Protein AF-A0A354I923-F1 (afdb_monomer_lite)

Radius of gyration: 29.13 Å; chains: 1; bounding box: 62×89×78 Å

Foldseek 3Di:
DDDDDPPVVVCCPVVVVVVVVVVVLVVLVVVLVVLVVLLVVPDPVNVVVVVVLQVVLVVVLVVLVPDPDDPVVSVVLNVLCNVRSRSSVVVVVVLVPLPVVVVVVVVVVVVCVVCVVVPDDPDACLVVCCVPPVVCNVVQCCCVVPVVHGHHPPDDDDDDPPPVSVQVVVLVVLLVDDAEDEEEEAEDADDDRNVSVVVSLLVCLVVVHAAEYEYDCVNHVPRDDLCVCVVCVVSNHHYADPQLLDFDADDDSSDGDRGHRDSGNVPLQVVLLVVLVVQLPDPVHNLSVVQLVVCCVPPNNVNSSSVSSVQVVQQVCCCVVVVDDGDSCSSVCVVPPDDPPPPPDDLVVVLVVCVVVPNDPVVSVVSVVVVVPDDD

Structure (mmCIF, N/CA/C/O backbone):
data_AF-A0A354I923-F1
#
_entry.id   AF-A0A354I923-F1
#
loop_
_atom_site.group_PDB
_atom_site.id
_atom_site.type_symbol
_atom_site.label_atom_id
_atom_site.label_alt_id
_atom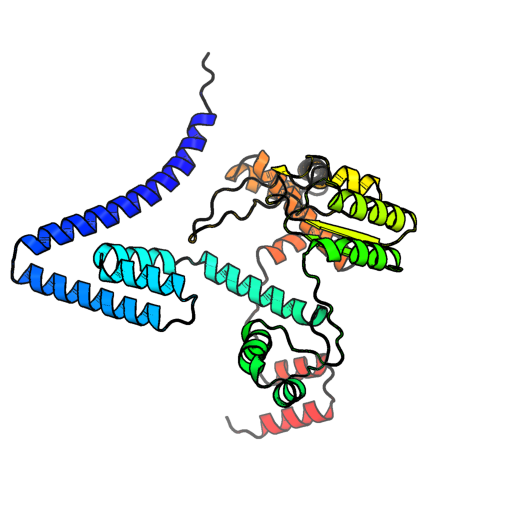_site.label_comp_id
_atom_site.label_asym_id
_atom_site.label_entity_id
_atom_site.label_seq_id
_atom_site.pdbx_PDB_ins_code
_atom_site.Cartn_x
_atom_site.Cartn_y
_atom_site.Cartn_z
_atom_site.occupancy
_atom_site.B_iso_or_equiv
_atom_site.auth_seq_id
_atom_site.auth_comp_id
_atom_site.auth_asym_id
_atom_site.auth_atom_id
_atom_site.pdbx_PDB_model_num
ATOM 1 N N . MET A 1 1 ? 20.182 44.124 5.466 1.00 33.97 1 MET A N 1
ATOM 2 C CA . MET A 1 1 ? 21.235 43.148 5.096 1.00 33.97 1 MET A CA 1
ATOM 3 C C . MET A 1 1 ? 20.604 41.798 4.714 1.00 33.97 1 MET A C 1
ATOM 5 O O . MET A 1 1 ? 19.986 41.139 5.534 1.00 33.97 1 MET A O 1
ATOM 9 N N . SER A 1 2 ? 20.662 41.491 3.415 1.00 29.50 2 SER A N 1
ATOM 10 C CA . SER A 1 2 ? 20.185 40.331 2.628 1.00 29.50 2 SER A CA 1
ATOM 11 C C . SER A 1 2 ? 19.595 39.070 3.322 1.00 29.50 2 SER A C 1
ATOM 13 O O . SER A 1 2 ? 20.317 38.212 3.829 1.00 29.50 2 SER A O 1
ATOM 15 N N . ARG A 1 3 ? 18.274 38.852 3.167 1.00 37.50 3 ARG A N 1
ATOM 16 C CA . ARG A 1 3 ? 17.615 37.529 3.268 1.00 37.50 3 ARG A CA 1
ATOM 17 C C . ARG A 1 3 ? 17.956 36.690 2.021 1.00 37.50 3 ARG A C 1
ATOM 19 O O . ARG A 1 3 ? 17.278 36.792 1.002 1.00 37.50 3 ARG A O 1
ATOM 26 N N . LYS A 1 4 ? 18.970 35.816 2.077 1.00 35.00 4 LYS A N 1
ATOM 27 C CA . LYS A 1 4 ? 19.256 34.848 0.991 1.00 35.00 4 LYS A CA 1
ATOM 28 C C . LYS A 1 4 ? 18.509 33.513 1.172 1.00 35.00 4 LYS A C 1
ATOM 30 O O . LYS A 1 4 ? 18.993 32.578 1.797 1.00 35.00 4 LYS A O 1
ATOM 35 N N . ASN A 1 5 ? 17.332 33.424 0.551 1.00 37.84 5 ASN A N 1
ATOM 36 C CA . ASN A 1 5 ? 16.850 32.322 -0.303 1.00 37.84 5 ASN A CA 1
ATOM 37 C C . ASN A 1 5 ? 17.292 30.868 0.008 1.00 37.84 5 ASN A C 1
ATOM 39 O O . ASN A 1 5 ? 18.029 30.244 -0.758 1.00 37.84 5 ASN A O 1
ATOM 43 N N . GLY A 1 6 ? 16.728 30.254 1.056 1.00 35.72 6 GLY A N 1
ATOM 44 C CA . GLY A 1 6 ? 16.821 28.800 1.303 1.00 35.72 6 GLY A CA 1
ATOM 45 C C . GLY A 1 6 ? 15.878 27.935 0.443 1.00 35.72 6 GLY A C 1
ATOM 46 O O . GLY A 1 6 ? 16.147 26.756 0.210 1.00 35.72 6 GLY A O 1
ATOM 47 N N . TRP A 1 7 ? 14.798 28.515 -0.095 1.00 30.02 7 TRP A N 1
ATOM 48 C CA . TRP A 1 7 ? 13.817 27.814 -0.944 1.00 30.02 7 TRP A CA 1
ATOM 49 C C . TRP A 1 7 ? 14.358 27.442 -2.339 1.00 30.02 7 TRP A C 1
ATOM 51 O O . TRP A 1 7 ? 13.957 26.427 -2.912 1.00 30.02 7 TRP A O 1
ATOM 61 N N . GLY A 1 8 ? 15.335 28.194 -2.861 1.00 32.44 8 GLY A N 1
ATOM 62 C CA . GLY A 1 8 ? 15.945 27.936 -4.171 1.00 32.44 8 GLY A CA 1
ATOM 63 C C . GLY A 1 8 ? 16.847 26.695 -4.210 1.00 32.44 8 GLY A C 1
ATOM 64 O O . GLY A 1 8 ? 16.881 25.987 -5.214 1.00 32.44 8 GLY A O 1
ATOM 65 N N . LYS A 1 9 ? 17.539 26.359 -3.111 1.00 36.59 9 LYS A N 1
ATOM 66 C CA . LYS A 1 9 ? 18.480 25.218 -3.071 1.00 36.59 9 LYS A CA 1
ATOM 67 C C . LYS A 1 9 ? 17.784 23.847 -3.091 1.00 36.59 9 LYS A C 1
ATOM 69 O O . LYS A 1 9 ? 18.351 22.891 -3.621 1.00 36.59 9 LYS A O 1
ATOM 74 N N . MET A 1 10 ? 16.555 23.746 -2.573 1.00 35.12 10 MET A N 1
ATOM 75 C CA . MET A 1 10 ? 15.828 22.474 -2.447 1.00 35.12 10 MET A CA 1
ATOM 76 C C . MET A 1 10 ? 15.050 22.100 -3.722 1.00 35.12 10 MET A C 1
ATOM 78 O O . MET A 1 10 ? 15.136 20.949 -4.155 1.00 35.12 10 MET A O 1
ATOM 82 N N . LYS A 1 11 ? 14.409 23.074 -4.401 1.00 37.09 11 LYS A N 1
ATOM 83 C CA . LYS A 1 11 ? 13.888 22.883 -5.774 1.00 37.09 11 LYS A CA 1
ATOM 84 C C . LYS A 1 11 ? 15.010 22.427 -6.713 1.00 37.09 11 LYS A C 1
ATOM 86 O O . LYS A 1 11 ? 14.834 21.457 -7.441 1.00 37.09 11 LYS A O 1
ATOM 91 N N . ARG A 1 12 ? 16.205 23.023 -6.599 1.00 40.47 12 ARG A N 1
ATOM 92 C CA . ARG A 1 12 ? 17.387 22.663 -7.402 1.00 40.47 12 ARG A CA 1
ATOM 93 C C . ARG A 1 12 ? 17.881 21.227 -7.198 1.00 40.47 12 ARG A C 1
ATOM 95 O O . ARG A 1 12 ? 18.560 20.738 -8.081 1.00 40.47 12 ARG A O 1
ATOM 102 N N . SER A 1 13 ? 17.622 20.533 -6.086 1.00 45.28 13 SER A N 1
ATOM 103 C CA . SER A 1 13 ? 18.147 19.167 -5.856 1.00 45.28 13 SER A CA 1
ATOM 104 C C . SER A 1 13 ? 17.280 18.078 -6.498 1.00 45.28 13 SER A C 1
ATOM 106 O O . SER A 1 13 ? 17.804 17.255 -7.243 1.00 45.28 13 SER A O 1
ATOM 108 N N . TRP A 1 14 ? 15.958 18.102 -6.292 1.00 41.22 14 TRP A N 1
ATOM 109 C CA . TRP A 1 14 ? 15.048 17.185 -6.992 1.00 41.22 14 TRP A CA 1
ATOM 110 C C . TRP A 1 14 ? 14.946 17.525 -8.477 1.00 41.22 14 TRP A C 1
ATOM 112 O O . TRP A 1 14 ? 14.961 16.611 -9.295 1.00 41.22 14 TRP A O 1
ATOM 122 N N . PHE A 1 15 ? 14.960 18.819 -8.828 1.00 39.75 15 PHE A N 1
ATOM 123 C CA . PHE A 1 15 ? 15.128 19.239 -10.214 1.00 39.75 15 PHE A CA 1
ATOM 124 C C . PHE A 1 15 ? 16.447 18.705 -10.771 1.00 39.75 15 PHE A C 1
ATOM 126 O O . PHE A 1 15 ? 16.399 18.102 -11.817 1.00 39.75 15 PHE A O 1
ATOM 133 N N . ARG A 1 16 ? 17.585 1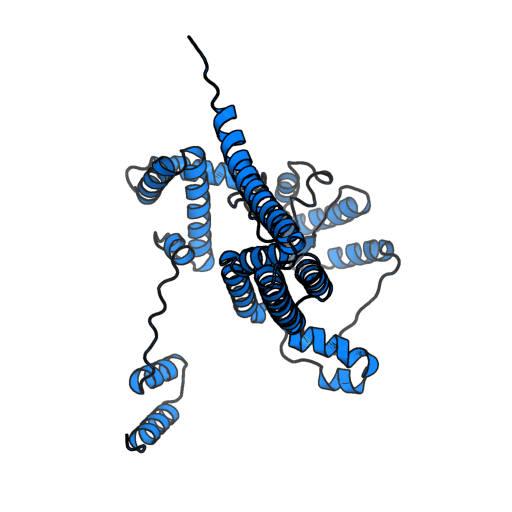8.756 -10.057 1.00 50.97 16 ARG A N 1
ATOM 134 C CA . ARG A 1 16 ? 18.846 18.120 -10.502 1.00 50.97 16 ARG A CA 1
ATOM 135 C C . ARG A 1 16 ? 18.787 16.595 -10.614 1.00 50.97 16 ARG A C 1
ATOM 137 O O . ARG A 1 16 ? 19.480 16.054 -11.458 1.00 50.97 16 ARG A O 1
ATOM 144 N N . VAL A 1 17 ? 17.999 15.882 -9.807 1.00 53.94 17 VAL A N 1
ATOM 145 C CA . VAL A 1 17 ? 17.852 14.413 -9.917 1.00 53.94 17 VAL A CA 1
ATOM 146 C C . VAL A 1 17 ? 16.911 14.028 -11.059 1.00 53.94 17 VAL A C 1
ATOM 148 O O . VAL A 1 17 ? 17.206 13.100 -11.809 1.00 53.94 17 VAL A O 1
ATOM 151 N N . LEU A 1 18 ? 15.795 14.743 -11.221 1.00 49.91 18 LEU A N 1
ATOM 152 C CA . LEU A 1 18 ? 14.932 14.614 -12.394 1.00 49.91 18 LEU A CA 1
ATOM 153 C C . LEU A 1 18 ? 15.673 15.012 -13.661 1.00 49.91 18 LEU A C 1
ATOM 155 O O . LEU A 1 18 ? 15.582 14.292 -14.643 1.00 49.91 18 LEU A O 1
ATOM 159 N N . LEU A 1 19 ? 16.428 16.105 -13.612 1.00 57.34 19 LEU A N 1
ATOM 160 C CA . LEU A 1 19 ? 17.290 16.574 -14.681 1.00 57.34 19 LEU A CA 1
ATOM 161 C C . LEU A 1 19 ? 18.377 15.536 -14.933 1.00 57.34 19 LEU A C 1
ATOM 163 O O . LEU A 1 19 ? 18.487 15.135 -16.060 1.00 57.34 19 LEU A O 1
ATOM 167 N N . ARG A 1 20 ? 19.070 14.956 -13.944 1.00 68.19 20 ARG A N 1
ATOM 168 C CA . ARG A 1 20 ? 20.032 13.855 -14.185 1.00 68.19 20 ARG A CA 1
ATOM 169 C C . ARG A 1 20 ? 19.383 12.635 -14.828 1.00 68.19 20 ARG A C 1
ATOM 171 O O . ARG A 1 20 ? 19.966 12.061 -15.728 1.00 68.19 20 ARG A O 1
ATOM 178 N N . ARG A 1 21 ? 18.182 12.236 -14.399 1.00 67.81 21 ARG A N 1
ATOM 179 C CA . ARG A 1 21 ? 17.461 11.102 -15.005 1.00 67.81 21 ARG A CA 1
ATOM 180 C C . ARG A 1 21 ? 16.976 11.420 -16.419 1.00 67.81 21 ARG A C 1
ATOM 182 O O . ARG A 1 21 ? 17.018 10.544 -17.266 1.00 67.81 21 ARG A O 1
ATOM 189 N N . ARG A 1 22 ? 16.511 12.646 -16.664 1.00 76.56 22 ARG A N 1
ATOM 190 C CA . ARG A 1 22 ? 16.093 13.119 -17.990 1.00 76.56 22 ARG A CA 1
ATOM 191 C C . ARG A 1 22 ? 17.295 13.314 -18.901 1.00 76.56 22 ARG A C 1
ATOM 193 O O . ARG A 1 22 ? 17.254 12.819 -20.002 1.00 76.56 22 ARG A O 1
ATOM 200 N N . LEU A 1 23 ? 18.372 13.923 -18.419 1.00 82.00 23 LEU A N 1
ATOM 201 C CA . LEU A 1 23 ? 19.661 14.064 -19.092 1.00 82.00 23 LEU A CA 1
ATOM 202 C C . LEU A 1 23 ? 20.269 12.704 -19.407 1.00 82.00 23 LEU A C 1
ATOM 204 O O . LEU A 1 23 ? 20.838 12.560 -20.469 1.00 82.00 23 LEU A O 1
ATOM 208 N N . PHE A 1 24 ? 20.122 11.705 -18.534 1.00 82.12 24 PHE A N 1
ATOM 209 C CA . PHE A 1 24 ? 20.583 10.349 -18.825 1.00 82.12 24 PHE A CA 1
ATOM 210 C C . PHE A 1 24 ? 19.728 9.680 -19.906 1.00 82.12 24 PHE A C 1
ATOM 212 O O . PHE A 1 24 ? 20.270 9.085 -20.822 1.00 82.12 24 PHE A O 1
ATOM 219 N N . VAL A 1 25 ? 18.398 9.818 -19.853 1.00 85.81 25 VAL A N 1
ATOM 220 C CA . VAL A 1 25 ? 17.514 9.338 -20.933 1.00 85.81 25 VAL A CA 1
ATOM 221 C C . VAL A 1 25 ? 17.805 10.069 -22.248 1.00 85.81 25 VAL A C 1
ATOM 223 O O . VAL A 1 25 ? 17.932 9.421 -23.275 1.00 85.81 25 VAL A O 1
ATOM 226 N N . ILE A 1 26 ? 17.975 11.392 -22.211 1.00 88.88 26 ILE A N 1
ATOM 227 C CA . ILE A 1 26 ? 18.376 12.221 -23.355 1.00 88.88 26 ILE A CA 1
ATOM 228 C C . ILE A 1 26 ? 19.737 11.761 -23.871 1.00 88.88 26 ILE A C 1
ATOM 230 O O . ILE A 1 26 ? 19.895 11.599 -25.067 1.00 88.88 26 ILE A O 1
ATOM 234 N N . PHE A 1 27 ? 20.695 11.483 -22.991 1.00 91.94 27 PHE A N 1
ATOM 235 C CA . PHE A 1 27 ? 21.999 10.946 -23.362 1.00 91.94 27 PHE A CA 1
ATOM 236 C C . PHE A 1 27 ? 21.877 9.590 -24.066 1.00 91.94 27 PHE A C 1
ATOM 238 O O . PHE A 1 27 ? 22.483 9.411 -25.113 1.00 91.94 27 PHE A O 1
ATOM 245 N N . LEU A 1 28 ? 21.056 8.664 -23.558 1.00 92.12 28 LEU A N 1
ATOM 246 C CA . LEU A 1 28 ? 20.804 7.384 -24.231 1.00 92.12 28 LEU A CA 1
ATOM 247 C C . LEU A 1 28 ? 20.117 7.572 -25.595 1.00 92.12 28 LEU A C 1
ATOM 249 O O . LEU A 1 28 ? 20.416 6.838 -26.531 1.00 92.12 28 LEU A O 1
ATOM 253 N N . LEU A 1 29 ? 19.215 8.550 -25.724 1.00 92.56 29 LEU A N 1
ATOM 254 C CA . LEU A 1 29 ? 18.581 8.889 -27.003 1.00 92.56 29 LEU A CA 1
ATOM 255 C C . LEU A 1 29 ? 19.582 9.512 -27.982 1.00 92.56 29 LEU A C 1
ATOM 257 O O . LEU A 1 29 ? 19.596 9.143 -29.149 1.00 92.56 29 LEU A O 1
ATOM 261 N N . LEU A 1 30 ? 20.457 10.405 -27.519 1.00 95.12 30 LEU A N 1
ATOM 262 C CA . LEU A 1 30 ? 21.537 10.967 -28.330 1.00 95.12 30 LEU A CA 1
ATOM 263 C C . LEU A 1 30 ? 22.527 9.882 -28.760 1.00 95.12 30 LEU A C 1
ATOM 265 O O . LEU A 1 30 ? 22.972 9.894 -29.901 1.00 95.12 30 LEU A O 1
ATOM 269 N N . LEU A 1 31 ? 22.820 8.917 -27.886 1.00 94.75 31 LEU A N 1
ATOM 270 C CA . LEU A 1 31 ? 23.636 7.752 -28.216 1.00 94.75 31 LEU A CA 1
ATOM 271 C C . LEU A 1 31 ? 22.968 6.895 -29.302 1.00 94.75 31 LEU A C 1
ATOM 273 O O . LEU A 1 31 ? 23.638 6.469 -30.236 1.00 94.75 31 LEU A O 1
ATOM 277 N N . GLN A 1 32 ? 21.649 6.693 -29.224 1.00 95.06 32 GLN A N 1
ATOM 278 C CA . GLN A 1 32 ? 20.874 6.017 -30.268 1.00 95.06 32 GLN A CA 1
ATOM 279 C C . GLN A 1 32 ? 20.904 6.791 -31.596 1.00 95.06 32 GLN A C 1
ATOM 281 O O . GLN A 1 32 ? 21.083 6.178 -32.643 1.00 95.06 32 GLN A O 1
ATOM 286 N N . VAL A 1 33 ? 20.763 8.119 -31.578 1.00 95.19 33 VAL A N 1
ATOM 287 C CA . VAL A 1 33 ? 20.843 8.953 -32.792 1.00 95.19 33 VAL A CA 1
ATOM 288 C C . VAL A 1 33 ? 22.249 8.917 -33.392 1.00 95.19 33 VAL A C 1
ATOM 290 O O . VAL A 1 33 ? 22.392 8.721 -34.594 1.00 95.19 33 VAL A O 1
ATOM 293 N N . ALA A 1 34 ? 23.292 9.037 -32.569 1.00 94.38 34 ALA A N 1
ATOM 294 C CA . ALA A 1 34 ? 24.679 8.931 -33.012 1.00 94.38 34 ALA A CA 1
ATOM 295 C C . ALA A 1 34 ? 24.974 7.556 -33.626 1.00 94.38 34 ALA A C 1
ATOM 297 O O . ALA A 1 34 ? 25.645 7.474 -34.652 1.00 94.38 34 ALA A O 1
ATOM 298 N N . PHE A 1 35 ? 24.429 6.488 -33.036 1.00 93.75 35 PHE A N 1
ATOM 299 C CA . PHE A 1 35 ? 24.507 5.142 -33.591 1.00 93.75 35 PHE A CA 1
ATOM 300 C C . PHE A 1 35 ? 23.821 5.045 -34.958 1.00 93.75 35 PHE A C 1
ATOM 302 O O . PHE A 1 35 ? 24.415 4.523 -35.892 1.00 93.75 35 PHE A O 1
ATOM 309 N N . ILE A 1 36 ? 22.615 5.603 -35.105 1.00 91.94 36 ILE A N 1
ATOM 310 C CA . ILE A 1 36 ? 21.905 5.642 -36.391 1.00 91.94 36 ILE A CA 1
ATOM 311 C C . ILE A 1 36 ? 22.736 6.394 -37.444 1.00 91.94 36 ILE A C 1
ATOM 313 O O . ILE A 1 36 ? 22.970 5.861 -38.523 1.00 91.94 36 ILE A O 1
ATOM 317 N N . ILE A 1 37 ? 23.257 7.585 -37.121 1.00 92.88 37 ILE A N 1
ATOM 318 C CA . ILE A 1 37 ? 24.121 8.367 -38.028 1.00 92.88 37 ILE A CA 1
ATOM 319 C C . ILE A 1 37 ? 25.384 7.580 -38.408 1.00 92.88 37 ILE A C 1
ATOM 321 O O . ILE A 1 37 ? 25.822 7.632 -39.553 1.00 92.88 37 ILE A O 1
ATOM 325 N N . PHE A 1 38 ? 25.979 6.849 -37.462 1.00 91.19 38 PHE A N 1
ATOM 326 C CA . PHE A 1 38 ? 27.136 5.996 -37.725 1.00 91.19 38 PHE A CA 1
ATOM 327 C C . PHE A 1 38 ? 26.801 4.837 -38.673 1.00 91.19 38 PHE A C 1
ATOM 329 O O . PHE A 1 38 ? 27.596 4.535 -39.559 1.00 91.19 38 PHE A O 1
ATOM 336 N N . VAL A 1 39 ? 25.623 4.226 -38.528 1.00 91.00 39 VAL A N 1
ATOM 337 C CA . VAL A 1 39 ? 25.131 3.172 -39.428 1.00 91.00 39 VAL A CA 1
ATOM 338 C C . VAL A 1 39 ? 24.953 3.692 -40.856 1.00 91.00 39 VAL A C 1
ATOM 340 O O . VAL A 1 39 ? 25.427 3.041 -41.785 1.00 91.00 39 VAL A O 1
ATOM 343 N N . PHE A 1 40 ? 24.404 4.900 -41.027 1.00 90.38 40 PHE A N 1
ATOM 344 C CA . PHE A 1 40 ? 24.233 5.556 -42.334 1.00 90.38 40 PHE A CA 1
ATOM 345 C C . PHE A 1 40 ? 25.540 5.860 -43.083 1.00 90.38 40 PHE A C 1
ATOM 347 O O . PHE A 1 40 ? 25.491 6.231 -44.250 1.00 90.38 40 PHE A O 1
ATOM 354 N N . LYS A 1 41 ? 26.713 5.708 -42.453 1.00 87.06 41 LYS A N 1
ATOM 355 C CA . LYS A 1 41 ? 28.006 5.842 -43.146 1.00 87.06 41 LYS A CA 1
ATOM 356 C C . LYS A 1 41 ? 28.353 4.644 -44.042 1.00 87.06 41 LYS A C 1
ATOM 358 O O . LYS A 1 41 ? 29.400 4.690 -44.676 1.00 87.06 41 LYS A O 1
ATOM 363 N N . GLU A 1 42 ? 27.530 3.590 -44.045 1.00 83.44 42 GLU A N 1
ATOM 364 C CA . GLU A 1 42 ? 27.645 2.400 -44.912 1.00 83.44 42 GLU A CA 1
ATOM 365 C C . GLU A 1 42 ? 29.062 1.807 -44.998 1.00 83.44 42 GLU A C 1
ATOM 367 O O . GLU A 1 42 ? 29.553 1.394 -46.045 1.00 83.44 42 GLU A O 1
ATOM 372 N N . SER A 1 43 ? 29.744 1.740 -43.855 1.00 89.75 43 SER A N 1
ATOM 373 C CA . SER A 1 43 ? 31.019 1.043 -43.740 1.00 89.75 43 SER A CA 1
ATOM 374 C C . SER A 1 43 ? 30.782 -0.432 -43.415 1.00 89.75 43 SER A C 1
ATOM 376 O O . SER A 1 43 ? 29.849 -0.781 -42.692 1.00 89.75 43 SER A O 1
ATOM 378 N N . TYR A 1 44 ? 31.695 -1.309 -43.835 1.00 88.50 44 TYR A N 1
ATOM 379 C CA . TYR A 1 44 ? 31.700 -2.713 -43.409 1.00 88.50 44 TYR A CA 1
ATOM 380 C C . TYR A 1 44 ? 31.613 -2.861 -41.876 1.00 88.50 44 TYR A C 1
ATOM 382 O O . TYR A 1 44 ? 30.864 -3.686 -41.350 1.00 88.50 44 TYR A O 1
ATOM 390 N N . ILE A 1 45 ? 32.313 -1.987 -41.143 1.00 89.06 45 ILE A N 1
ATOM 391 C CA . ILE A 1 45 ? 32.307 -1.966 -39.674 1.00 89.06 45 ILE A CA 1
ATOM 392 C C . ILE A 1 45 ? 30.923 -1.583 -39.130 1.00 89.06 45 ILE A C 1
ATOM 394 O O . ILE A 1 45 ? 30.475 -2.155 -38.133 1.00 89.06 45 ILE A O 1
ATOM 398 N N . SER A 1 46 ? 30.232 -0.627 -39.761 1.00 90.88 46 SER A N 1
ATOM 399 C CA . SER A 1 46 ? 28.922 -0.174 -39.287 1.00 90.88 46 SER A CA 1
ATOM 400 C C . SER A 1 46 ? 27.837 -1.228 -39.516 1.00 90.88 46 SER A C 1
ATOM 402 O O . SER A 1 46 ? 27.003 -1.423 -38.629 1.00 90.88 46 SER A O 1
ATOM 404 N N . GLY A 1 47 ? 27.913 -1.982 -40.618 1.00 90.75 47 GLY A N 1
ATOM 405 C CA . GLY A 1 47 ? 27.041 -3.131 -40.880 1.00 90.75 47 GLY A CA 1
ATOM 406 C C . GLY A 1 47 ? 27.202 -4.254 -39.850 1.00 90.75 47 GLY A C 1
ATOM 407 O O . GLY A 1 47 ? 26.212 -4.710 -39.272 1.00 90.75 47 GLY A O 1
ATOM 408 N N . ILE A 1 48 ? 28.445 -4.650 -39.536 1.00 92.31 48 ILE A N 1
ATOM 409 C CA . ILE A 1 48 ? 28.712 -5.658 -38.492 1.00 92.31 48 ILE A CA 1
ATOM 410 C C . ILE A 1 48 ? 28.179 -5.187 -37.138 1.00 92.31 48 ILE A C 1
ATOM 412 O O . ILE A 1 48 ? 27.486 -5.934 -36.445 1.00 92.31 48 ILE A O 1
ATOM 416 N N . LEU A 1 49 ? 28.475 -3.943 -36.752 1.00 92.25 49 LEU A N 1
ATOM 417 C CA . LEU A 1 49 ? 28.046 -3.411 -35.462 1.00 92.25 49 LEU A CA 1
ATOM 418 C C . LEU A 1 49 ? 26.512 -3.357 -35.350 1.00 92.25 49 LEU A C 1
ATOM 420 O O . LEU A 1 49 ? 25.964 -3.701 -34.301 1.00 92.25 49 LEU A O 1
ATOM 424 N N . GLN A 1 50 ? 25.809 -2.981 -36.424 1.00 92.69 50 GLN A N 1
ATOM 425 C CA . GLN A 1 50 ? 24.347 -3.013 -36.481 1.00 92.69 50 GLN A CA 1
ATOM 426 C C . GLN A 1 50 ? 23.791 -4.426 -36.308 1.00 92.69 50 GLN A C 1
ATOM 428 O O . GLN A 1 50 ? 22.856 -4.614 -35.522 1.00 92.69 50 GLN A O 1
ATOM 433 N N . ALA A 1 51 ? 24.367 -5.410 -37.002 1.00 93.56 51 ALA A N 1
ATOM 434 C CA . ALA A 1 51 ? 23.956 -6.804 -36.888 1.00 93.56 51 ALA A CA 1
ATOM 435 C C . ALA A 1 51 ? 24.131 -7.317 -35.450 1.00 93.56 51 ALA A C 1
ATOM 437 O O . ALA A 1 51 ? 23.195 -7.875 -34.878 1.00 93.56 51 ALA A O 1
ATOM 438 N N . VAL A 1 52 ? 25.280 -7.040 -34.822 1.00 95.25 52 VAL A N 1
ATOM 439 C CA . VAL A 1 52 ? 25.569 -7.434 -33.432 1.00 95.25 52 VAL A CA 1
ATOM 440 C C . VAL A 1 52 ? 24.590 -6.790 -32.448 1.00 95.25 52 VAL A C 1
ATOM 442 O O . VAL A 1 52 ? 24.001 -7.483 -31.620 1.00 95.25 52 VAL A O 1
ATOM 445 N N . VAL A 1 53 ? 24.373 -5.474 -32.534 1.00 94.44 53 VAL A N 1
ATOM 446 C CA . VAL A 1 53 ? 23.455 -4.758 -31.630 1.00 94.44 53 VAL A CA 1
ATOM 447 C C . VAL A 1 53 ? 22.012 -5.247 -31.799 1.00 94.44 53 VAL A C 1
ATOM 449 O O . VAL A 1 53 ? 21.298 -5.418 -30.807 1.00 94.44 53 VAL A O 1
ATOM 452 N N . SER A 1 54 ? 21.585 -5.513 -33.034 1.00 93.44 54 SER A N 1
ATOM 453 C CA . SER A 1 54 ? 20.247 -6.041 -33.323 1.00 93.44 54 SER A CA 1
ATOM 454 C C . SER A 1 54 ? 20.082 -7.466 -32.796 1.00 93.44 54 SER A C 1
ATOM 456 O O . SER A 1 54 ? 19.061 -7.770 -32.181 1.00 93.44 54 SER A O 1
ATOM 458 N N . ALA A 1 55 ? 21.106 -8.314 -32.943 1.00 96.19 55 ALA A N 1
ATOM 459 C CA . ALA A 1 55 ? 21.118 -9.664 -32.388 1.00 96.19 55 ALA A CA 1
ATOM 460 C C . ALA A 1 55 ? 21.033 -9.647 -30.853 1.00 96.19 55 ALA A C 1
ATOM 462 O O . ALA A 1 55 ? 20.206 -10.350 -30.275 1.00 96.19 55 ALA A O 1
ATOM 463 N N . ILE A 1 56 ? 21.815 -8.793 -30.181 1.00 95.31 56 ILE A N 1
ATOM 464 C CA . ILE A 1 56 ? 21.741 -8.616 -28.720 1.00 95.31 56 ILE A CA 1
ATOM 465 C C . ILE A 1 56 ? 20.338 -8.164 -28.302 1.00 95.31 56 ILE A C 1
ATOM 467 O O . ILE A 1 56 ? 19.763 -8.721 -27.366 1.00 95.31 56 ILE A O 1
ATOM 471 N N . SER A 1 57 ? 19.769 -7.179 -29.001 1.00 95.81 57 SER A N 1
ATOM 472 C CA . SER A 1 57 ? 18.421 -6.692 -28.709 1.00 95.81 57 SER A CA 1
ATOM 473 C C . SER A 1 57 ? 17.364 -7.784 -28.869 1.00 95.81 57 SER A C 1
ATOM 475 O O . SER A 1 57 ? 16.519 -7.956 -27.989 1.00 95.81 57 SER A O 1
ATOM 477 N N . PHE A 1 58 ? 17.456 -8.581 -29.935 1.00 96.19 58 PHE A N 1
ATOM 478 C CA . PHE A 1 58 ? 16.566 -9.712 -30.173 1.00 96.19 58 PHE A CA 1
ATOM 479 C C . PHE A 1 58 ? 16.670 -10.769 -29.065 1.00 96.19 58 PHE A C 1
ATOM 481 O O . PHE A 1 58 ? 15.649 -11.207 -28.535 1.00 96.19 58 PHE A O 1
ATOM 488 N N . LEU A 1 59 ? 17.888 -11.124 -28.638 1.00 95.50 59 LEU A N 1
ATOM 489 C CA . LEU A 1 59 ? 18.108 -12.065 -27.535 1.00 95.50 59 LEU A CA 1
ATOM 490 C C . LEU A 1 59 ? 17.531 -11.545 -26.210 1.00 95.50 59 LEU A C 1
ATOM 492 O O . LEU A 1 59 ? 16.889 -12.297 -25.473 1.00 95.50 59 LEU A O 1
ATOM 496 N N . ILE A 1 60 ? 17.704 -10.253 -25.907 1.00 93.12 60 ILE A N 1
ATOM 497 C CA . ILE A 1 60 ? 17.118 -9.635 -24.709 1.00 93.12 60 ILE A CA 1
ATOM 498 C C . ILE A 1 60 ? 15.589 -9.595 -24.818 1.00 93.12 60 ILE A C 1
ATOM 500 O O . ILE A 1 60 ? 14.907 -9.892 -23.839 1.00 93.12 60 ILE A O 1
ATOM 504 N N . ALA A 1 61 ? 15.031 -9.273 -25.986 1.00 93.75 61 ALA A N 1
ATOM 505 C CA . ALA A 1 61 ? 13.588 -9.273 -26.216 1.00 93.75 61 ALA A CA 1
ATOM 506 C C . ALA A 1 61 ? 12.989 -10.677 -26.030 1.00 93.75 61 ALA A C 1
ATOM 508 O O . ALA A 1 61 ? 11.977 -10.830 -25.342 1.00 93.75 61 ALA A O 1
ATOM 509 N N . PHE A 1 62 ? 13.660 -11.708 -26.546 1.00 93.50 62 PHE A N 1
ATOM 510 C CA . PHE A 1 62 ? 13.288 -13.104 -26.329 1.00 93.50 62 PHE A CA 1
ATOM 511 C C . PHE A 1 62 ? 13.348 -13.483 -24.841 1.00 93.50 62 PHE A C 1
ATOM 513 O O . PHE A 1 62 ? 12.406 -14.058 -24.295 1.00 93.50 62 PHE A O 1
ATOM 520 N N . TYR A 1 63 ? 14.402 -13.072 -24.133 1.00 91.44 63 TYR A N 1
ATOM 521 C CA . TYR A 1 63 ? 14.501 -13.252 -22.683 1.00 91.44 63 TYR A CA 1
ATOM 522 C C . TYR A 1 63 ? 13.391 -12.518 -21.903 1.00 91.44 63 TYR A C 1
ATOM 524 O O . TYR A 1 63 ? 12.898 -13.009 -20.887 1.00 91.44 63 TYR A O 1
ATOM 532 N N . VAL A 1 64 ? 12.963 -11.336 -22.354 1.00 89.38 64 VAL A N 1
ATOM 533 C CA . VAL A 1 64 ? 11.840 -10.606 -21.744 1.00 89.38 64 VAL A CA 1
ATOM 534 C C . VAL A 1 64 ? 10.527 -11.353 -21.948 1.00 89.38 64 VAL A C 1
ATOM 536 O O . VAL A 1 64 ? 9.721 -11.434 -21.016 1.00 89.38 64 VAL A O 1
ATOM 539 N N . ILE A 1 65 ? 10.306 -11.915 -23.137 1.00 90.69 65 ILE A N 1
ATOM 540 C CA . ILE A 1 65 ? 9.066 -12.626 -23.453 1.00 90.69 65 ILE A CA 1
ATOM 541 C C . ILE A 1 65 ? 8.930 -13.915 -22.635 1.00 90.69 65 ILE A C 1
ATOM 543 O O . ILE A 1 65 ? 7.827 -14.227 -22.171 1.00 90.69 65 ILE A O 1
ATOM 547 N N . SER A 1 66 ? 10.052 -14.595 -22.373 1.00 88.62 66 SER A N 1
ATOM 548 C CA . SER A 1 66 ? 10.099 -15.855 -21.624 1.00 88.62 66 SER A CA 1
ATOM 549 C C . SER A 1 66 ? 9.891 -15.698 -20.111 1.00 88.62 66 SER A C 1
ATOM 551 O O . SER A 1 66 ? 9.537 -16.664 -19.435 1.00 88.62 66 SER A O 1
ATOM 553 N N . LYS A 1 67 ? 10.033 -14.488 -19.547 1.00 82.25 67 LYS A N 1
ATOM 554 C CA . LYS A 1 67 ? 9.767 -14.236 -18.116 1.00 82.25 67 LYS A CA 1
ATOM 555 C C . LYS A 1 67 ? 8.303 -14.443 -17.742 1.00 82.25 67 LYS A C 1
ATOM 557 O O . LYS A 1 67 ? 7.414 -14.187 -18.535 1.00 82.25 67 LYS A O 1
ATOM 562 N N . LYS A 1 68 ? 8.001 -14.802 -16.495 1.00 72.81 68 LYS A N 1
ATOM 563 C CA . LYS A 1 68 ? 6.622 -14.790 -15.969 1.00 72.81 68 LYS A CA 1
ATOM 564 C C . LYS A 1 68 ? 6.289 -13.390 -15.427 1.00 72.81 68 LYS A C 1
ATOM 566 O O . LYS A 1 68 ? 6.535 -13.109 -14.263 1.00 72.81 68 LYS A O 1
ATOM 571 N N . ASP A 1 69 ? 5.799 -12.497 -16.287 1.00 69.75 69 ASP A N 1
ATOM 572 C CA . ASP A 1 69 ? 5.404 -11.115 -15.945 1.00 69.75 69 ASP A CA 1
ATOM 573 C C . ASP A 1 69 ? 4.135 -10.712 -16.729 1.00 69.75 69 ASP A C 1
ATOM 575 O O . ASP A 1 69 ? 3.726 -11.414 -17.660 1.00 69.75 69 ASP A O 1
ATOM 579 N N . LYS A 1 70 ? 3.508 -9.586 -16.373 1.00 72.75 70 LYS A N 1
ATOM 580 C CA . LYS A 1 70 ? 2.306 -9.051 -17.027 1.00 72.75 70 LYS A CA 1
ATOM 581 C C . LYS A 1 70 ? 2.554 -8.830 -18.523 1.00 72.75 70 LYS A C 1
ATOM 583 O O . LYS A 1 70 ? 3.499 -8.137 -18.901 1.00 72.75 70 LYS A O 1
ATOM 588 N N . GLY A 1 71 ? 1.661 -9.357 -19.367 1.00 78.50 71 GLY A N 1
ATOM 589 C CA . GLY A 1 71 ? 1.788 -9.308 -20.831 1.00 78.50 71 GLY A CA 1
ATOM 590 C C . GLY A 1 71 ? 2.020 -7.897 -21.379 1.00 78.50 71 GLY A C 1
ATOM 591 O O . GLY A 1 71 ? 2.970 -7.682 -22.124 1.00 78.50 71 GLY A O 1
ATOM 592 N N . ALA A 1 72 ? 1.241 -6.912 -20.919 1.00 78.44 72 ALA A N 1
ATOM 593 C CA . ALA A 1 72 ? 1.376 -5.517 -21.350 1.00 78.44 72 ALA A CA 1
ATOM 594 C C . ALA A 1 72 ? 2.781 -4.931 -21.094 1.00 78.44 72 ALA A C 1
ATOM 596 O O . ALA A 1 72 ? 3.328 -4.232 -21.946 1.00 78.44 72 ALA A O 1
ATOM 597 N N . ASN A 1 73 ? 3.402 -5.262 -19.954 1.00 79.50 73 ASN A N 1
ATOM 598 C CA . ASN A 1 73 ? 4.754 -4.799 -19.631 1.00 79.50 73 ASN A CA 1
ATOM 599 C C . ASN A 1 73 ? 5.796 -5.431 -20.559 1.00 79.50 73 ASN A C 1
ATOM 601 O O . ASN A 1 73 ? 6.696 -4.736 -21.026 1.00 79.50 73 ASN A O 1
ATOM 605 N N . LYS A 1 74 ? 5.678 -6.736 -20.838 1.00 86.88 74 LYS A N 1
ATOM 606 C CA . LYS A 1 74 ? 6.588 -7.437 -21.755 1.00 86.88 74 LYS A CA 1
ATOM 607 C C . LYS A 1 74 ? 6.535 -6.837 -23.149 1.00 86.88 74 LYS A C 1
ATOM 609 O O . LYS A 1 74 ? 7.578 -6.534 -23.714 1.00 86.88 74 LYS A O 1
ATOM 614 N N . VAL A 1 75 ? 5.323 -6.643 -23.666 1.00 89.19 75 VAL A N 1
ATOM 615 C CA . VAL A 1 75 ? 5.087 -6.099 -25.006 1.00 89.19 75 VAL A CA 1
ATOM 616 C C . VAL A 1 75 ? 5.718 -4.712 -25.131 1.00 89.19 75 VAL A C 1
ATOM 618 O O . VAL A 1 75 ? 6.481 -4.479 -26.063 1.00 89.19 75 VAL A O 1
ATOM 621 N N . ALA A 1 76 ? 5.511 -3.828 -24.148 1.00 89.62 76 ALA A N 1
ATOM 622 C CA . ALA A 1 76 ? 6.133 -2.503 -24.139 1.00 89.62 76 ALA A CA 1
ATOM 623 C C . ALA A 1 76 ? 7.675 -2.558 -24.172 1.00 89.62 76 ALA A C 1
ATOM 625 O O . ALA A 1 76 ? 8.306 -1.777 -24.886 1.00 89.62 76 ALA A O 1
ATOM 626 N N . TRP A 1 77 ? 8.292 -3.490 -23.436 1.00 92.19 77 TRP A N 1
ATOM 627 C CA . TRP A 1 77 ? 9.747 -3.674 -23.450 1.00 92.19 77 TRP A CA 1
ATOM 628 C C . TRP A 1 77 ? 10.262 -4.263 -24.760 1.00 92.19 77 TRP A C 1
ATOM 630 O O . TRP A 1 77 ? 11.271 -3.782 -25.266 1.00 92.19 77 TRP A O 1
ATOM 640 N N . VAL A 1 78 ? 9.575 -5.257 -25.324 1.00 93.56 78 VAL A N 1
ATOM 641 C CA . VAL A 1 78 ? 9.933 -5.861 -26.616 1.00 93.56 78 VAL A CA 1
ATOM 642 C C . VAL A 1 78 ? 9.885 -4.811 -27.724 1.00 93.56 78 VAL A C 1
ATOM 644 O O . VAL A 1 78 ? 10.858 -4.677 -28.461 1.00 93.56 78 VAL A O 1
ATOM 647 N N . PHE A 1 79 ? 8.824 -3.999 -27.791 1.00 94.00 79 PHE A N 1
ATOM 648 C CA . PHE A 1 79 ? 8.748 -2.894 -28.752 1.00 94.00 79 PHE A CA 1
ATOM 649 C C . PHE A 1 79 ? 9.922 -1.927 -28.610 1.00 94.00 79 PHE A C 1
ATOM 651 O O . PHE A 1 79 ? 10.544 -1.562 -29.605 1.00 94.00 79 PHE A O 1
ATOM 658 N N . LEU A 1 80 ? 10.254 -1.533 -27.378 1.00 93.00 80 LEU A N 1
ATOM 659 C CA . LEU A 1 80 ? 11.347 -0.598 -27.135 1.00 93.00 80 LEU A CA 1
ATOM 660 C C . LEU A 1 80 ? 12.715 -1.176 -27.528 1.00 93.00 80 LEU A C 1
ATOM 662 O O . LEU A 1 80 ? 13.543 -0.454 -28.078 1.00 93.00 80 LEU A O 1
ATOM 666 N N . LEU A 1 81 ? 12.944 -2.461 -27.243 1.00 94.56 81 LEU A N 1
ATOM 667 C CA . LEU A 1 81 ? 14.170 -3.179 -27.591 1.00 94.56 81 LEU A CA 1
ATOM 668 C C . LEU A 1 81 ? 14.330 -3.276 -29.112 1.00 94.56 81 LEU A C 1
ATOM 670 O O . LEU A 1 81 ? 15.382 -2.921 -29.638 1.00 94.56 81 LEU A O 1
ATOM 674 N N . LEU A 1 82 ? 13.290 -3.699 -29.830 1.00 93.50 82 LEU A N 1
ATOM 675 C CA . LEU A 1 82 ? 13.383 -3.927 -31.273 1.00 93.50 82 LEU A CA 1
ATOM 676 C C . LEU A 1 82 ? 13.461 -2.623 -32.079 1.00 93.50 82 LEU A C 1
ATOM 678 O O . LEU A 1 82 ? 14.267 -2.533 -32.999 1.00 93.50 82 LEU A O 1
ATOM 682 N N . LEU A 1 83 ? 12.669 -1.602 -31.726 1.00 93.56 83 LEU A N 1
ATOM 683 C CA . LEU A 1 83 ? 12.645 -0.329 -32.463 1.00 93.56 83 LEU A CA 1
ATOM 684 C C . LEU A 1 83 ? 13.864 0.552 -32.177 1.00 93.56 83 LEU A C 1
ATOM 686 O O . LEU A 1 83 ? 14.320 1.283 -33.053 1.00 93.56 83 LEU A O 1
ATOM 690 N N . PHE A 1 84 ? 14.403 0.490 -30.958 1.00 94.88 84 PHE A N 1
ATOM 691 C CA . PHE A 1 84 ? 15.549 1.300 -30.557 1.00 94.88 84 PHE A CA 1
ATOM 692 C C . PHE A 1 84 ? 16.593 0.427 -29.853 1.00 94.88 84 PHE A C 1
ATOM 694 O O . PHE A 1 84 ? 16.724 0.513 -28.635 1.00 94.88 84 PHE A O 1
ATOM 701 N N . PRO A 1 85 ? 17.355 -0.411 -30.578 1.00 92.38 85 PRO A N 1
ATOM 702 C CA . PRO A 1 85 ? 18.227 -1.422 -29.977 1.00 92.38 85 PRO A CA 1
ATOM 703 C C . PRO A 1 85 ? 19.216 -0.890 -28.935 1.00 92.38 85 PRO A C 1
ATOM 705 O O . PRO A 1 85 ? 19.339 -1.468 -27.856 1.00 92.38 85 PRO A O 1
ATOM 708 N N . VAL A 1 86 ? 19.873 0.246 -29.192 1.00 93.62 86 VAL A N 1
ATOM 709 C CA . VAL A 1 86 ? 20.851 0.824 -28.253 1.00 93.62 86 VAL A CA 1
ATOM 710 C C . VAL A 1 86 ? 20.140 1.423 -27.040 1.00 93.62 86 VAL A C 1
ATOM 712 O O . VAL A 1 86 ? 20.476 1.105 -25.896 1.00 93.62 86 VAL A O 1
ATOM 715 N N . PHE A 1 87 ? 19.126 2.262 -27.273 1.00 94.62 87 PHE A N 1
ATOM 716 C CA . PHE A 1 87 ? 18.358 2.890 -26.197 1.00 94.62 87 PHE A CA 1
ATOM 717 C C . PHE A 1 87 ? 17.623 1.851 -25.342 1.00 94.62 87 PHE A C 1
ATOM 719 O O . PHE A 1 87 ? 17.750 1.852 -24.119 1.00 94.62 87 PHE A O 1
ATOM 726 N N . GLY A 1 88 ? 16.874 0.957 -25.981 1.00 92.38 88 GLY A N 1
ATOM 727 C CA . GLY A 1 88 ? 16.048 -0.072 -25.368 1.00 92.38 88 GLY A CA 1
ATOM 728 C C . GLY A 1 88 ? 16.858 -1.037 -24.515 1.00 92.38 88 GLY A C 1
ATOM 729 O O . GLY A 1 88 ? 16.482 -1.261 -23.366 1.00 92.38 88 GLY A O 1
ATOM 730 N N . CYS A 1 89 ? 17.999 -1.539 -25.007 1.00 91.44 89 CYS A N 1
ATOM 731 C CA . CYS A 1 89 ? 18.844 -2.455 -24.231 1.00 91.44 89 CYS A CA 1
ATOM 732 C C . CYS A 1 89 ? 19.395 -1.780 -22.970 1.00 91.44 89 CYS A C 1
ATOM 734 O O . CYS A 1 89 ? 19.244 -2.295 -21.859 1.00 91.44 89 CYS A O 1
ATOM 736 N N . LEU A 1 90 ? 19.990 -0.592 -23.114 1.00 90.31 90 LEU A N 1
ATOM 737 C CA . LEU A 1 90 ? 20.582 0.135 -21.987 1.00 90.31 90 LEU A CA 1
ATOM 738 C C . LEU A 1 90 ? 19.518 0.599 -20.983 1.00 90.31 90 LEU A C 1
ATOM 740 O O . LEU A 1 90 ? 19.722 0.536 -19.766 1.00 90.31 90 LEU A O 1
ATOM 744 N N . PHE A 1 91 ? 18.357 1.029 -21.477 1.00 89.94 91 PHE A N 1
ATOM 745 C CA . PHE A 1 91 ? 17.237 1.434 -20.637 1.00 89.94 91 PHE A CA 1
ATOM 746 C C . PHE A 1 91 ? 16.603 0.240 -19.905 1.00 89.94 91 PHE A C 1
ATOM 748 O O . PHE A 1 91 ? 16.253 0.369 -18.727 1.00 89.94 91 PHE A O 1
ATOM 755 N N . TYR A 1 92 ? 16.527 -0.932 -20.546 1.00 88.12 92 TYR A N 1
ATOM 756 C CA . TYR A 1 92 ? 16.068 -2.175 -19.922 1.00 88.12 92 TYR A CA 1
ATOM 757 C C . TYR A 1 92 ? 16.978 -2.601 -18.767 1.00 88.12 92 TYR A C 1
ATOM 759 O O . TYR A 1 92 ? 16.486 -2.875 -17.671 1.00 88.12 92 TYR A O 1
ATOM 767 N N . LEU A 1 93 ? 18.302 -2.583 -18.959 1.00 84.50 93 LEU A N 1
ATOM 768 C CA . LEU A 1 93 ? 19.261 -2.911 -17.897 1.00 84.50 93 LEU A CA 1
ATOM 769 C C . LEU A 1 93 ? 19.105 -1.970 -16.692 1.00 84.50 93 LEU A C 1
ATOM 771 O O . LEU A 1 93 ? 19.031 -2.425 -15.549 1.00 84.50 93 LEU A O 1
ATOM 775 N N . LEU A 1 94 ? 18.958 -0.663 -16.935 1.00 79.81 94 LEU A N 1
ATOM 776 C CA . LEU A 1 94 ? 18.724 0.323 -15.875 1.00 79.81 94 LEU A CA 1
ATOM 777 C C . LEU A 1 94 ? 17.429 0.048 -15.092 1.00 79.81 94 LEU A C 1
ATOM 779 O O . LEU A 1 94 ? 17.383 0.229 -13.872 1.00 79.81 94 LEU A O 1
ATOM 783 N N . TYR A 1 95 ? 16.366 -0.357 -15.788 1.00 77.69 95 TYR A N 1
ATOM 784 C CA . TYR A 1 95 ? 15.097 -0.712 -15.162 1.00 77.69 95 TYR A CA 1
ATOM 785 C C . TYR A 1 95 ? 15.185 -2.025 -14.372 1.00 77.69 95 TYR A C 1
ATOM 787 O O . TYR A 1 95 ? 14.602 -2.128 -13.292 1.00 77.69 95 TYR A O 1
ATOM 795 N N . TYR A 1 96 ? 15.925 -3.012 -14.878 1.00 73.81 96 TYR A N 1
ATOM 796 C CA . TYR A 1 96 ? 16.030 -4.339 -14.281 1.00 73.81 96 TYR A CA 1
ATOM 797 C C . TYR A 1 96 ? 16.898 -4.372 -13.013 1.00 73.81 96 TYR A C 1
ATOM 799 O O . TYR A 1 96 ? 16.538 -5.035 -12.038 1.00 73.81 96 TYR A O 1
ATOM 807 N N . PHE A 1 97 ? 18.003 -3.619 -12.966 1.00 64.75 97 PHE A N 1
ATOM 808 C CA . PHE A 1 97 ? 18.935 -3.599 -11.823 1.00 64.75 97 PHE A CA 1
ATOM 809 C C . PHE A 1 97 ? 18.482 -2.734 -10.634 1.00 64.75 97 PHE A C 1
ATOM 811 O O . PHE A 1 97 ? 19.272 -2.298 -9.794 1.00 64.75 97 PHE A O 1
ATOM 818 N N . GLN A 1 98 ? 17.180 -2.508 -10.506 1.00 61.78 98 GLN A N 1
ATOM 819 C CA . GLN A 1 98 ? 16.589 -1.775 -9.395 1.00 61.78 98 GLN A CA 1
ATOM 820 C C . GLN A 1 98 ? 16.565 -2.639 -8.121 1.00 61.78 98 GLN A C 1
ATOM 822 O O . GLN A 1 98 ? 15.558 -3.240 -7.770 1.00 61.78 98 GLN A O 1
ATOM 827 N N . ALA A 1 99 ? 17.673 -2.685 -7.374 1.00 49.31 99 ALA A N 1
ATOM 828 C CA . ALA A 1 99 ? 17.811 -3.491 -6.149 1.00 49.31 99 ALA A CA 1
ATOM 829 C C . ALA A 1 99 ? 16.720 -3.239 -5.079 1.00 49.31 99 ALA A C 1
ATOM 831 O O . ALA A 1 99 ? 16.480 -4.081 -4.212 1.00 49.31 99 ALA A O 1
ATOM 832 N N . SER A 1 100 ? 16.042 -2.086 -5.122 1.00 50.09 100 SER A N 1
ATOM 833 C CA . SER A 1 100 ? 14.965 -1.747 -4.190 1.00 50.09 100 SER A CA 1
ATOM 834 C C . SER A 1 100 ? 13.653 -2.491 -4.430 1.00 50.09 100 SER A C 1
ATOM 836 O O . SER A 1 100 ? 12.900 -2.642 -3.470 1.00 50.09 100 SER A O 1
ATOM 838 N N . THR A 1 101 ? 13.367 -2.942 -5.655 1.00 56.44 101 THR A N 1
ATOM 839 C CA . THR A 1 101 ? 12.121 -3.664 -5.967 1.00 56.44 101 THR A CA 1
ATOM 840 C C . THR A 1 101 ? 12.182 -5.103 -5.484 1.00 56.44 101 THR A C 1
ATOM 842 O O . THR A 1 101 ? 11.233 -5.572 -4.869 1.00 56.44 101 THR A O 1
ATOM 845 N N . ARG A 1 102 ? 13.332 -5.770 -5.644 1.00 58.62 102 ARG A N 1
ATOM 846 C CA . ARG A 1 102 ? 13.545 -7.138 -5.144 1.00 58.62 102 ARG A CA 1
ATOM 847 C C . ARG A 1 102 ? 13.427 -7.214 -3.625 1.00 58.62 102 ARG A C 1
ATOM 849 O O . ARG A 1 102 ? 12.656 -8.012 -3.118 1.00 58.62 102 ARG A O 1
ATOM 856 N N . LYS A 1 103 ? 14.107 -6.315 -2.900 1.00 54.34 103 LYS A N 1
ATOM 857 C CA . LYS A 1 103 ? 14.024 -6.261 -1.428 1.00 54.34 103 LYS A CA 1
ATOM 858 C C . LYS A 1 103 ? 12.608 -5.981 -0.923 1.00 54.34 103 LYS A C 1
ATOM 860 O O . LYS A 1 103 ? 12.215 -6.523 0.102 1.00 54.34 103 LYS A O 1
ATOM 865 N N . PHE A 1 104 ? 11.859 -5.120 -1.616 1.00 53.16 104 PHE A N 1
ATOM 866 C CA . PHE A 1 104 ? 10.468 -4.840 -1.263 1.00 53.16 104 PHE A CA 1
ATOM 867 C C . PHE A 1 104 ? 9.573 -6.050 -1.538 1.00 53.16 104 PHE A C 1
ATOM 869 O O . PHE A 1 104 ? 8.851 -6.466 -0.644 1.00 53.16 104 PHE A O 1
ATOM 876 N N . SER A 1 105 ? 9.695 -6.659 -2.720 1.00 63.28 105 SER A N 1
ATOM 877 C CA . SER A 1 105 ? 8.939 -7.853 -3.101 1.00 63.28 105 SER A CA 1
ATOM 878 C C . SER A 1 105 ? 9.157 -9.000 -2.118 1.00 63.28 105 SER A C 1
ATOM 880 O O . SER A 1 105 ? 8.187 -9.547 -1.611 1.00 63.28 105 SER A O 1
ATOM 882 N N . SER A 1 106 ? 10.411 -9.327 -1.789 1.00 67.50 106 SER A N 1
ATOM 883 C CA . SER A 1 106 ? 10.720 -10.390 -0.825 1.00 67.50 106 SER A CA 1
ATOM 884 C C . SER A 1 106 ? 10.165 -10.087 0.565 1.00 67.50 106 SER A C 1
ATOM 886 O O . SER A 1 106 ? 9.693 -10.986 1.247 1.00 67.50 106 SER A O 1
ATOM 888 N N . LYS A 1 107 ? 10.183 -8.816 0.984 1.00 68.88 107 LYS A N 1
ATOM 889 C CA . LYS A 1 107 ? 9.602 -8.414 2.267 1.00 68.88 107 LYS A CA 1
ATOM 890 C C . LYS A 1 107 ? 8.077 -8.546 2.271 1.00 68.88 107 LYS A C 1
ATOM 892 O O . LYS A 1 107 ? 7.532 -8.997 3.267 1.00 68.88 107 LYS A O 1
ATOM 897 N N . SER A 1 108 ? 7.404 -8.146 1.193 1.00 64.25 108 SER A N 1
ATOM 898 C CA . SER A 1 108 ? 5.951 -8.287 1.063 1.00 64.25 108 SER A CA 1
ATOM 899 C C . SER A 1 108 ? 5.523 -9.750 1.073 1.00 64.25 108 SER A C 1
ATOM 901 O O . SER A 1 108 ? 4.596 -10.075 1.798 1.00 64.25 108 SER A O 1
ATOM 903 N N . ILE A 1 109 ? 6.236 -10.618 0.347 1.00 74.88 109 ILE A N 1
ATOM 904 C CA . ILE A 1 109 ? 5.983 -12.068 0.345 1.00 74.88 109 ILE A CA 1
ATOM 905 C C . ILE A 1 109 ? 6.141 -12.636 1.756 1.00 74.88 109 ILE A C 1
ATOM 907 O O . ILE A 1 109 ? 5.247 -13.312 2.239 1.00 74.88 109 ILE A O 1
ATOM 911 N N . ARG A 1 110 ? 7.223 -12.285 2.460 1.00 76.06 110 ARG A N 1
ATOM 912 C CA . ARG A 1 110 ? 7.453 -12.775 3.823 1.00 76.06 110 ARG A CA 1
ATOM 913 C C . ARG A 1 110 ? 6.359 -12.341 4.803 1.00 76.06 110 ARG A C 1
ATOM 915 O O . ARG A 1 110 ? 5.909 -13.139 5.609 1.00 76.06 110 ARG A O 1
ATOM 922 N N . ILE A 1 111 ? 5.930 -11.078 4.733 1.00 74.69 111 ILE A N 1
ATOM 923 C CA . ILE A 1 111 ? 4.834 -10.564 5.572 1.00 74.69 111 ILE A CA 1
ATOM 924 C C . ILE A 1 111 ? 3.532 -11.304 5.260 1.00 74.69 111 ILE A C 1
ATOM 926 O O . ILE A 1 111 ? 2.760 -11.589 6.169 1.00 74.69 111 ILE A O 1
ATOM 930 N N . ASP A 1 112 ? 3.273 -11.588 3.987 1.00 76.31 112 ASP A N 1
ATOM 931 C CA . ASP A 1 112 ? 2.089 -12.332 3.579 1.00 76.31 112 ASP A CA 1
ATOM 932 C C . ASP A 1 112 ? 2.127 -13.776 4.104 1.00 76.31 112 ASP A C 1
ATOM 934 O O . ASP A 1 112 ? 1.181 -14.217 4.748 1.00 76.31 112 ASP A O 1
ATOM 938 N N . GLU A 1 113 ? 3.262 -14.465 3.956 1.00 80.81 113 GLU A N 1
ATOM 939 C CA . GLU A 1 113 ? 3.493 -15.813 4.491 1.00 80.81 113 GLU A CA 1
ATOM 940 C C . GLU A 1 113 ? 3.337 -15.876 6.019 1.00 80.81 113 GLU A C 1
ATOM 942 O O . GLU A 1 113 ? 2.635 -16.749 6.528 1.00 80.81 113 GLU A O 1
ATOM 947 N N . GLU A 1 114 ? 3.930 -14.927 6.754 1.00 83.44 114 GLU A N 1
ATOM 948 C CA . GLU A 1 114 ? 3.824 -14.827 8.218 1.00 83.44 114 GLU A CA 1
ATOM 949 C C . GLU A 1 114 ? 2.365 -14.632 8.680 1.00 83.44 114 GLU A C 1
ATOM 951 O O . GLU A 1 114 ? 1.966 -15.143 9.733 1.00 83.44 114 GLU A O 1
ATOM 956 N N . ASN A 1 115 ? 1.557 -13.914 7.889 1.00 82.31 115 ASN A N 1
ATOM 957 C CA . ASN A 1 115 ? 0.170 -13.589 8.224 1.00 82.31 115 ASN A CA 1
ATOM 958 C C . ASN A 1 115 ? -0.863 -14.556 7.638 1.00 82.31 115 ASN A C 1
ATOM 960 O O . ASN A 1 115 ? -2.028 -14.507 8.034 1.00 82.31 115 ASN A O 1
ATOM 964 N N . ARG A 1 116 ? -0.448 -15.455 6.742 1.00 81.31 116 ARG A N 1
ATOM 965 C CA . ARG A 1 116 ? -1.322 -16.374 6.005 1.00 81.31 116 ARG A CA 1
ATOM 966 C C . ARG A 1 116 ? -2.247 -17.186 6.909 1.00 81.31 116 ARG A C 1
ATOM 968 O O . ARG A 1 116 ? -3.424 -17.363 6.610 1.00 81.31 116 ARG A O 1
ATOM 975 N N . LYS A 1 117 ? -1.736 -17.605 8.067 1.00 81.81 117 LYS A N 1
ATOM 976 C CA . LYS A 1 117 ? -2.483 -18.359 9.086 1.00 81.81 117 LYS A CA 1
ATOM 977 C C . LYS A 1 117 ? -3.668 -17.606 9.707 1.00 81.81 117 LYS A C 1
ATOM 979 O O . LYS A 1 117 ? -4.521 -18.241 10.309 1.00 81.81 117 LYS A O 1
ATOM 984 N N . TYR A 1 118 ? -3.713 -16.276 9.608 1.00 80.44 118 TYR A N 1
ATOM 985 C CA . TYR A 1 118 ? -4.781 -15.472 10.212 1.00 80.44 118 TYR A CA 1
ATOM 986 C C . TYR A 1 118 ? -5.988 -15.274 9.292 1.00 80.44 118 TYR A C 1
ATOM 988 O O . TYR A 1 118 ? -7.049 -14.892 9.778 1.00 80.44 118 TYR A O 1
ATOM 996 N N . TYR A 1 119 ? -5.835 -15.497 7.983 1.00 79.06 119 TYR A N 1
ATOM 997 C CA . TYR A 1 119 ? -6.902 -15.260 7.005 1.00 79.06 119 TYR A CA 1
ATOM 998 C C . TYR A 1 119 ? -7.220 -16.471 6.116 1.00 79.06 119 TYR A C 1
ATOM 1000 O O . TYR A 1 119 ? -8.195 -16.429 5.367 1.00 79.06 119 TYR A O 1
ATOM 1008 N N . ILE A 1 120 ? -6.435 -17.551 6.188 1.00 81.88 120 ILE A N 1
ATOM 1009 C CA . ILE A 1 120 ? -6.767 -18.831 5.555 1.00 81.88 120 ILE A CA 1
ATOM 1010 C C . ILE A 1 120 ? -7.493 -19.725 6.555 1.00 81.88 120 ILE A C 1
ATOM 1012 O O . ILE A 1 120 ? -7.026 -19.931 7.674 1.00 81.88 120 ILE A O 1
ATOM 1016 N N . LEU A 1 121 ? -8.635 -20.258 6.129 1.00 80.75 121 LEU A N 1
ATOM 1017 C CA . LEU A 1 121 ? -9.412 -21.225 6.891 1.00 80.75 121 LEU A CA 1
ATOM 1018 C C . LEU A 1 121 ? -8.843 -22.637 6.666 1.00 80.75 121 LEU A C 1
ATOM 1020 O O . LEU A 1 121 ? -8.265 -22.905 5.612 1.00 80.75 121 LEU A O 1
ATOM 1024 N N . PRO A 1 122 ? -8.977 -23.547 7.643 1.00 81.81 122 PRO A N 1
ATOM 1025 C CA . PRO A 1 122 ? -8.558 -24.932 7.468 1.00 81.81 122 PRO A CA 1
ATOM 1026 C C . PRO A 1 122 ? -9.411 -25.639 6.403 1.00 81.81 122 PRO A C 1
ATOM 1028 O O . PRO A 1 122 ? -10.636 -25.515 6.400 1.00 81.81 122 PRO A O 1
ATOM 1031 N N . GLY A 1 123 ? -8.751 -26.425 5.547 1.00 84.25 123 GLY A N 1
ATOM 1032 C CA . GLY A 1 123 ? -9.376 -27.146 4.435 1.00 84.25 123 GLY A CA 1
ATOM 1033 C C . GLY A 1 123 ? -9.597 -26.283 3.189 1.00 84.25 123 GLY A C 1
ATOM 1034 O O . GLY A 1 123 ? -9.534 -25.059 3.237 1.00 84.25 123 GLY A O 1
ATOM 1035 N N . ASP A 1 124 ? -9.850 -26.933 2.057 1.00 90.12 124 ASP A N 1
ATOM 1036 C CA . ASP A 1 124 ? -10.327 -26.291 0.833 1.00 90.12 124 ASP A CA 1
ATOM 1037 C C . ASP A 1 124 ? -11.342 -27.206 0.131 1.00 90.12 124 ASP A C 1
ATOM 1039 O O . ASP A 1 124 ? -11.529 -28.360 0.519 1.00 90.12 124 ASP A O 1
ATOM 1043 N N . ALA A 1 125 ? -12.048 -26.667 -0.857 1.00 92.06 125 ALA A N 1
ATOM 1044 C CA . ALA A 1 125 ? -13.035 -27.400 -1.645 1.00 92.06 125 ALA A CA 1
ATOM 1045 C C . ALA A 1 125 ? -12.584 -27.563 -3.101 1.00 92.06 125 ALA A C 1
ATOM 1047 O O . ALA A 1 125 ? -13.406 -27.505 -4.015 1.00 92.06 125 ALA A O 1
ATOM 1048 N N . PHE A 1 126 ? -11.277 -27.708 -3.345 1.00 92.31 126 PHE A N 1
ATOM 1049 C CA . PHE A 1 126 ? -10.748 -27.732 -4.709 1.00 92.31 126 PHE A CA 1
ATOM 1050 C C . PHE A 1 126 ? -11.284 -28.921 -5.515 1.00 92.31 126 PHE A C 1
ATOM 1052 O O . PHE A 1 126 ? -11.815 -28.724 -6.607 1.00 92.31 126 PHE A O 1
ATOM 1059 N N . ASP A 1 127 ? -11.219 -30.129 -4.951 1.00 91.81 127 ASP A N 1
ATOM 1060 C CA . ASP A 1 127 ? -11.685 -31.356 -5.613 1.00 91.81 127 ASP A CA 1
ATOM 1061 C C . ASP A 1 127 ? -13.207 -31.350 -5.826 1.00 91.81 127 ASP A C 1
ATOM 1063 O O . ASP A 1 127 ? -13.725 -31.859 -6.820 1.00 91.81 127 ASP A O 1
ATOM 1067 N N . GLU A 1 128 ? -13.952 -30.753 -4.893 1.00 91.44 128 GLU A N 1
ATOM 1068 C CA . GLU A 1 128 ? -15.396 -30.570 -5.030 1.00 91.44 128 GLU A CA 1
ATOM 1069 C C . GLU A 1 128 ? -15.720 -29.578 -6.152 1.00 91.44 128 GLU A C 1
ATOM 1071 O O . GLU A 1 128 ? -16.560 -29.863 -7.007 1.00 91.44 128 GLU A O 1
ATOM 1076 N N . ALA A 1 129 ? -15.014 -28.447 -6.202 1.00 91.06 129 ALA A N 1
ATOM 1077 C CA . ALA A 1 129 ? -15.195 -27.444 -7.240 1.00 91.06 129 ALA A CA 1
ATOM 1078 C C . ALA A 1 129 ? -14.806 -27.971 -8.633 1.00 91.06 129 ALA A C 1
ATOM 1080 O O . ALA A 1 129 ? -15.465 -27.633 -9.615 1.00 91.06 129 ALA A O 1
ATOM 1081 N N . GLU A 1 130 ? -13.792 -28.837 -8.731 1.00 91.94 130 GLU A N 1
ATOM 1082 C CA . GLU A 1 130 ? -13.425 -29.514 -9.981 1.00 91.94 130 GLU A CA 1
ATOM 1083 C C . GLU A 1 130 ? -14.555 -30.406 -10.511 1.00 91.94 130 GLU A C 1
ATOM 1085 O O . GLU A 1 130 ? -14.792 -30.432 -11.719 1.00 91.94 130 GLU A O 1
ATOM 1090 N N . ARG A 1 131 ? -15.305 -31.068 -9.621 1.00 92.44 131 ARG A N 1
ATOM 1091 C CA . ARG A 1 131 ? -16.467 -31.888 -9.998 1.00 92.44 131 ARG A CA 1
ATOM 1092 C C . ARG A 1 131 ? -17.706 -31.058 -10.337 1.00 92.44 131 ARG A C 1
ATOM 1094 O O . ARG A 1 131 ? -18.398 -31.380 -11.297 1.00 92.44 131 ARG A O 1
ATOM 1101 N N . LEU A 1 132 ? -18.010 -30.027 -9.546 1.00 92.00 132 LEU A N 1
ATOM 1102 C CA . LEU A 1 132 ? -19.267 -29.273 -9.659 1.00 92.00 132 LEU A CA 1
ATOM 1103 C C . LEU A 1 132 ? -19.231 -28.170 -10.722 1.00 92.00 132 LEU A C 1
ATOM 1105 O O . LEU A 1 132 ? -20.243 -27.905 -11.368 1.00 92.00 132 LEU A O 1
ATOM 1109 N N . ILE A 1 133 ? -18.089 -27.497 -10.885 1.00 91.69 133 ILE A N 1
ATOM 1110 C CA . ILE A 1 133 ? -17.943 -26.319 -11.753 1.00 91.69 133 ILE A CA 1
ATOM 1111 C C . ILE A 1 133 ? -16.655 -26.375 -12.596 1.00 91.69 133 ILE A C 1
ATOM 1113 O O . ILE A 1 133 ? -15.853 -25.431 -12.576 1.00 91.69 133 ILE A O 1
ATOM 1117 N N . PRO A 1 134 ? -16.448 -27.445 -13.393 1.00 93.00 134 PRO A N 1
ATOM 1118 C CA . PRO A 1 134 ? -15.222 -27.645 -14.172 1.00 93.00 134 PRO A CA 1
ATOM 1119 C C . PRO A 1 134 ? -14.916 -26.482 -15.131 1.00 93.00 134 PRO A C 1
ATOM 1121 O O . PRO A 1 134 ? -13.751 -26.163 -15.376 1.00 93.00 134 PRO A O 1
ATOM 1124 N N . GLN A 1 135 ? -15.941 -25.777 -15.619 1.00 95.69 135 GLN A N 1
ATOM 1125 C CA . GLN A 1 135 ? -15.799 -24.612 -16.497 1.00 95.69 135 GLN A CA 1
ATOM 1126 C C . GLN A 1 135 ? -15.053 -23.426 -15.857 1.00 95.69 135 GLN A C 1
ATOM 1128 O O . GLN A 1 135 ? -14.510 -22.586 -16.575 1.00 95.69 135 GLN A O 1
ATOM 1133 N N . HIS A 1 136 ? -15.002 -23.346 -14.523 1.00 94.00 136 HIS A N 1
ATOM 1134 C CA . HIS A 1 136 ? -14.314 -22.280 -13.782 1.00 94.00 136 HIS A CA 1
ATOM 1135 C C . HIS A 1 136 ? -12.972 -22.726 -13.187 1.00 94.00 136 HIS A C 1
ATOM 1137 O O . HIS A 1 136 ? -12.283 -21.938 -12.528 1.00 94.00 136 HIS A O 1
ATOM 1143 N N . LEU A 1 137 ? -12.562 -23.975 -13.430 1.00 92.88 137 LEU A N 1
ATOM 1144 C CA . LEU A 1 137 ? -11.344 -24.548 -12.868 1.00 92.88 137 LEU A CA 1
ATOM 1145 C C . LEU A 1 137 ? -10.069 -23.748 -13.197 1.00 92.88 137 LEU A C 1
ATOM 1147 O O . LEU A 1 137 ? -9.224 -23.622 -12.307 1.00 92.88 137 LEU A O 1
ATOM 1151 N N . PRO A 1 138 ? -9.885 -23.158 -14.399 1.00 93.81 138 PRO A N 1
ATOM 1152 C CA . PRO A 1 138 ? -8.720 -22.314 -14.665 1.00 93.81 138 PRO A CA 1
ATOM 1153 C C . PRO A 1 138 ? -8.621 -21.113 -13.714 1.00 93.81 138 PRO A C 1
ATOM 1155 O O . PRO A 1 138 ? -7.540 -20.815 -13.202 1.00 93.81 138 PRO A O 1
ATOM 1158 N N . GLN A 1 139 ? -9.746 -20.448 -13.438 1.00 94.56 139 GLN A N 1
ATOM 1159 C CA . GLN A 1 139 ? -9.823 -19.301 -12.535 1.00 94.56 139 GLN A CA 1
ATOM 1160 C C . GLN A 1 139 ? -9.612 -19.734 -11.081 1.00 94.56 139 GLN A C 1
ATOM 1162 O O . GLN A 1 139 ? -8.814 -19.118 -10.377 1.00 94.56 139 GLN A O 1
ATOM 1167 N N . ILE A 1 140 ? -10.254 -20.825 -10.653 1.00 93.44 140 ILE A N 1
ATOM 1168 C CA . ILE A 1 140 ? -10.090 -21.393 -9.304 1.00 93.44 140 ILE A CA 1
ATOM 1169 C C . ILE A 1 140 ? -8.625 -21.771 -9.064 1.00 93.44 140 ILE A C 1
ATOM 1171 O O . ILE A 1 140 ? -8.020 -21.375 -8.069 1.00 93.44 140 ILE A O 1
ATOM 1175 N N . ARG A 1 141 ? -8.004 -22.464 -10.025 1.00 93.12 141 ARG A N 1
ATOM 1176 C CA . ARG A 1 141 ? -6.589 -22.845 -9.974 1.00 93.12 141 ARG A CA 1
ATOM 1177 C C . ARG A 1 141 ? -5.674 -21.627 -9.915 1.00 93.12 141 ARG A C 1
ATOM 1179 O O . ARG A 1 141 ? -4.682 -21.663 -9.190 1.00 93.12 141 ARG A O 1
ATOM 1186 N N . TYR A 1 142 ? -5.988 -20.564 -10.655 1.00 91.44 142 TYR A N 1
ATOM 1187 C CA . TYR A 1 142 ? -5.244 -19.310 -10.584 1.00 91.44 142 TYR A CA 1
ATOM 1188 C C . TYR A 1 142 ? -5.321 -18.687 -9.184 1.00 91.44 142 TYR A C 1
ATOM 1190 O O . TYR A 1 142 ? -4.285 -18.406 -8.580 1.00 91.44 142 TYR A O 1
ATOM 1198 N N . LEU A 1 143 ? -6.530 -18.521 -8.646 1.00 90.25 143 LEU A N 1
ATOM 1199 C CA . LEU A 1 143 ? -6.740 -17.914 -7.332 1.00 90.25 143 LEU A CA 1
ATOM 1200 C C . LEU A 1 143 ? -6.055 -18.720 -6.221 1.00 90.25 143 LEU A C 1
ATOM 1202 O O . LEU A 1 143 ? -5.300 -18.158 -5.431 1.00 90.25 143 LEU A O 1
ATOM 1206 N N . GLN A 1 144 ? -6.213 -20.042 -6.230 1.00 88.56 144 GLN A N 1
ATOM 1207 C CA . GLN A 1 144 ? -5.679 -20.904 -5.181 1.00 88.56 144 GLN A CA 1
ATOM 1208 C C . GLN A 1 144 ? -4.166 -21.117 -5.285 1.00 88.56 144 GLN A C 1
ATOM 1210 O O . GLN A 1 144 ? -3.450 -20.927 -4.303 1.00 88.56 144 GLN A O 1
ATOM 1215 N N . LYS A 1 145 ? -3.652 -21.492 -6.467 1.00 84.56 145 LYS A N 1
ATOM 1216 C CA . LYS A 1 145 ? -2.237 -21.879 -6.623 1.00 84.56 145 LYS A CA 1
ATOM 1217 C C . LYS A 1 145 ? -1.300 -20.697 -6.864 1.00 84.56 145 LYS A C 1
ATOM 1219 O O . LYS A 1 145 ? -0.118 -20.811 -6.556 1.00 84.56 145 LYS A O 1
ATOM 1224 N N . PHE A 1 146 ? -1.795 -19.587 -7.421 1.00 81.62 146 PHE A N 1
ATOM 1225 C CA . PHE A 1 146 ? -0.961 -18.422 -7.743 1.00 81.62 146 PHE A CA 1
ATOM 1226 C C . PHE A 1 146 ? -1.260 -17.206 -6.873 1.00 81.62 146 PHE A C 1
ATOM 1228 O O . PHE A 1 146 ? -0.316 -16.573 -6.409 1.00 81.62 146 PHE A O 1
ATOM 1235 N N . ALA A 1 147 ? -2.533 -16.859 -6.662 1.00 82.81 147 ALA A N 1
ATOM 1236 C CA . ALA A 1 147 ? -2.884 -15.702 -5.836 1.00 82.81 147 ALA A CA 1
ATOM 1237 C C . ALA A 1 147 ? -2.873 -16.015 -4.328 1.00 82.81 147 ALA A C 1
ATOM 1239 O O . ALA A 1 147 ? -2.767 -15.091 -3.532 1.00 82.81 147 ALA A O 1
ATOM 1240 N N . GLY A 1 148 ? -2.929 -17.297 -3.946 1.00 82.62 148 GLY A N 1
ATOM 1241 C CA . GLY A 1 148 ? -2.863 -17.742 -2.552 1.00 82.62 148 GLY A CA 1
ATOM 1242 C C . GLY A 1 148 ? -4.210 -17.774 -1.825 1.00 82.62 148 GLY A C 1
ATOM 1243 O O . GLY A 1 148 ? -4.216 -17.869 -0.601 1.00 82.62 148 GLY A O 1
ATOM 1244 N N . TYR A 1 149 ? -5.328 -17.734 -2.557 1.00 87.88 149 TYR A N 1
ATOM 1245 C CA . TYR A 1 149 ? -6.690 -17.709 -2.017 1.00 87.88 149 TYR A CA 1
ATOM 1246 C C . TYR A 1 149 ? -7.435 -19.012 -2.354 1.00 87.88 149 TYR A C 1
ATOM 1248 O O . TYR A 1 149 ? -7.890 -19.164 -3.493 1.00 87.88 149 TYR A O 1
ATOM 1256 N N . PRO A 1 150 ? -7.532 -19.969 -1.408 1.00 90.19 150 PRO A N 1
ATOM 1257 C CA . PRO A 1 150 ? -8.229 -21.236 -1.622 1.00 90.19 150 PRO A CA 1
ATOM 1258 C C . PRO A 1 150 ? -9.724 -21.064 -1.891 1.00 90.19 150 PRO A C 1
ATOM 1260 O O . PRO A 1 150 ? -10.341 -20.103 -1.426 1.00 90.19 150 PRO A O 1
ATOM 1263 N N . VAL A 1 151 ? -10.306 -22.014 -2.626 1.00 91.12 151 VAL A N 1
ATOM 1264 C CA . VAL A 1 151 ? -11.762 -22.108 -2.785 1.00 91.12 151 VAL A CA 1
ATOM 1265 C C . VAL A 1 151 ? -12.374 -22.819 -1.580 1.00 91.12 151 VAL A C 1
ATOM 1267 O O . VAL A 1 151 ? -11.837 -23.819 -1.109 1.00 91.12 151 VAL A O 1
ATOM 1270 N N . TYR A 1 152 ? -13.513 -22.323 -1.100 1.00 90.75 152 TYR A N 1
ATOM 1271 C CA . TYR A 1 152 ? -14.239 -22.916 0.021 1.00 90.75 152 TYR A CA 1
ATOM 1272 C C . TYR A 1 152 ? -15.650 -23.323 -0.398 1.00 90.75 152 TYR A C 1
ATOM 1274 O O . TYR A 1 152 ? -16.351 -22.574 -1.085 1.00 90.75 152 TYR A O 1
ATOM 1282 N N . GLY A 1 153 ? -16.055 -24.510 0.046 1.00 87.25 153 GLY A N 1
ATOM 1283 C CA . GLY A 1 153 ? -17.404 -25.044 -0.110 1.00 87.25 153 GLY A CA 1
ATOM 1284 C C . GLY A 1 153 ? -18.347 -24.506 0.962 1.00 87.25 153 GLY A C 1
ATOM 1285 O O . GLY A 1 153 ? -17.933 -23.784 1.872 1.00 87.25 153 GLY A O 1
ATOM 1286 N N . SER A 1 154 ? -19.630 -24.850 0.850 1.00 86.75 154 SER A N 1
ATOM 1287 C CA . SER A 1 154 ? -20.665 -24.466 1.826 1.00 86.75 154 SER A CA 1
ATOM 1288 C C . SER A 1 154 ? -20.747 -22.956 2.096 1.00 86.75 154 SER A C 1
ATOM 1290 O O . SER A 1 154 ? -21.133 -22.519 3.180 1.00 86.75 154 SER A O 1
ATOM 1292 N N . THR A 1 155 ? -20.382 -22.144 1.103 1.00 88.50 155 THR A N 1
ATOM 1293 C CA . THR A 1 155 ? -20.500 -20.687 1.157 1.00 88.50 155 THR A CA 1
ATOM 1294 C C . THR A 1 155 ? -21.786 -20.238 0.472 1.00 88.50 155 THR A C 1
ATOM 1296 O O . THR A 1 155 ? -22.272 -20.867 -0.468 1.00 88.50 155 THR A O 1
ATOM 1299 N N . ARG A 1 156 ? -22.355 -19.126 0.943 1.00 89.75 156 ARG A N 1
ATOM 1300 C CA . ARG A 1 156 ? -23.468 -18.447 0.278 1.00 89.75 156 ARG A CA 1
ATOM 1301 C C . ARG A 1 156 ? -22.986 -17.080 -0.177 1.00 89.75 156 ARG A C 1
ATOM 1303 O O . ARG A 1 156 ? -22.573 -16.270 0.647 1.00 89.75 156 ARG A O 1
ATOM 1310 N N . THR A 1 157 ? -23.083 -16.832 -1.475 1.00 91.06 157 THR A N 1
ATOM 1311 C CA . THR A 1 157 ? -22.722 -15.552 -2.083 1.00 91.06 157 THR A CA 1
ATOM 1312 C C . THR A 1 157 ? -23.954 -14.962 -2.738 1.00 91.06 157 THR A C 1
ATOM 1314 O O . THR A 1 157 ? -24.659 -15.645 -3.476 1.00 91.06 157 THR A O 1
ATOM 1317 N N . GLU A 1 158 ? -24.207 -13.687 -2.474 1.00 92.31 158 GLU A N 1
ATOM 1318 C CA . GLU A 1 158 ? -25.268 -12.926 -3.118 1.00 92.31 158 GLU A CA 1
ATOM 1319 C C . GLU A 1 158 ? -24.636 -11.803 -3.937 1.00 92.31 158 GLU A C 1
ATOM 1321 O O . GLU A 1 158 ? -23.787 -11.058 -3.445 1.00 92.31 158 GLU A O 1
ATOM 1326 N N . TYR A 1 159 ? -25.008 -11.721 -5.213 1.00 93.62 159 TYR A N 1
ATOM 1327 C CA . TYR A 1 159 ? -24.495 -10.708 -6.124 1.00 93.62 159 TYR A CA 1
ATOM 1328 C C . TYR A 1 159 ? -25.490 -9.555 -6.248 1.00 93.62 159 TYR A C 1
ATOM 1330 O O . TYR A 1 159 ? -26.637 -9.750 -6.652 1.00 93.62 159 TYR A O 1
ATOM 1338 N N . PHE A 1 160 ? -25.033 -8.340 -5.948 1.00 94.06 160 PHE A N 1
ATOM 1339 C CA . PHE A 1 160 ? -25.856 -7.137 -6.023 1.00 94.06 160 PHE A CA 1
ATOM 1340 C C . PHE A 1 160 ? -25.574 -6.363 -7.311 1.00 94.06 160 PHE A C 1
ATOM 1342 O O . PHE A 1 160 ? -24.491 -5.806 -7.489 1.00 94.06 160 PHE A O 1
ATOM 1349 N N . SER A 1 161 ? -26.574 -6.307 -8.196 1.00 93.06 161 SER A N 1
ATOM 1350 C CA . SER A 1 161 ? -26.570 -5.440 -9.377 1.00 93.06 161 SER A CA 1
ATOM 1351 C C . SER A 1 161 ? -27.921 -4.720 -9.551 1.00 93.06 161 SER A C 1
ATOM 1353 O O . SER A 1 161 ? -28.980 -5.372 -9.539 1.00 93.06 161 SER A O 1
ATOM 1355 N N . PRO A 1 162 ? -27.927 -3.380 -9.681 1.00 93.06 162 PRO A N 1
ATOM 1356 C CA . PRO A 1 162 ? -26.762 -2.491 -9.656 1.00 93.06 162 PRO A CA 1
ATOM 1357 C C . PRO A 1 162 ? -26.234 -2.289 -8.219 1.00 93.06 162 PRO A C 1
ATOM 1359 O O . PRO A 1 162 ? -26.849 -2.748 -7.250 1.00 93.06 162 PRO A O 1
ATOM 1362 N N . GLY A 1 163 ? -25.069 -1.651 -8.078 1.00 88.38 163 GLY A N 1
ATOM 1363 C CA . GLY A 1 163 ? -24.350 -1.550 -6.801 1.00 88.38 163 GLY A CA 1
ATOM 1364 C C . GLY A 1 163 ? -25.145 -0.874 -5.676 1.00 88.38 163 GLY A C 1
ATOM 1365 O O . GLY A 1 163 ? -24.920 -1.167 -4.509 1.00 88.38 163 GLY A O 1
ATOM 1366 N N . GLU A 1 164 ? -26.130 -0.037 -5.993 1.00 91.81 164 GLU A N 1
ATOM 1367 C CA . GLU A 1 164 ? -27.002 0.651 -5.036 1.00 91.81 164 GLU A CA 1
ATOM 1368 C C . GLU A 1 164 ? -27.826 -0.325 -4.185 1.00 91.81 164 GLU A C 1
ATOM 1370 O O . GLU A 1 164 ? -28.124 -0.031 -3.026 1.00 91.81 164 GLU A O 1
ATOM 1375 N N . LYS A 1 165 ? -28.140 -1.518 -4.715 1.00 95.50 165 LYS A N 1
ATOM 1376 C CA . LYS A 1 165 ? -28.845 -2.570 -3.963 1.00 95.50 165 LYS A CA 1
ATOM 1377 C C . LYS A 1 165 ? -28.036 -3.104 -2.779 1.00 95.50 165 LYS A C 1
ATOM 1379 O O . LYS A 1 165 ? -28.620 -3.670 -1.861 1.00 95.50 165 LYS A O 1
ATOM 1384 N N . PHE A 1 166 ? -26.716 -2.906 -2.773 1.00 94.62 166 PHE A N 1
ATOM 1385 C CA . PHE A 1 166 ? -25.855 -3.309 -1.664 1.00 94.62 166 PHE A CA 1
ATOM 1386 C C . PHE A 1 166 ? -26.094 -2.472 -0.402 1.00 94.62 166 PHE A C 1
ATOM 1388 O O . PHE A 1 166 ? -25.980 -2.998 0.701 1.00 94.62 166 PHE A O 1
ATOM 1395 N N . LEU A 1 167 ? -26.439 -1.184 -0.533 1.00 94.88 167 LEU A N 1
ATOM 1396 C CA . LEU A 1 167 ? -26.513 -0.277 0.616 1.00 94.88 167 LEU A CA 1
ATOM 1397 C C . LEU A 1 167 ? -27.571 -0.701 1.656 1.00 94.88 167 LEU A C 1
ATOM 1399 O O . LEU A 1 167 ? -27.204 -0.812 2.826 1.00 94.88 167 LEU A O 1
ATOM 1403 N N . PRO A 1 168 ? -28.840 -0.990 1.295 1.00 96.38 168 PRO A N 1
ATOM 1404 C CA . PRO A 1 168 ? -29.834 -1.443 2.272 1.00 96.38 168 PRO A CA 1
ATOM 1405 C C . PRO A 1 168 ? -29.414 -2.723 3.004 1.00 96.38 168 PRO A C 1
ATOM 1407 O O . PRO A 1 168 ? -29.578 -2.820 4.220 1.00 96.38 168 PRO A O 1
ATOM 1410 N N . VAL A 1 169 ? -28.817 -3.674 2.277 1.00 96.50 169 VAL A N 1
ATOM 1411 C CA . VAL A 1 169 ? -28.329 -4.938 2.844 1.00 96.50 169 VAL A CA 1
ATOM 1412 C C . VAL A 1 169 ? -27.167 -4.686 3.802 1.00 96.50 169 VAL A C 1
ATOM 1414 O O . VAL A 1 169 ? -27.182 -5.182 4.925 1.00 96.50 169 VAL A O 1
ATOM 1417 N N . LEU A 1 170 ? -26.195 -3.854 3.411 1.00 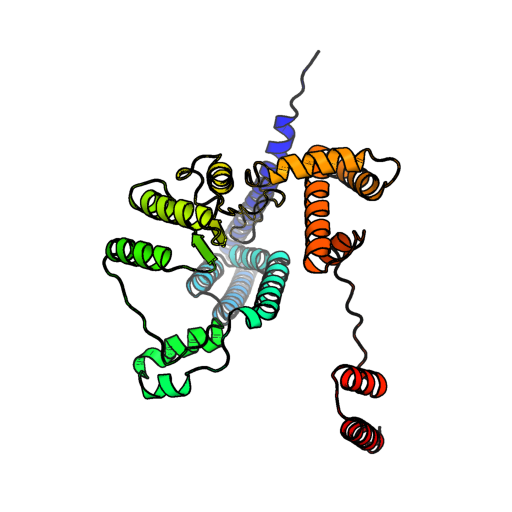96.25 170 LEU A N 1
ATOM 1418 C CA . LEU A 1 170 ? -25.070 -3.477 4.266 1.00 96.25 170 LEU A CA 1
ATOM 1419 C C . LEU A 1 170 ? -25.552 -2.864 5.587 1.00 96.25 170 LEU A C 1
ATOM 1421 O O . LEU A 1 170 ? -25.078 -3.264 6.645 1.00 96.25 170 LEU A O 1
ATOM 1425 N N . LEU A 1 171 ? -26.497 -1.919 5.546 1.00 97.88 171 LEU A N 1
ATOM 1426 C CA . LEU A 1 171 ? -27.025 -1.278 6.758 1.00 97.88 171 LEU A CA 1
ATOM 1427 C C . LEU A 1 171 ? -27.685 -2.299 7.694 1.00 97.88 171 LEU A C 1
ATOM 1429 O O . LEU A 1 171 ? -27.452 -2.266 8.903 1.00 97.88 171 LEU A O 1
ATOM 1433 N N . GLN A 1 172 ? -28.451 -3.241 7.138 1.00 97.38 172 GLN A N 1
ATOM 1434 C CA . GLN A 1 172 ? -29.069 -4.316 7.909 1.00 97.38 172 GLN A CA 1
ATOM 1435 C C . GLN A 1 172 ? -28.021 -5.239 8.554 1.00 97.38 172 GLN A C 1
ATOM 1437 O O . GLN A 1 172 ? -28.161 -5.602 9.722 1.00 97.38 172 GLN A O 1
ATOM 1442 N N . GLU A 1 173 ? -26.967 -5.613 7.826 1.00 96.38 173 GLU A N 1
ATOM 1443 C CA . GLU A 1 173 ? -25.887 -6.454 8.358 1.00 96.38 173 GLU A CA 1
ATOM 1444 C C . GLU A 1 173 ? -25.056 -5.730 9.428 1.00 96.38 173 GLU A C 1
ATOM 1446 O O . GLU A 1 173 ? -24.719 -6.318 10.459 1.00 96.38 173 GLU A O 1
ATOM 1451 N N . LEU A 1 174 ? -24.793 -4.431 9.255 1.00 97.81 174 LEU A N 1
ATOM 1452 C CA . LEU A 1 174 ? -24.115 -3.613 10.265 1.00 97.81 174 LEU A CA 1
ATOM 1453 C C . LEU A 1 174 ? -24.913 -3.555 11.576 1.00 97.81 174 LEU A C 1
ATOM 1455 O O . LEU A 1 174 ? -24.332 -3.668 12.658 1.00 97.81 174 LEU A O 1
ATOM 1459 N N . GLU A 1 175 ? -26.242 -3.445 11.507 1.00 97.19 175 GLU A N 1
ATOM 1460 C CA . GLU A 1 175 ? -27.114 -3.455 12.689 1.00 97.19 175 GLU A CA 1
ATOM 1461 C C . GLU A 1 175 ? -27.095 -4.800 13.438 1.00 97.19 175 GLU A C 1
ATOM 1463 O O . GLU A 1 175 ? -27.246 -4.821 14.664 1.00 97.19 175 GLU A O 1
ATOM 1468 N N . LYS A 1 176 ? -26.828 -5.922 12.755 1.00 97.38 176 LYS A N 1
ATOM 1469 C CA . LYS A 1 176 ? -26.719 -7.253 13.382 1.00 97.38 176 LYS A CA 1
ATOM 1470 C C . LYS A 1 176 ? -25.426 -7.452 14.177 1.00 97.38 176 LYS A C 1
ATOM 1472 O O . LYS A 1 176 ? -25.363 -8.368 15.000 1.00 97.38 176 LYS A O 1
ATOM 1477 N N . ALA A 1 177 ? -24.400 -6.626 13.967 1.00 97.44 177 ALA A N 1
ATOM 1478 C CA . ALA A 1 177 ? -23.096 -6.804 14.601 1.00 97.44 177 ALA A CA 1
ATOM 1479 C C . ALA A 1 177 ? -23.175 -6.740 16.140 1.00 97.44 177 ALA A C 1
ATOM 1481 O O . ALA A 1 177 ? -23.783 -5.827 16.707 1.00 97.44 177 ALA A O 1
ATOM 1482 N N . LYS A 1 178 ? -22.536 -7.707 16.818 1.00 96.56 178 LYS A N 1
ATOM 1483 C CA . LYS A 1 178 ? -22.549 -7.850 18.293 1.00 96.56 178 LYS A CA 1
ATOM 1484 C C . LYS A 1 178 ? -21.184 -7.732 18.972 1.00 96.56 178 LYS A C 1
ATOM 1486 O O . LYS A 1 178 ? -21.137 -7.563 20.182 1.00 96.56 178 LYS A O 1
ATOM 1491 N N . LYS A 1 179 ? -20.082 -7.858 18.225 1.00 95.88 179 LYS A N 1
ATOM 1492 C CA . LYS A 1 179 ? -18.717 -7.847 18.786 1.00 95.88 179 LYS A CA 1
ATOM 1493 C C . LYS A 1 179 ? -17.857 -6.747 18.175 1.00 95.88 179 LYS A C 1
ATOM 1495 O O . LYS A 1 179 ? -17.310 -5.921 18.896 1.00 95.88 179 LYS A O 1
ATOM 1500 N N . TYR A 1 180 ? -17.765 -6.728 16.850 1.00 96.88 180 TYR A N 1
ATOM 1501 C CA . TYR A 1 180 ? -16.926 -5.787 16.121 1.00 96.88 180 TYR A CA 1
ATOM 1502 C C . TYR A 1 180 ? -17.514 -5.458 14.750 1.00 96.88 180 TYR A C 1
ATOM 1504 O O . TYR A 1 180 ? -18.293 -6.234 14.196 1.00 96.88 180 TYR A O 1
ATOM 1512 N N . ILE A 1 181 ? -17.103 -4.314 14.209 1.00 97.56 181 ILE A N 1
ATOM 1513 C CA . ILE A 1 181 ? -17.307 -3.916 12.816 1.00 97.56 181 ILE A CA 1
ATOM 1514 C C . ILE A 1 181 ? -15.963 -3.412 12.298 1.00 97.56 181 ILE A C 1
ATOM 1516 O O . ILE A 1 181 ? -15.477 -2.383 12.769 1.00 97.56 181 ILE A O 1
ATOM 1520 N N . PHE A 1 182 ? -15.367 -4.119 11.337 1.00 95.31 182 PHE A N 1
ATOM 1521 C CA . PHE A 1 182 ? -14.123 -3.705 10.685 1.00 95.31 182 PHE A CA 1
ATOM 1522 C C . PHE A 1 182 ? -14.394 -3.379 9.224 1.00 95.31 182 PHE A C 1
ATOM 1524 O O . PHE A 1 182 ? -14.992 -4.175 8.503 1.00 95.31 182 PHE A O 1
ATOM 1531 N N . MET A 1 183 ? -13.969 -2.193 8.804 1.00 93.88 183 MET A N 1
ATOM 1532 C CA . MET A 1 183 ? -14.217 -1.674 7.466 1.00 93.88 183 MET A CA 1
ATOM 1533 C C . MET A 1 183 ? -12.923 -1.147 6.860 1.00 93.88 183 MET A C 1
ATOM 1535 O O . MET A 1 183 ? -12.236 -0.326 7.471 1.00 93.88 183 MET A O 1
ATOM 1539 N N . GLU A 1 184 ? -12.619 -1.600 5.646 1.00 92.25 184 GLU A N 1
ATOM 1540 C CA . GLU A 1 184 ? -11.484 -1.139 4.851 1.00 92.25 184 GLU A CA 1
ATOM 1541 C C . GLU A 1 184 ? -11.982 -0.602 3.507 1.00 92.25 184 GLU A C 1
ATOM 1543 O O . GLU A 1 184 ? -12.638 -1.319 2.753 1.00 92.25 184 GLU A O 1
ATOM 1548 N N . TYR A 1 185 ? -11.676 0.663 3.206 1.00 89.25 185 TYR A N 1
ATOM 1549 C CA . TYR A 1 185 ? -12.095 1.309 1.961 1.00 89.25 185 TYR A CA 1
ATOM 1550 C C . TYR A 1 185 ? -10.961 2.087 1.301 1.00 89.25 185 TYR A C 1
ATOM 1552 O O . TYR A 1 185 ? -10.248 2.863 1.936 1.00 89.25 185 TYR A O 1
ATOM 1560 N N . PHE A 1 186 ? -10.848 1.939 -0.019 1.00 81.19 186 PHE A N 1
ATOM 1561 C CA . PHE A 1 186 ? -9.908 2.727 -0.815 1.00 81.19 186 PHE A CA 1
ATOM 1562 C C . PHE A 1 186 ? -10.374 4.185 -0.974 1.00 81.19 186 PHE A C 1
ATOM 1564 O O . PHE A 1 186 ? -9.569 5.106 -0.897 1.00 81.19 186 PHE A O 1
ATOM 1571 N N . ILE A 1 187 ? -11.677 4.419 -1.172 1.00 84.94 187 ILE A N 1
ATOM 1572 C CA . ILE A 1 187 ? -12.258 5.764 -1.292 1.00 84.94 187 ILE A CA 1
ATOM 1573 C C . ILE A 1 187 ? -13.515 5.832 -0.435 1.00 84.94 187 ILE A C 1
ATOM 1575 O O . ILE A 1 187 ? -14.387 4.971 -0.528 1.00 84.94 187 ILE A O 1
ATOM 1579 N N . ILE A 1 188 ? -13.607 6.888 0.365 1.00 90.44 188 ILE A N 1
ATOM 1580 C CA . ILE A 1 188 ? -14.797 7.275 1.113 1.00 90.44 188 ILE A CA 1
ATOM 1581 C C . ILE A 1 188 ? -15.145 8.697 0.693 1.00 90.44 188 ILE A C 1
ATOM 1583 O O . ILE A 1 188 ? -14.267 9.559 0.615 1.00 90.44 188 ILE A O 1
ATOM 1587 N N . GLN A 1 189 ? -16.421 8.945 0.429 1.00 89.94 189 GLN A N 1
ATOM 1588 C CA . GLN A 1 189 ? -16.928 10.263 0.086 1.00 89.94 189 GLN A CA 1
ATOM 1589 C C . GLN A 1 189 ? -18.173 10.565 0.907 1.00 89.94 189 GLN A C 1
ATOM 1591 O O . GLN A 1 189 ? -19.086 9.744 0.968 1.00 89.94 189 GLN A O 1
ATOM 1596 N N . GLU A 1 190 ? -18.209 11.751 1.512 1.00 90.50 190 GLU A N 1
ATOM 1597 C CA . GLU A 1 190 ? -19.408 12.235 2.192 1.00 90.50 190 GLU A CA 1
ATOM 1598 C C . GLU A 1 190 ? -20.576 12.360 1.208 1.00 90.50 190 GLU A C 1
ATOM 1600 O O . GLU A 1 190 ? -20.433 12.830 0.077 1.00 90.50 190 GLU A O 1
ATOM 1605 N N . GLY A 1 191 ? -21.747 11.914 1.644 1.00 91.69 191 GLY A N 1
ATOM 1606 C CA . GLY A 1 191 ? -22.938 11.853 0.810 1.00 91.69 191 GLY A CA 1
ATOM 1607 C C . GLY A 1 191 ? -23.952 10.869 1.372 1.00 91.69 191 GLY A C 1
ATOM 1608 O O . GLY A 1 191 ? -23.713 10.247 2.404 1.00 91.69 191 GLY A O 1
ATOM 1609 N N . VAL A 1 192 ? -25.078 10.713 0.674 1.00 92.69 192 VAL A N 1
ATOM 1610 C CA . VAL A 1 192 ? -26.233 9.908 1.119 1.00 92.69 192 VAL A CA 1
ATOM 1611 C C . VAL A 1 192 ? -25.813 8.519 1.611 1.00 92.69 192 VAL A C 1
ATOM 1613 O O . VAL A 1 192 ? -26.172 8.114 2.712 1.00 92.69 192 VAL A O 1
ATOM 1616 N N . MET A 1 193 ? -24.990 7.822 0.826 1.00 93.06 193 MET A N 1
ATOM 1617 C CA . MET A 1 193 ? -24.552 6.461 1.131 1.00 93.06 193 MET A CA 1
ATOM 1618 C C . MET A 1 193 ? -23.623 6.390 2.349 1.00 93.06 193 MET A C 1
ATOM 1620 O O . MET A 1 193 ? -23.889 5.633 3.280 1.00 93.06 193 MET A O 1
ATOM 1624 N N . TRP A 1 194 ? -22.542 7.177 2.366 1.00 94.62 194 TRP A N 1
ATOM 1625 C CA . TRP A 1 194 ? -21.588 7.142 3.477 1.00 94.62 194 TRP A CA 1
ATOM 1626 C C . TRP A 1 194 ? -22.203 7.641 4.782 1.00 94.62 194 TRP A C 1
ATOM 1628 O O . TRP A 1 194 ? -21.938 7.070 5.834 1.00 94.62 194 TRP A O 1
ATOM 1638 N N . ASN A 1 195 ? -23.047 8.671 4.723 1.00 95.44 195 ASN A N 1
ATOM 1639 C CA . ASN A 1 195 ? -23.667 9.238 5.915 1.00 95.44 195 ASN A CA 1
ATOM 1640 C C . ASN A 1 195 ? -24.610 8.225 6.578 1.00 95.44 195 ASN A C 1
ATOM 1642 O O . ASN A 1 195 ? -24.530 8.042 7.789 1.00 95.44 195 ASN A O 1
ATOM 1646 N N . ALA A 1 196 ? -25.400 7.484 5.790 1.00 97.00 196 ALA A N 1
ATOM 1647 C CA . ALA A 1 196 ? -26.245 6.410 6.312 1.00 97.00 196 ALA A CA 1
ATOM 1648 C C . ALA A 1 196 ? -25.424 5.308 7.005 1.00 97.00 196 ALA A C 1
ATOM 1650 O O . ALA A 1 196 ? -25.776 4.856 8.093 1.00 97.00 196 ALA A O 1
ATOM 1651 N N . VAL A 1 197 ? -24.296 4.903 6.406 1.00 97.38 197 VAL A N 1
ATOM 1652 C CA . VAL A 1 197 ? -23.366 3.947 7.029 1.00 97.38 197 VAL A CA 1
ATOM 1653 C C . VAL A 1 197 ? -22.802 4.523 8.327 1.00 97.38 197 VAL A C 1
ATOM 1655 O O . VAL A 1 197 ? -22.851 3.869 9.367 1.00 97.38 197 VAL A O 1
ATOM 1658 N N . LEU A 1 198 ? -22.302 5.758 8.288 1.00 96.25 198 LEU A N 1
ATOM 1659 C CA . LEU A 1 198 ? -21.689 6.432 9.425 1.00 96.25 198 LEU A CA 1
ATOM 1660 C C . LEU A 1 198 ? -22.646 6.536 10.619 1.00 96.25 198 LEU A C 1
ATOM 1662 O O . LEU A 1 198 ? -22.215 6.317 11.749 1.00 96.25 198 LEU A O 1
ATOM 1666 N N . ASP A 1 199 ? -23.924 6.831 10.394 1.00 97.44 199 ASP A N 1
ATOM 1667 C CA . ASP A 1 199 ? -24.917 6.928 11.466 1.00 97.44 199 ASP A CA 1
ATOM 1668 C C . ASP A 1 199 ? -25.105 5.591 12.196 1.00 97.44 199 ASP A C 1
ATOM 1670 O O . ASP A 1 199 ? -25.091 5.553 13.433 1.00 97.44 199 ASP A O 1
ATOM 1674 N N . VAL A 1 200 ? -25.157 4.477 11.454 1.00 97.94 200 VAL A N 1
ATOM 1675 C CA . VAL A 1 200 ? -25.174 3.130 12.047 1.00 97.94 200 VAL A CA 1
ATOM 1676 C C . VAL A 1 200 ? -23.883 2.877 12.824 1.00 97.94 200 VAL A C 1
ATOM 1678 O O . VAL A 1 200 ? -23.933 2.454 13.977 1.00 97.94 200 VAL A O 1
ATOM 1681 N N . LEU A 1 201 ? -22.715 3.196 12.260 1.00 97.75 201 LEU A N 1
ATOM 1682 C CA . LEU A 1 201 ? -21.433 2.992 12.945 1.00 97.75 201 LEU A CA 1
ATOM 1683 C C . LEU A 1 201 ? -21.342 3.760 14.270 1.00 97.75 201 LEU A C 1
ATOM 1685 O O . LEU A 1 201 ? -20.897 3.191 15.267 1.00 97.75 201 LEU A O 1
ATOM 1689 N N . LYS A 1 202 ? -21.802 5.018 14.314 1.00 97.38 202 LYS A N 1
ATOM 1690 C CA . LYS A 1 202 ? -21.845 5.827 15.546 1.00 97.38 202 LYS A CA 1
ATOM 1691 C C . LYS A 1 202 ? -22.752 5.194 16.599 1.00 97.38 202 LYS A C 1
ATOM 1693 O O . LYS A 1 202 ? -22.357 5.059 17.756 1.00 97.38 202 LYS A O 1
ATOM 1698 N N . LYS A 1 203 ? -23.948 4.756 16.193 1.00 97.81 203 LYS A N 1
ATOM 1699 C CA . LYS A 1 203 ? -24.897 4.058 17.069 1.00 97.81 203 LYS A CA 1
ATOM 1700 C C . LYS A 1 203 ? -24.272 2.788 17.650 1.00 97.81 203 LYS A C 1
ATOM 1702 O O . LYS A 1 203 ? -24.302 2.591 18.862 1.00 97.81 203 LYS A O 1
ATOM 1707 N N . LYS A 1 204 ? -23.638 1.953 16.825 1.00 97.88 204 LYS A N 1
ATOM 1708 C CA . LYS A 1 204 ? -23.004 0.704 17.283 1.00 97.88 204 LYS A CA 1
ATOM 1709 C C . LYS A 1 204 ? -21.791 0.977 18.180 1.00 97.88 204 LYS A C 1
ATOM 1711 O O . LYS A 1 204 ? -21.644 0.313 19.203 1.00 97.88 204 LYS A O 1
ATOM 1716 N N . ALA A 1 205 ? -20.991 2.000 17.881 1.00 96.62 205 ALA A N 1
ATOM 1717 C CA . ALA A 1 205 ? -19.898 2.433 18.753 1.00 96.62 205 ALA A CA 1
ATOM 1718 C C . ALA A 1 205 ? -20.405 2.885 20.137 1.00 96.62 205 ALA A C 1
ATOM 1720 O O . ALA A 1 205 ? -19.839 2.482 21.151 1.00 96.62 205 ALA A O 1
ATOM 1721 N N 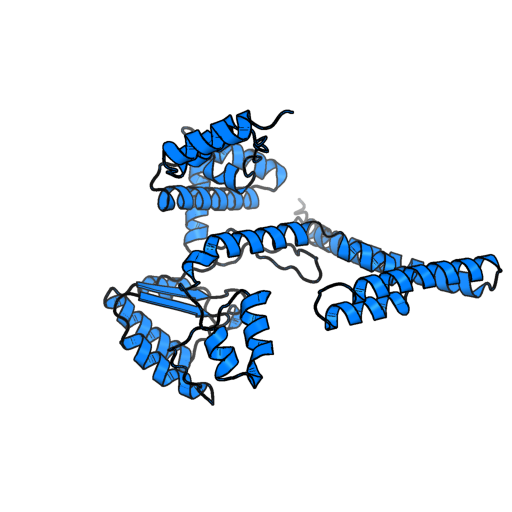. SER A 1 206 ? -21.514 3.636 20.209 1.00 96.00 206 SER A N 1
ATOM 1722 C CA . SER A 1 206 ? -22.121 4.019 21.500 1.00 96.00 206 SER A CA 1
ATOM 1723 C C . SER A 1 206 ? -22.679 2.840 22.306 1.00 96.00 206 SER A C 1
ATOM 1725 O O . SER A 1 206 ? -22.784 2.929 23.525 1.00 96.00 206 SER A O 1
ATOM 1727 N N . GLN A 1 207 ? -22.986 1.719 21.647 1.00 96.62 207 GLN A N 1
ATOM 1728 C CA . GLN A 1 207 ? -23.389 0.465 22.293 1.00 96.62 207 GLN A CA 1
ATOM 1729 C C . GLN A 1 207 ? -22.185 -0.360 22.790 1.00 96.62 207 GLN A C 1
ATOM 1731 O O . GLN A 1 207 ? -22.370 -1.465 23.292 1.00 96.62 207 GLN A O 1
ATOM 1736 N N . GLY A 1 208 ? -20.953 0.140 22.633 1.00 94.50 208 GLY A N 1
ATOM 1737 C CA . GLY A 1 208 ? -19.729 -0.547 23.052 1.00 94.50 208 GLY A CA 1
ATOM 1738 C C . GLY A 1 208 ? -19.184 -1.567 22.046 1.00 94.50 208 GLY A C 1
ATOM 1739 O O . GLY A 1 208 ? -18.252 -2.298 22.376 1.00 94.50 208 GLY A O 1
ATOM 1740 N N . ILE A 1 209 ? -19.725 -1.625 20.823 1.00 97.38 209 ILE A N 1
ATOM 1741 C CA . ILE A 1 209 ? -19.189 -2.471 19.744 1.00 97.38 209 ILE A CA 1
ATOM 1742 C C . ILE A 1 209 ? -17.829 -1.922 19.285 1.00 97.38 209 ILE A C 1
ATOM 1744 O O . ILE A 1 209 ? -17.684 -0.715 19.088 1.00 97.38 209 ILE A O 1
ATOM 1748 N N . ASP A 1 210 ? -16.835 -2.791 19.056 1.00 94.50 210 ASP A N 1
ATOM 1749 C CA . ASP A 1 210 ? -15.521 -2.361 18.555 1.00 94.50 210 ASP A CA 1
ATOM 1750 C C . ASP A 1 210 ? -15.595 -2.014 17.061 1.00 94.50 210 ASP A C 1
ATOM 1752 O O . ASP A 1 210 ? -15.510 -2.888 16.195 1.00 94.50 210 ASP A O 1
ATOM 1756 N N . VAL A 1 211 ? -15.773 -0.729 16.754 1.00 97.06 211 VAL A N 1
ATOM 1757 C CA . VAL A 1 211 ? -15.849 -0.228 15.376 1.00 97.06 211 VAL A CA 1
ATOM 1758 C C . VAL A 1 211 ? -14.493 0.314 14.936 1.00 97.06 211 VAL A C 1
ATOM 1760 O O . VAL A 1 211 ? -13.976 1.266 15.531 1.00 97.06 211 VAL A O 1
ATOM 1763 N N . ARG A 1 212 ? -13.927 -0.260 13.867 1.00 93.62 212 ARG A N 1
ATOM 1764 C CA . ARG A 1 212 ? -12.647 0.163 13.282 1.00 93.62 212 ARG A CA 1
ATOM 1765 C C . ARG A 1 212 ? -12.777 0.463 11.798 1.00 93.62 212 ARG A C 1
ATOM 1767 O O . ARG A 1 212 ? -13.305 -0.348 11.040 1.00 93.62 212 ARG A O 1
ATOM 1774 N N . ILE A 1 213 ? -12.238 1.608 11.392 1.00 91.06 213 ILE A N 1
ATOM 1775 C CA . ILE A 1 213 ? -12.205 2.035 9.992 1.00 91.06 213 ILE A CA 1
ATOM 1776 C C . ILE A 1 213 ? -10.756 2.266 9.575 1.00 91.06 213 ILE A C 1
ATOM 1778 O O . ILE A 1 213 ? -10.039 3.054 10.203 1.00 91.06 213 ILE A O 1
ATOM 1782 N N . LEU A 1 214 ? -10.364 1.608 8.485 1.00 86.00 214 LEU A N 1
ATOM 1783 C CA . LEU A 1 214 ? -9.123 1.833 7.756 1.00 86.00 214 LEU A CA 1
ATOM 1784 C C . LEU A 1 214 ? -9.453 2.414 6.375 1.00 86.00 214 LEU A C 1
ATOM 1786 O O . LEU A 1 214 ? -10.291 1.875 5.654 1.00 86.00 214 LEU A O 1
ATOM 1790 N N . TYR A 1 215 ? -8.808 3.520 6.000 1.00 81.50 215 TYR A N 1
ATOM 1791 C CA . TYR A 1 215 ? -9.043 4.156 4.700 1.00 81.50 215 TYR A CA 1
ATOM 1792 C C . TYR A 1 215 ? -7.772 4.749 4.078 1.00 81.50 215 TYR A C 1
ATOM 1794 O O . TYR A 1 215 ? -6.828 5.111 4.791 1.00 81.50 215 TYR A O 1
ATOM 1802 N N . ASP A 1 216 ? -7.746 4.874 2.744 1.00 74.19 216 ASP A N 1
ATOM 1803 C CA . ASP A 1 216 ? -6.656 5.554 2.029 1.00 74.19 216 ASP A CA 1
ATOM 1804 C C . ASP A 1 216 ? -6.833 7.083 2.037 1.00 74.19 216 ASP A C 1
ATOM 1806 O O . ASP A 1 216 ? -7.644 7.664 1.315 1.00 74.19 216 ASP A O 1
ATOM 1810 N N . ASP A 1 217 ? -6.006 7.754 2.840 1.00 61.72 217 ASP A N 1
ATOM 1811 C CA . ASP A 1 217 ? -5.946 9.217 2.964 1.00 61.72 217 ASP A CA 1
ATOM 1812 C C . ASP A 1 217 ? -5.614 9.923 1.636 1.00 61.72 217 ASP A C 1
ATOM 1814 O O . ASP A 1 217 ? -6.061 11.046 1.403 1.00 61.72 217 ASP A O 1
ATOM 1818 N N . ILE A 1 218 ? -4.834 9.293 0.743 1.00 55.78 218 ILE A N 1
ATOM 1819 C CA . ILE A 1 218 ? -4.496 9.900 -0.554 1.00 55.78 218 ILE A CA 1
ATOM 1820 C C . ILE A 1 218 ? -5.705 9.843 -1.487 1.00 55.78 218 ILE A C 1
ATOM 1822 O O . ILE A 1 218 ? -6.043 10.868 -2.084 1.00 55.78 218 ILE A O 1
ATOM 1826 N N . GLY A 1 219 ? -6.355 8.679 -1.587 1.00 59.75 219 GLY A N 1
ATOM 1827 C CA . GLY A 1 219 ? -7.597 8.501 -2.337 1.00 59.75 219 GLY A CA 1
ATOM 1828 C C . GLY A 1 219 ? -8.723 9.416 -1.852 1.00 59.75 219 GLY A C 1
ATOM 1829 O O . GLY A 1 219 ? -9.479 9.936 -2.669 1.00 59.75 219 GLY A O 1
ATOM 1830 N N . CYS A 1 220 ? -8.775 9.703 -0.546 1.00 70.75 220 CYS A N 1
ATOM 1831 C CA . CYS A 1 220 ? -9.842 10.499 0.064 1.00 70.75 220 CYS A CA 1
ATOM 1832 C C . CYS A 1 220 ? -9.537 12.004 0.216 1.00 70.75 220 CYS A C 1
ATOM 1834 O O . CYS A 1 220 ? -10.320 12.742 0.815 1.00 70.75 220 CYS A O 1
ATOM 1836 N N . PHE A 1 221 ? -8.409 12.494 -0.313 1.00 59.59 221 PHE A N 1
ATOM 1837 C CA . PHE A 1 221 ? -7.941 13.870 -0.078 1.00 59.59 221 PHE A CA 1
ATOM 1838 C C . PHE A 1 221 ? -8.934 14.964 -0.516 1.00 59.59 221 PHE A C 1
ATOM 1840 O O . PHE A 1 221 ? -8.936 16.052 0.064 1.00 59.59 221 PHE A O 1
ATOM 1847 N N . LEU A 1 222 ? -9.734 14.700 -1.555 1.00 65.62 222 LEU A N 1
ATOM 1848 C CA . LEU A 1 222 ? -10.745 15.629 -2.080 1.00 65.62 222 LEU A CA 1
ATOM 1849 C C . LEU A 1 222 ? -12.168 15.317 -1.602 1.00 65.62 222 LEU A C 1
ATOM 1851 O O . LEU A 1 222 ? -13.058 16.134 -1.810 1.00 65.62 222 LEU A O 1
ATOM 1855 N N . THR A 1 223 ? -12.384 14.150 -1.000 1.00 71.38 223 THR A N 1
ATOM 1856 C CA . THR A 1 223 ? -13.719 13.622 -0.697 1.00 71.38 223 THR A CA 1
ATOM 1857 C C . THR A 1 223 ? -14.049 13.639 0.795 1.00 71.38 223 THR A C 1
ATOM 1859 O O . THR A 1 223 ? -15.217 13.486 1.145 1.00 71.38 223 THR A O 1
ATOM 1862 N N . LEU A 1 224 ? -13.048 13.842 1.664 1.00 79.50 224 LEU A N 1
ATOM 1863 C CA . LEU A 1 224 ? -13.201 13.919 3.118 1.00 79.50 224 LEU A CA 1
ATOM 1864 C C . LEU A 1 224 ? -12.607 15.208 3.716 1.00 79.50 224 LEU A C 1
ATOM 1866 O O . LEU A 1 224 ? -11.597 15.732 3.228 1.00 79.50 224 LEU A O 1
ATOM 1870 N N . PRO A 1 225 ? -13.164 15.707 4.835 1.00 74.75 225 PRO A N 1
ATOM 1871 C CA . PRO A 1 225 ? -12.609 16.844 5.550 1.00 74.75 225 PRO A CA 1
ATOM 1872 C C . PRO A 1 225 ? -11.305 16.475 6.270 1.00 74.75 225 PRO A C 1
ATOM 1874 O O . PRO A 1 225 ? -11.099 15.360 6.747 1.00 74.75 225 PRO A O 1
ATOM 1877 N N . LYS A 1 226 ? -10.412 17.459 6.443 1.00 62.25 226 LYS A N 1
ATOM 1878 C CA . LYS A 1 226 ? -9.088 17.251 7.071 1.00 62.25 226 LYS A CA 1
ATOM 1879 C C . LYS A 1 226 ? -9.154 16.679 8.489 1.00 62.25 226 LYS A C 1
ATOM 1881 O O . LYS A 1 226 ? -8.201 16.039 8.920 1.00 62.25 226 LYS A O 1
ATOM 1886 N N . ASN A 1 227 ? -10.236 16.953 9.216 1.00 65.62 227 ASN A N 1
ATOM 1887 C CA . ASN A 1 227 ? -10.441 16.507 10.590 1.00 65.62 227 ASN A CA 1
ATOM 1888 C C . ASN A 1 227 ? -11.251 15.205 10.695 1.00 65.62 227 ASN A C 1
ATOM 1890 O O . ASN A 1 227 ? -11.568 14.815 11.815 1.00 65.62 227 ASN A O 1
ATOM 1894 N N . PHE A 1 228 ? -11.544 14.516 9.587 1.00 77.19 228 PHE A N 1
ATOM 1895 C CA . PHE A 1 228 ? -12.401 13.326 9.538 1.00 77.19 228 PHE A CA 1
ATOM 1896 C C . PHE A 1 228 ? -12.088 12.280 10.620 1.00 77.19 228 PHE A C 1
ATOM 1898 O O . PHE A 1 228 ? -12.953 11.952 11.426 1.00 77.19 228 PHE A O 1
ATOM 1905 N N . ALA A 1 229 ? -10.833 11.835 10.747 1.00 72.00 229 ALA A N 1
ATOM 1906 C CA . ALA A 1 229 ? -10.468 10.848 11.771 1.00 72.00 229 ALA A CA 1
ATOM 1907 C C . ALA A 1 229 ? -10.694 11.341 13.213 1.00 72.00 229 ALA A C 1
ATOM 1909 O O . ALA A 1 229 ? -10.916 10.535 14.112 1.00 72.00 229 ALA A O 1
ATOM 1910 N N . SER A 1 230 ? -10.666 12.660 13.449 1.00 66.69 230 SER A N 1
ATOM 1911 C CA . SER A 1 230 ? -11.071 13.223 14.744 1.00 66.69 230 SER A CA 1
ATOM 1912 C C . SER A 1 230 ? -12.540 12.998 14.983 1.00 66.69 230 SER A C 1
ATOM 1914 O O . SER A 1 230 ? -12.911 12.593 16.074 1.00 66.69 230 SER A O 1
ATOM 1916 N N . GLN A 1 231 ? -13.357 13.313 13.977 1.00 79.56 231 GLN A N 1
ATOM 1917 C CA . GLN A 1 231 ? -14.803 13.216 14.076 1.00 79.56 231 GLN A CA 1
ATOM 1918 C C . GLN A 1 231 ? -15.194 11.767 14.372 1.00 79.56 231 GLN A C 1
ATOM 1920 O O . GLN A 1 231 ? -16.012 11.523 15.254 1.00 79.56 231 GLN A O 1
ATOM 1925 N N . MET A 1 232 ? -14.529 10.809 13.716 1.00 85.94 232 MET A N 1
ATOM 1926 C CA . MET A 1 232 ? -14.710 9.381 13.983 1.00 85.94 232 MET A CA 1
ATOM 1927 C C . MET A 1 232 ? -14.314 9.020 15.418 1.00 85.94 232 MET A C 1
ATOM 1929 O O . MET A 1 232 ? -15.103 8.412 16.137 1.00 85.94 232 MET A O 1
ATOM 1933 N N . LYS A 1 233 ? -13.132 9.458 15.872 1.00 78.00 233 LYS A N 1
ATOM 1934 C CA . LYS A 1 233 ? -12.650 9.173 17.230 1.00 78.00 233 LYS A CA 1
ATOM 1935 C C . LYS A 1 233 ? -13.569 9.753 18.307 1.00 78.00 233 LYS A C 1
ATOM 1937 O O . LYS A 1 233 ? -13.850 9.073 19.288 1.00 78.00 233 LYS A O 1
ATOM 1942 N N . THR A 1 234 ? -14.049 10.983 18.125 1.00 81.00 234 THR A N 1
ATOM 1943 C CA . THR A 1 234 ? -15.024 11.621 19.024 1.00 81.00 234 THR A CA 1
ATOM 1944 C C . THR A 1 234 ? -16.335 10.840 19.073 1.00 81.00 234 THR A C 1
ATOM 1946 O O . THR A 1 234 ? -16.967 10.788 20.120 1.00 81.00 234 THR A O 1
ATOM 1949 N N . ALA A 1 235 ? -16.714 10.180 17.979 1.00 88.81 235 ALA A N 1
ATOM 1950 C CA . ALA A 1 235 ? -17.896 9.333 17.918 1.00 88.81 235 ALA A CA 1
ATOM 1951 C C . ALA A 1 235 ? -17.663 7.880 18.388 1.00 88.81 235 ALA A C 1
ATOM 1953 O O . ALA A 1 235 ? -18.491 7.013 18.121 1.00 88.81 235 ALA A O 1
ATOM 1954 N N . GLY A 1 236 ? -16.538 7.592 19.053 1.00 84.31 236 GLY A N 1
ATOM 1955 C CA . GLY A 1 236 ? -16.213 6.253 19.563 1.00 84.31 236 GLY A CA 1
ATOM 1956 C C . GLY A 1 236 ? -15.696 5.272 18.504 1.00 84.31 236 GLY A C 1
ATOM 1957 O O . GLY A 1 236 ? -15.473 4.104 18.809 1.00 84.31 236 GLY A O 1
ATOM 1958 N N . ILE A 1 237 ? -15.466 5.730 17.272 1.00 91.12 237 ILE A N 1
ATOM 1959 C CA . ILE A 1 237 ? -14.985 4.900 16.167 1.00 91.12 237 ILE A CA 1
ATOM 1960 C C . ILE A 1 237 ? -13.457 4.978 16.100 1.00 91.12 237 ILE A C 1
ATOM 1962 O O . ILE A 1 237 ? -12.871 6.056 15.946 1.00 91.12 237 ILE A O 1
ATOM 1966 N N . LYS A 1 238 ? -12.785 3.824 16.171 1.00 84.56 238 LYS A N 1
ATOM 1967 C CA . LYS A 1 238 ? -11.326 3.732 16.029 1.00 84.56 238 LYS A CA 1
ATOM 1968 C C . LYS A 1 238 ? -10.958 3.876 14.559 1.00 84.56 238 LYS A C 1
ATOM 1970 O O . LYS A 1 238 ? -10.957 2.922 13.785 1.00 84.56 238 LYS A O 1
ATOM 1975 N N . CYS A 1 239 ? -10.665 5.105 14.173 1.00 79.75 239 CYS A N 1
ATOM 1976 C CA . CYS A 1 239 ? -10.235 5.430 12.829 1.00 79.75 239 CYS A CA 1
ATOM 1977 C C . CYS A 1 239 ? -8.719 5.583 12.818 1.00 79.75 239 CYS A C 1
ATOM 1979 O O . CYS A 1 239 ? -8.187 6.557 13.356 1.00 79.75 239 CYS A O 1
ATOM 1981 N N . GLU A 1 240 ? -8.031 4.629 12.198 1.00 66.88 240 GLU A N 1
ATOM 1982 C CA . GLU A 1 240 ? -6.596 4.747 11.988 1.00 66.88 240 GLU A CA 1
ATOM 1983 C C . GLU A 1 240 ? -6.328 5.243 10.576 1.00 66.88 240 GLU A C 1
ATOM 1985 O O . GLU A 1 240 ? -6.741 4.661 9.574 1.00 66.88 240 GLU A O 1
ATOM 1990 N N . ILE A 1 241 ? -5.601 6.353 10.523 1.00 62.34 241 ILE A N 1
ATOM 1991 C CA . ILE A 1 241 ? -4.933 6.800 9.314 1.00 62.34 241 ILE A CA 1
ATOM 1992 C C . ILE A 1 241 ? -3.517 6.268 9.441 1.00 62.34 241 ILE A C 1
ATOM 1994 O O . ILE A 1 241 ? -2.914 6.436 10.501 1.00 62.34 241 ILE A O 1
ATOM 1998 N N . TRP A 1 242 ? -2.937 5.698 8.386 1.00 62.22 242 TRP A N 1
ATOM 1999 C CA . TRP A 1 242 ? -1.517 5.333 8.383 1.00 62.22 242 TRP A CA 1
ATOM 2000 C C . TRP A 1 242 ? -0.693 6.478 9.011 1.00 62.22 242 TRP A C 1
ATOM 2002 O O . TRP A 1 242 ? -0.662 7.557 8.426 1.00 62.22 242 TRP A O 1
ATOM 2012 N N . ALA A 1 243 ? -0.077 6.244 10.195 1.00 63.06 243 ALA A N 1
ATOM 2013 C CA . ALA A 1 243 ? 0.352 7.178 11.271 1.00 63.06 243 ALA A CA 1
ATOM 2014 C C . ALA A 1 243 ? 1.087 8.492 10.905 1.00 63.06 243 ALA A C 1
ATOM 2016 O O . ALA A 1 243 ? 1.537 9.242 11.772 1.00 63.06 243 ALA A O 1
ATOM 2017 N N . GLY A 1 244 ? 1.299 8.783 9.626 1.00 67.31 244 GLY A N 1
ATOM 2018 C CA . GLY A 1 244 ? 1.810 10.050 9.123 1.00 67.31 244 GLY A CA 1
ATOM 2019 C C . GLY A 1 244 ? 3.268 10.304 9.468 1.00 67.31 244 GLY A C 1
ATOM 2020 O O . GLY A 1 244 ? 3.797 11.361 9.125 1.00 67.31 244 GLY A O 1
ATOM 2021 N N . LEU A 1 245 ? 3.926 9.361 10.143 1.00 72.44 245 LEU A N 1
ATOM 2022 C CA . LEU A 1 245 ? 5.344 9.371 10.502 1.00 72.44 245 LEU A CA 1
ATOM 2023 C C . LEU A 1 245 ? 6.208 8.661 9.457 1.00 72.44 245 LEU A C 1
ATOM 2025 O O . LEU A 1 245 ? 7.430 8.817 9.434 1.00 72.44 245 LEU A O 1
ATOM 2029 N N . THR A 1 246 ? 5.573 7.942 8.538 1.00 66.31 246 THR A N 1
ATOM 2030 C CA . THR A 1 246 ? 6.193 7.387 7.342 1.00 66.31 246 THR A CA 1
ATOM 2031 C C . THR A 1 246 ? 6.065 8.383 6.185 1.00 66.31 246 THR A C 1
ATOM 2033 O O . THR A 1 246 ? 5.007 8.984 5.971 1.00 66.31 246 THR A O 1
ATOM 2036 N N . PRO A 1 247 ? 7.148 8.627 5.430 1.00 63.41 247 PRO A N 1
ATOM 2037 C CA . PRO A 1 247 ? 7.030 9.218 4.102 1.00 63.41 247 PRO A CA 1
ATOM 2038 C C . PRO A 1 247 ? 6.078 8.356 3.266 1.00 63.41 247 PRO A C 1
ATOM 2040 O O . PRO A 1 247 ? 6.186 7.132 3.324 1.00 63.41 247 PRO A O 1
ATOM 2043 N N . ALA A 1 248 ? 5.174 8.964 2.493 1.00 58.72 248 ALA A N 1
ATOM 2044 C CA . ALA A 1 248 ? 4.337 8.189 1.572 1.00 58.72 248 ALA A CA 1
ATOM 2045 C C . ALA A 1 248 ? 5.215 7.366 0.605 1.00 58.72 248 ALA A C 1
ATOM 2047 O O . ALA A 1 248 ? 6.371 7.711 0.358 1.00 58.72 248 ALA A O 1
ATOM 2048 N N . ASN A 1 249 ? 4.706 6.292 0.018 1.00 50.59 249 ASN A N 1
ATOM 2049 C CA . ASN A 1 249 ? 5.469 5.565 -0.993 1.00 50.59 249 ASN A CA 1
ATOM 2050 C C . ASN A 1 249 ? 4.966 5.954 -2.385 1.00 50.59 249 ASN A C 1
ATOM 2052 O O . ASN A 1 249 ? 4.003 5.387 -2.879 1.00 50.59 249 ASN A O 1
ATOM 2056 N N . ASN A 1 250 ? 5.577 6.971 -2.999 1.00 51.66 250 ASN A N 1
ATOM 2057 C CA . ASN A 1 250 ? 5.241 7.371 -4.367 1.00 51.66 250 ASN A CA 1
ATOM 2058 C C . ASN A 1 250 ? 6.324 6.848 -5.303 1.00 51.66 250 ASN A C 1
ATOM 2060 O O . ASN A 1 250 ? 7.361 7.487 -5.515 1.00 51.66 250 ASN A O 1
ATOM 2064 N N . GLU A 1 251 ? 6.079 5.648 -5.807 1.00 48.97 251 GLU A N 1
ATOM 2065 C CA . GLU A 1 251 ? 6.942 4.954 -6.742 1.00 48.97 251 GLU A CA 1
ATOM 2066 C C . GLU A 1 251 ? 6.164 4.678 -8.028 1.00 48.97 251 GLU A C 1
ATOM 2068 O O . GLU A 1 251 ? 5.096 4.081 -8.009 1.00 48.97 251 GLU A O 1
ATOM 2073 N N . SER A 1 252 ? 6.699 5.138 -9.158 1.00 38.81 252 SER A N 1
ATOM 2074 C CA . SER A 1 252 ? 6.219 4.755 -10.488 1.00 38.81 252 SER A CA 1
ATOM 2075 C C . SER A 1 252 ? 7.423 4.387 -11.339 1.00 38.81 252 SER A C 1
ATOM 2077 O O . SER A 1 252 ? 8.414 5.126 -11.322 1.00 38.81 252 SER A O 1
ATOM 2079 N N . ALA A 1 253 ? 7.354 3.282 -12.084 1.00 40.00 253 ALA A N 1
ATOM 2080 C CA . ALA A 1 253 ? 8.453 2.808 -12.933 1.00 40.00 253 ALA A CA 1
ATOM 2081 C C . ALA A 1 253 ? 9.814 2.821 -12.200 1.00 40.00 253 ALA A C 1
ATOM 2083 O O . ALA A 1 253 ? 10.805 3.376 -12.683 1.00 40.00 253 ALA A O 1
ATOM 2084 N N . ASN A 1 254 ? 9.824 2.298 -10.970 1.00 44.72 254 ASN A N 1
ATOM 2085 C CA . ASN A 1 254 ? 10.996 2.207 -10.101 1.00 44.72 254 ASN A CA 1
ATOM 2086 C C . ASN A 1 254 ? 11.680 3.564 -9.787 1.00 44.72 254 ASN A C 1
ATOM 2088 O O . ASN A 1 254 ? 12.885 3.680 -9.537 1.00 44.72 254 ASN A O 1
ATOM 2092 N N . LYS A 1 255 ? 10.918 4.663 -9.825 1.00 38.97 255 LYS A N 1
ATOM 2093 C CA . LYS A 1 255 ? 11.358 5.980 -9.355 1.00 38.97 255 LYS A CA 1
ATOM 2094 C C . LYS A 1 255 ? 10.659 6.311 -8.046 1.00 38.97 255 LYS A C 1
ATOM 2096 O O . LYS A 1 255 ? 9.581 6.895 -8.055 1.00 38.97 255 LYS A O 1
ATOM 2101 N N . LYS A 1 256 ? 11.341 6.055 -6.928 1.00 49.12 256 LYS A N 1
ATOM 2102 C CA . LYS A 1 256 ? 10.952 6.588 -5.614 1.00 49.12 256 LYS A CA 1
ATOM 2103 C C . LYS A 1 256 ? 11.028 8.114 -5.628 1.00 49.12 256 LYS A C 1
ATOM 2105 O O . LYS A 1 256 ? 12.114 8.696 -5.733 1.00 49.12 256 LYS A O 1
ATOM 2110 N N . LYS A 1 257 ? 9.875 8.776 -5.587 1.00 49.03 257 LYS A N 1
ATOM 2111 C CA . LYS A 1 257 ? 9.770 10.228 -5.433 1.00 49.03 257 LYS A CA 1
ATOM 2112 C C . LYS A 1 257 ? 9.938 10.573 -3.955 1.00 49.03 257 LYS A C 1
ATOM 2114 O O . LYS A 1 257 ? 9.523 9.822 -3.079 1.00 49.03 257 LYS A O 1
ATOM 2119 N N . SER A 1 258 ? 10.551 11.725 -3.672 1.00 55.09 258 SER A N 1
ATOM 2120 C CA . SER A 1 258 ? 10.567 12.253 -2.308 1.00 55.09 258 SER A CA 1
ATOM 2121 C C . SER A 1 258 ? 9.142 12.611 -1.936 1.00 55.09 258 SER A C 1
ATOM 2123 O O . SER A 1 258 ? 8.601 13.619 -2.384 1.00 55.09 258 SER A O 1
ATOM 2125 N N . THR A 1 259 ? 8.557 11.796 -1.090 1.00 61.69 259 THR A N 1
ATOM 2126 C CA . THR A 1 259 ? 7.267 12.052 -0.489 1.00 61.69 259 THR A CA 1
ATOM 2127 C C . THR A 1 259 ? 7.461 12.817 0.804 1.00 61.69 259 THR A C 1
ATOM 2129 O O . THR A 1 259 ? 8.494 12.736 1.478 1.00 61.69 259 THR A O 1
ATOM 2132 N N . ARG A 1 260 ? 6.469 13.634 1.137 1.00 65.38 260 ARG A N 1
ATOM 2133 C CA . ARG A 1 260 ? 6.367 14.146 2.495 1.00 65.38 260 ARG A CA 1
ATOM 2134 C C . ARG A 1 260 ? 5.804 13.025 3.358 1.00 65.38 260 ARG A C 1
ATOM 2136 O O . ARG A 1 260 ? 5.100 12.142 2.868 1.00 65.38 260 ARG A O 1
ATOM 2143 N N . CYS A 1 261 ? 6.128 13.071 4.640 1.00 63.84 261 CYS A N 1
ATOM 2144 C CA . CYS A 1 261 ? 5.345 12.350 5.625 1.00 63.84 261 CYS A CA 1
ATOM 2145 C C . CYS A 1 261 ? 3.884 12.771 5.463 1.00 63.84 261 CYS A C 1
ATOM 2147 O O . CYS A 1 261 ? 3.638 13.973 5.288 1.00 63.84 261 CYS A O 1
ATOM 2149 N N . SER A 1 262 ? 2.964 11.804 5.468 1.00 58.72 262 SER A N 1
ATOM 2150 C CA . SER A 1 262 ? 1.547 12.099 5.249 1.00 58.72 262 SER A CA 1
ATOM 2151 C C . SER A 1 262 ? 1.060 13.187 6.224 1.00 58.72 262 SER A C 1
ATOM 2153 O O . SER A 1 262 ? 1.615 13.363 7.319 1.00 58.72 262 SER A O 1
ATOM 2155 N N . LYS A 1 263 ? 0.066 13.974 5.796 1.00 58.75 263 LYS A N 1
ATOM 2156 C CA . LYS A 1 263 ? -0.668 14.866 6.705 1.00 58.75 263 LYS A CA 1
ATOM 2157 C C . LYS A 1 263 ? -1.537 14.073 7.697 1.00 58.75 263 LYS A C 1
ATOM 2159 O O . LYS A 1 263 ? -1.981 14.670 8.670 1.00 58.75 263 LYS A O 1
ATOM 2164 N N . ALA A 1 264 ? -1.681 12.764 7.484 1.00 49.47 264 ALA A N 1
ATOM 2165 C CA . ALA A 1 264 ? -2.212 11.779 8.412 1.00 49.47 264 ALA A CA 1
ATOM 2166 C C . ALA A 1 264 ? -1.632 11.875 9.832 1.00 49.47 264 ALA A C 1
ATOM 2168 O O . ALA A 1 264 ? -0.535 12.401 10.062 1.00 49.47 264 ALA A O 1
ATOM 2169 N N . GLY A 1 265 ? -2.373 11.308 10.786 1.00 58.97 265 GLY A N 1
ATOM 2170 C CA . GLY A 1 265 ? -1.994 11.290 12.196 1.00 58.97 265 GLY A CA 1
ATOM 2171 C C . GLY A 1 265 ? -2.137 12.656 12.869 1.00 58.97 265 GLY A C 1
ATOM 2172 O O . GLY A 1 265 ? -1.296 13.019 13.677 1.00 58.97 265 GLY A O 1
ATOM 2173 N N . GLN A 1 266 ? -3.177 13.430 12.557 1.00 56.03 266 GLN A N 1
ATOM 2174 C CA . GLN A 1 266 ? -3.369 14.805 13.052 1.00 56.03 266 GLN A CA 1
ATOM 2175 C C . GLN A 1 266 ? -3.265 14.991 14.581 1.00 56.03 266 GLN A C 1
ATOM 2177 O O . GLN A 1 266 ? -2.904 16.077 15.021 1.00 56.03 266 GLN A O 1
ATOM 2182 N N . TYR A 1 267 ? -3.507 13.944 15.379 1.00 55.28 267 TYR A N 1
ATOM 2183 C CA . TYR A 1 267 ? -3.291 13.948 16.835 1.00 55.28 267 TYR A CA 1
ATOM 2184 C C . TYR A 1 267 ? -2.060 13.145 17.236 1.00 55.28 267 TYR A C 1
ATOM 2186 O O . TYR A 1 267 ? -1.195 13.644 17.953 1.00 55.28 267 TYR A O 1
ATOM 2194 N N . LEU A 1 268 ? -1.951 11.916 16.725 1.00 65.06 268 LEU A N 1
ATOM 2195 C CA . LEU A 1 268 ? -0.891 10.988 17.105 1.00 65.06 268 LEU A CA 1
ATOM 2196 C C . LEU A 1 268 ? 0.497 11.493 16.691 1.00 65.06 268 LEU A C 1
ATOM 2198 O O . LEU A 1 268 ? 1.449 11.396 17.457 1.00 65.06 268 LEU A O 1
ATOM 2202 N N . LYS A 1 269 ? 0.625 12.095 15.506 1.00 78.94 269 LYS A N 1
ATOM 2203 C CA . LYS A 1 269 ? 1.898 12.628 15.015 1.00 78.94 269 LYS A CA 1
ATOM 2204 C C . LYS A 1 269 ? 2.350 13.859 15.806 1.00 78.94 269 LYS A C 1
ATOM 2206 O O . LYS A 1 269 ? 3.507 13.850 16.218 1.00 78.94 269 LYS A O 1
ATOM 2211 N N . PRO A 1 270 ? 1.531 14.904 16.054 1.00 77.31 270 PRO A N 1
ATOM 2212 C CA . PRO A 1 270 ? 1.932 15.989 16.951 1.00 77.31 270 PRO A CA 1
ATOM 2213 C C . PRO A 1 270 ? 2.250 15.521 18.371 1.00 77.31 270 PRO A C 1
ATOM 2215 O O . PRO A 1 270 ? 3.269 15.949 18.905 1.00 77.31 270 PRO A O 1
ATOM 2218 N N . LEU A 1 271 ? 1.453 14.607 18.938 1.00 81.31 271 LEU A N 1
ATOM 2219 C CA . LEU A 1 271 ? 1.696 14.031 20.263 1.00 81.31 271 LEU A CA 1
ATOM 2220 C C . LEU A 1 271 ? 3.050 13.315 20.319 1.00 81.31 271 LEU A C 1
ATOM 2222 O O . LEU A 1 271 ? 3.902 13.664 21.129 1.00 81.31 271 LEU A O 1
ATOM 2226 N N . LEU A 1 272 ? 3.311 12.391 19.392 1.00 84.69 272 LEU A N 1
ATOM 2227 C CA . LEU A 1 272 ? 4.593 11.687 19.314 1.00 84.69 272 LEU A CA 1
ATOM 2228 C C . LEU A 1 272 ? 5.763 12.634 19.030 1.00 84.69 272 LEU A C 1
ATOM 2230 O O . LEU A 1 272 ? 6.873 12.392 19.493 1.00 84.69 272 LEU A O 1
ATOM 2234 N N . ILE A 1 273 ? 5.543 13.732 18.298 1.00 91.81 273 ILE A N 1
ATOM 2235 C CA . ILE A 1 273 ? 6.556 14.781 18.123 1.00 91.81 273 ILE A CA 1
ATOM 2236 C C . ILE A 1 273 ? 6.817 15.515 19.446 1.00 91.81 273 ILE A C 1
ATOM 2238 O O . ILE A 1 273 ? 7.976 15.804 19.732 1.00 91.81 273 ILE A O 1
ATOM 2242 N N . GLN A 1 274 ? 5.798 15.809 20.257 1.00 91.00 274 GLN A N 1
ATOM 2243 C CA . GLN A 1 274 ? 5.976 16.410 21.584 1.00 91.00 274 GLN A CA 1
ATOM 2244 C C . GLN A 1 274 ? 6.714 15.462 22.536 1.00 91.00 274 GLN A C 1
ATOM 2246 O O . GLN A 1 274 ? 7.703 15.874 23.144 1.00 91.00 274 GLN A O 1
ATOM 2251 N N . CYS A 1 275 ? 6.320 14.187 22.587 1.00 91.56 275 CYS A N 1
ATOM 2252 C CA . CYS A 1 275 ? 7.023 13.154 23.347 1.00 91.56 275 CYS A CA 1
ATOM 2253 C C . CYS A 1 275 ? 8.479 13.024 22.882 1.00 91.56 275 CYS A C 1
ATOM 2255 O O . CYS A 1 275 ? 9.396 13.037 23.699 1.00 91.56 275 CYS A O 1
ATOM 2257 N N . ALA A 1 276 ? 8.721 13.010 21.567 1.00 93.25 276 ALA A N 1
ATOM 2258 C CA . ALA A 1 276 ? 10.069 13.021 21.010 1.00 93.25 276 ALA A CA 1
ATOM 2259 C C . ALA A 1 276 ? 10.849 14.285 21.412 1.00 93.25 276 ALA A C 1
ATOM 2261 O O . ALA A 1 276 ? 12.026 14.186 21.739 1.00 93.25 276 ALA A O 1
ATOM 2262 N N . LEU A 1 277 ? 10.228 15.471 21.417 1.00 94.69 277 LEU A N 1
ATOM 2263 C CA . LEU A 1 277 ? 10.873 16.733 21.808 1.00 94.69 277 LEU A CA 1
ATOM 2264 C C . LEU A 1 277 ? 11.243 16.770 23.294 1.00 94.69 277 LEU A C 1
ATOM 2266 O O . LEU A 1 277 ? 12.260 17.371 23.641 1.00 94.69 277 LEU A O 1
ATOM 2270 N N . ALA A 1 278 ? 10.439 16.146 24.153 1.00 93.31 278 ALA A N 1
ATOM 2271 C CA . ALA A 1 278 ? 10.753 15.968 25.565 1.00 93.31 278 ALA A CA 1
ATOM 2272 C C . ALA A 1 278 ? 11.879 14.938 25.745 1.00 93.31 278 ALA A C 1
ATOM 2274 O O . ALA A 1 278 ? 12.889 15.231 26.384 1.00 93.31 278 ALA A O 1
ATOM 2275 N N . ALA A 1 279 ? 11.765 13.780 25.091 1.00 90.75 279 ALA A N 1
ATOM 2276 C CA . ALA A 1 279 ? 12.736 12.695 25.178 1.00 90.75 279 ALA A CA 1
ATOM 2277 C C . ALA A 1 279 ? 14.142 13.121 24.723 1.00 90.75 279 ALA A C 1
ATOM 2279 O O . ALA A 1 279 ? 15.127 12.799 25.376 1.00 90.75 279 ALA A O 1
ATOM 2280 N N . VAL A 1 280 ? 14.262 13.917 23.653 1.00 93.62 280 VAL A N 1
ATOM 2281 C CA . VAL A 1 280 ? 15.574 14.406 23.177 1.00 93.62 280 VAL A CA 1
ATOM 2282 C C . VAL A 1 280 ? 16.209 15.469 24.080 1.00 93.62 280 VAL A C 1
ATOM 2284 O O . VAL A 1 280 ? 17.371 15.813 23.871 1.00 93.62 280 VAL A O 1
ATOM 2287 N N . LYS A 1 281 ? 15.461 16.015 25.048 1.00 90.94 281 LYS A N 1
ATOM 2288 C CA . LYS A 1 281 ? 15.955 16.957 26.066 1.00 90.94 281 LYS A CA 1
ATOM 2289 C C . LYS A 1 281 ? 16.230 16.281 27.413 1.00 90.94 281 LYS A C 1
ATOM 2291 O O . LYS A 1 281 ? 16.807 16.925 28.288 1.00 90.94 281 LYS A O 1
ATOM 2296 N N . SER A 1 282 ? 15.816 15.024 27.590 1.00 86.00 282 SER A N 1
ATOM 2297 C CA . SER A 1 282 ? 16.045 14.283 28.828 1.00 86.00 282 SER A CA 1
ATOM 2298 C C . SER A 1 282 ? 17.541 14.073 29.051 1.00 86.00 282 SER A C 1
ATOM 2300 O O . SER A 1 282 ? 18.248 13.588 28.168 1.00 86.00 282 SER A O 1
ATOM 2302 N N . LYS A 1 283 ? 18.019 14.448 30.242 1.00 84.62 283 LYS A N 1
ATOM 2303 C CA . LYS A 1 283 ? 19.391 14.166 30.694 1.00 84.62 283 LYS A CA 1
ATOM 2304 C C . LYS A 1 283 ? 19.509 12.819 31.407 1.00 84.62 283 LYS A C 1
ATOM 2306 O O . LYS A 1 283 ? 20.612 12.302 31.497 1.00 84.62 283 LYS A O 1
ATOM 2311 N N . LYS A 1 284 ? 18.389 12.280 31.907 1.00 82.19 284 LYS A N 1
ATOM 2312 C CA . LYS A 1 284 ? 18.344 10.988 32.603 1.00 82.19 284 LYS A CA 1
ATOM 2313 C C . LYS A 1 284 ? 18.489 9.829 31.615 1.00 82.19 284 LYS A C 1
ATOM 2315 O O . LYS A 1 284 ? 19.298 8.948 31.837 1.00 82.19 284 LYS A O 1
ATOM 2320 N N . GLU A 1 285 ? 17.779 9.910 30.486 1.00 80.31 285 GLU A N 1
ATOM 2321 C CA . GLU A 1 285 ? 17.718 8.845 29.476 1.00 80.31 285 GLU A CA 1
ATOM 2322 C C . GLU A 1 285 ? 18.124 9.367 28.086 1.00 80.31 285 GLU A C 1
ATOM 2324 O O . GLU A 1 285 ? 17.282 9.858 27.323 1.00 80.31 285 GLU A O 1
ATOM 2329 N N . PRO A 1 286 ? 19.420 9.308 27.722 1.00 84.44 286 PRO A N 1
ATOM 2330 C CA . PRO A 1 286 ? 19.940 9.994 26.541 1.00 84.44 286 PRO A CA 1
ATOM 2331 C C . PRO A 1 286 ? 19.731 9.233 25.221 1.00 84.44 286 PRO A C 1
ATOM 2333 O O . PRO A 1 286 ? 20.141 9.733 24.170 1.00 84.44 286 PRO A O 1
ATOM 2336 N N . TYR A 1 287 ? 19.096 8.055 25.220 1.00 87.06 287 TYR A N 1
ATOM 2337 C CA . TYR A 1 287 ? 18.948 7.204 24.028 1.00 87.06 287 TYR A CA 1
ATOM 2338 C C . TYR A 1 287 ? 18.398 7.966 22.808 1.00 87.06 287 TYR A C 1
ATOM 2340 O O . TYR A 1 287 ? 19.033 8.036 21.745 1.00 87.06 287 TYR A O 1
ATOM 2348 N N . PHE A 1 288 ? 17.239 8.615 22.965 1.00 90.25 288 PHE A N 1
ATOM 2349 C CA . PHE A 1 288 ? 16.632 9.395 21.887 1.00 90.25 288 PHE A CA 1
ATOM 2350 C C . PHE A 1 288 ? 17.427 10.670 21.575 1.00 90.25 288 PHE A C 1
ATOM 2352 O O . PHE A 1 288 ? 17.495 11.067 20.409 1.00 90.25 288 PHE A O 1
ATOM 2359 N N . ALA A 1 289 ? 18.078 11.283 22.570 1.00 89.50 289 ALA A N 1
ATOM 2360 C CA . ALA A 1 289 ? 18.907 12.475 22.392 1.00 89.50 289 ALA A CA 1
ATOM 2361 C C . ALA A 1 289 ? 20.135 12.196 21.505 1.00 89.50 289 ALA A C 1
ATOM 2363 O O . ALA A 1 289 ? 20.388 12.929 20.544 1.00 89.50 289 ALA A O 1
ATOM 2364 N N . ILE A 1 290 ? 20.846 11.091 21.750 1.00 88.19 290 ILE A N 1
ATOM 2365 C CA . ILE A 1 290 ? 22.010 10.662 20.961 1.00 88.19 290 ILE A CA 1
ATOM 2366 C C . ILE A 1 290 ? 21.595 10.396 19.510 1.00 88.19 290 ILE A C 1
ATOM 2368 O O . ILE A 1 290 ? 22.210 10.906 18.562 1.00 88.19 290 ILE A O 1
ATOM 2372 N N . LYS A 1 291 ? 20.510 9.638 19.304 1.00 89.25 291 LYS A N 1
ATOM 2373 C CA . LYS A 1 291 ? 20.002 9.343 17.955 1.00 89.25 291 LYS A CA 1
ATOM 2374 C C . LYS A 1 291 ? 19.522 10.605 17.242 1.00 89.25 291 LYS A C 1
ATOM 2376 O O . LYS A 1 291 ? 19.826 10.793 16.058 1.00 89.25 291 LYS A O 1
ATOM 2381 N N . TYR A 1 292 ? 18.860 11.512 17.957 1.00 93.19 292 TYR A N 1
ATOM 2382 C CA . TYR A 1 292 ? 18.436 12.801 17.423 1.00 93.19 292 TYR A CA 1
ATOM 2383 C C . TYR A 1 292 ? 19.625 13.632 16.951 1.00 93.19 292 TYR A C 1
ATOM 2385 O O . TYR A 1 292 ? 19.592 14.121 15.825 1.00 93.19 292 TYR A O 1
ATOM 2393 N N . GLN A 1 293 ? 20.694 13.752 17.742 1.00 91.44 293 GLN A N 1
ATOM 2394 C CA . GLN A 1 293 ? 21.886 14.517 17.363 1.00 91.44 293 GLN A CA 1
ATOM 2395 C C . GLN A 1 293 ? 22.544 13.953 16.094 1.00 91.44 293 GLN A C 1
ATOM 2397 O O . GLN A 1 293 ? 22.805 14.699 15.141 1.00 91.44 293 GLN A O 1
ATOM 2402 N N . ARG A 1 294 ? 22.719 12.624 16.017 1.00 89.56 294 ARG A N 1
ATOM 2403 C CA . ARG A 1 294 ? 23.266 11.938 14.829 1.00 89.56 294 ARG A CA 1
ATOM 2404 C C . ARG A 1 294 ? 22.411 12.168 13.578 1.00 89.56 294 ARG A C 1
ATOM 2406 O O . ARG A 1 294 ? 22.934 12.306 12.466 1.00 89.56 294 ARG A O 1
ATOM 2413 N N . LEU A 1 295 ? 21.087 12.190 13.726 1.00 89.31 295 LEU A N 1
ATOM 2414 C CA . LEU A 1 295 ? 20.151 12.425 12.625 1.00 89.31 295 LEU A CA 1
ATOM 2415 C C . LEU A 1 295 ? 20.059 13.906 12.249 1.00 89.31 295 LEU A C 1
ATOM 2417 O O . LEU A 1 295 ? 20.026 14.230 11.061 1.00 89.31 295 LEU A O 1
ATOM 2421 N N . ALA A 1 296 ? 20.067 14.808 13.227 1.00 92.88 296 ALA A N 1
ATOM 2422 C CA . ALA A 1 296 ? 19.982 16.248 13.028 1.00 92.88 296 ALA A CA 1
ATOM 2423 C C . ALA A 1 296 ? 21.213 16.772 12.285 1.00 92.88 296 ALA A C 1
ATOM 2425 O O . ALA A 1 296 ? 21.043 17.547 11.343 1.00 92.88 296 ALA A O 1
ATOM 2426 N N . LYS A 1 297 ? 22.415 16.271 12.619 1.00 89.75 297 LYS A N 1
ATOM 2427 C CA . LYS A 1 297 ? 23.669 16.593 11.915 1.00 89.75 297 LYS A CA 1
ATOM 2428 C C . LYS A 1 297 ? 23.616 16.215 10.429 1.00 89.75 297 LYS A C 1
ATOM 2430 O O . LYS A 1 297 ? 24.105 16.958 9.589 1.00 89.75 297 LYS A O 1
ATOM 2435 N N . ARG A 1 298 ? 22.984 15.083 10.090 1.00 87.81 298 ARG A N 1
ATOM 2436 C CA . ARG A 1 298 ? 22.935 14.556 8.711 1.00 87.81 298 ARG A CA 1
ATOM 2437 C C . ARG A 1 298 ? 21.743 15.046 7.888 1.00 87.81 298 ARG A C 1
ATOM 2439 O O . ARG A 1 298 ? 21.852 15.182 6.674 1.00 87.81 298 ARG A O 1
ATOM 2446 N N . ARG A 1 299 ? 20.571 15.228 8.508 1.00 81.62 299 ARG A N 1
ATOM 2447 C CA . ARG A 1 299 ? 19.285 15.418 7.800 1.00 81.62 299 ARG A CA 1
ATOM 2448 C C . ARG A 1 299 ? 18.476 16.631 8.263 1.00 81.62 299 ARG A C 1
ATOM 2450 O O . ARG A 1 299 ? 17.443 16.925 7.659 1.00 81.62 299 ARG A O 1
ATOM 2457 N N . GLY A 1 300 ? 18.949 17.350 9.279 1.00 89.50 300 GLY A N 1
ATOM 2458 C CA . GLY A 1 300 ? 18.308 18.539 9.834 1.00 89.50 300 GLY A CA 1
ATOM 2459 C C . GLY A 1 300 ? 17.282 18.239 10.931 1.00 89.50 300 GLY A C 1
ATOM 2460 O O . GLY A 1 300 ? 16.636 17.189 10.947 1.00 89.50 300 GLY A O 1
ATOM 2461 N N . LYS A 1 301 ? 17.101 19.213 11.834 1.00 90.81 301 LYS A N 1
ATOM 2462 C CA . LYS A 1 301 ? 16.308 19.102 13.076 1.00 90.81 301 LYS A CA 1
ATOM 2463 C C . LYS A 1 301 ? 14.875 18.592 12.850 1.00 90.81 301 LYS A C 1
ATOM 2465 O O . LYS A 1 301 ? 14.435 17.663 13.516 1.00 90.81 301 LYS A O 1
ATOM 2470 N N . LYS A 1 302 ? 14.170 19.127 11.843 1.00 88.00 302 LYS A N 1
ATOM 2471 C CA . LYS A 1 302 ? 12.778 18.738 11.528 1.00 88.00 302 LYS A CA 1
ATOM 2472 C C . LYS A 1 302 ? 12.636 17.284 11.060 1.00 88.00 302 LYS A C 1
ATOM 2474 O O . LYS A 1 302 ? 11.633 16.647 11.347 1.00 88.00 302 LYS A O 1
ATOM 2479 N N . LYS A 1 303 ? 13.617 16.748 10.328 1.00 86.00 303 LYS A N 1
ATOM 2480 C CA . LYS A 1 303 ? 13.588 15.339 9.894 1.00 86.00 303 LYS A CA 1
ATOM 2481 C C . LYS A 1 303 ? 14.028 14.409 11.016 1.00 86.00 303 LYS A C 1
ATOM 2483 O O . LYS A 1 303 ? 13.485 13.320 11.140 1.00 86.00 303 LYS A O 1
ATOM 2488 N N . ALA A 1 304 ? 14.984 14.859 11.826 1.00 90.69 304 ALA A N 1
ATOM 2489 C CA . ALA A 1 304 ? 15.436 14.124 12.994 1.00 90.69 304 ALA A CA 1
ATOM 2490 C C . ALA A 1 304 ? 14.288 13.905 13.983 1.00 90.69 304 ALA A C 1
ATOM 2492 O O . ALA A 1 304 ? 14.077 12.772 14.390 1.00 90.69 304 ALA A O 1
ATOM 2493 N N . ILE A 1 305 ? 13.485 14.932 14.282 1.00 93.62 305 ILE A N 1
ATOM 2494 C CA . ILE A 1 305 ? 12.387 14.775 15.245 1.00 93.62 305 ILE A CA 1
ATOM 2495 C C . ILE A 1 305 ? 11.281 13.832 14.751 1.00 93.62 305 ILE A C 1
ATOM 2497 O O . ILE A 1 305 ? 10.791 13.020 15.524 1.00 93.62 305 ILE A O 1
ATOM 2501 N N . ILE A 1 306 ? 10.949 13.853 13.453 1.00 90.62 306 ILE A N 1
ATOM 2502 C CA . ILE A 1 306 ? 9.997 12.892 12.868 1.00 90.62 306 ILE A CA 1
ATOM 2503 C C . ILE A 1 306 ? 10.552 11.466 12.917 1.00 90.62 306 ILE A C 1
ATOM 2505 O O . ILE A 1 306 ? 9.812 10.527 13.194 1.00 90.62 306 ILE A O 1
ATOM 2509 N N . ALA A 1 307 ? 11.850 11.291 12.661 1.00 88.44 307 ALA A N 1
ATOM 2510 C CA . ALA A 1 307 ? 12.481 9.984 12.767 1.00 88.44 307 ALA A CA 1
ATOM 2511 C C . ALA A 1 307 ? 12.442 9.459 14.210 1.00 88.44 307 ALA A C 1
ATOM 2513 O O . ALA A 1 307 ? 12.084 8.304 14.395 1.00 88.44 307 ALA A O 1
ATOM 2514 N N . ILE A 1 308 ? 12.713 10.302 15.214 1.00 92.50 308 ILE A N 1
ATOM 2515 C CA . ILE A 1 308 ? 12.569 9.924 16.629 1.00 92.50 308 ILE A CA 1
ATOM 2516 C C . ILE A 1 308 ? 11.117 9.580 16.976 1.00 92.50 308 ILE A C 1
ATOM 2518 O O . ILE A 1 308 ? 10.878 8.569 17.622 1.00 92.50 308 ILE A O 1
ATOM 2522 N N . ALA A 1 309 ? 10.138 10.345 16.492 1.00 91.38 309 ALA A N 1
ATOM 2523 C CA . ALA A 1 309 ? 8.726 10.025 16.702 1.00 91.38 309 ALA A CA 1
ATOM 2524 C C . ALA A 1 309 ? 8.335 8.668 16.077 1.00 91.38 309 ALA A C 1
ATOM 2526 O O . ALA A 1 309 ? 7.625 7.883 16.698 1.00 91.38 309 ALA A O 1
ATOM 2527 N N . ARG A 1 310 ? 8.848 8.340 14.880 1.00 87.75 310 ARG A N 1
ATOM 2528 C CA . ARG A 1 310 ? 8.666 7.011 14.262 1.00 87.75 310 ARG A CA 1
ATOM 2529 C C . ARG A 1 310 ? 9.335 5.900 15.079 1.00 87.75 310 ARG A C 1
ATOM 2531 O O . ARG A 1 310 ? 8.778 4.813 15.187 1.00 87.75 310 ARG A O 1
ATOM 2538 N N . MET A 1 311 ? 10.532 6.161 15.600 1.00 89.44 311 MET A N 1
ATOM 2539 C CA . MET A 1 311 ? 11.252 5.220 16.459 1.00 89.44 311 MET A CA 1
ATOM 2540 C C . MET A 1 311 ? 10.444 4.877 17.699 1.00 89.44 311 MET A C 1
ATOM 2542 O O . MET A 1 311 ? 10.197 3.710 17.965 1.00 89.44 311 MET A O 1
ATOM 2546 N N . MET A 1 312 ? 9.978 5.911 18.392 1.00 90.00 312 MET A N 1
ATOM 2547 C CA . MET A 1 312 ? 9.166 5.792 19.593 1.00 90.00 312 MET A CA 1
ATOM 2548 C C . MET A 1 312 ? 7.880 5.002 19.329 1.00 90.00 312 MET A C 1
ATOM 2550 O O . MET A 1 312 ? 7.562 4.106 20.096 1.00 90.00 312 MET A O 1
ATOM 2554 N N . LEU A 1 313 ? 7.205 5.248 18.199 1.00 85.50 313 LEU A N 1
ATOM 2555 C CA . LEU A 1 313 ? 6.037 4.460 17.789 1.00 85.50 313 LEU A CA 1
ATOM 2556 C C . LEU A 1 313 ? 6.353 2.963 17.612 1.00 85.50 313 LEU A C 1
ATOM 2558 O O . LEU A 1 313 ? 5.515 2.126 17.918 1.00 85.50 313 LEU A O 1
ATOM 2562 N N . THR A 1 314 ? 7.551 2.628 17.123 1.00 79.94 314 THR A N 1
ATOM 2563 C CA . THR A 1 314 ? 7.976 1.227 16.942 1.00 79.94 314 THR A CA 1
ATOM 2564 C C . THR A 1 314 ? 8.220 0.555 18.293 1.00 79.94 314 THR A C 1
ATOM 2566 O O . THR A 1 314 ? 7.761 -0.557 18.505 1.00 79.94 314 THR A O 1
ATOM 2569 N N . CYS A 1 315 ? 8.879 1.247 19.225 1.00 85.00 315 CYS A N 1
ATOM 2570 C CA . CYS A 1 315 ? 9.075 0.739 20.583 1.00 85.00 315 CYS A CA 1
ATOM 2571 C C . CYS A 1 315 ? 7.736 0.536 21.308 1.00 85.00 315 CYS A C 1
ATOM 2573 O O . CYS A 1 315 ? 7.509 -0.522 21.873 1.00 85.00 315 CYS A O 1
ATOM 2575 N N . ILE A 1 316 ? 6.814 1.505 21.215 1.00 83.38 316 ILE A N 1
ATOM 2576 C CA . ILE A 1 316 ? 5.468 1.395 21.806 1.00 83.38 316 ILE A CA 1
ATOM 2577 C C . ILE A 1 316 ? 4.724 0.169 21.265 1.00 83.38 316 ILE A C 1
ATOM 2579 O O . ILE A 1 316 ? 4.060 -0.517 22.031 1.00 83.38 316 ILE A O 1
ATOM 2583 N N . TYR A 1 317 ? 4.839 -0.119 19.965 1.00 77.81 317 TYR A N 1
ATOM 2584 C CA . TYR A 1 317 ? 4.245 -1.321 19.383 1.00 77.81 317 TYR A CA 1
ATOM 2585 C C . TYR A 1 317 ? 4.759 -2.592 20.073 1.00 77.81 317 TYR A C 1
ATOM 2587 O O . TYR A 1 317 ? 3.937 -3.360 20.553 1.00 77.81 317 TYR A O 1
ATOM 2595 N N . HIS A 1 318 ? 6.081 -2.766 20.183 1.00 76.38 318 HIS A N 1
ATOM 2596 C CA . HIS A 1 318 ? 6.679 -3.953 20.804 1.00 76.38 318 HIS A CA 1
ATOM 2597 C C . HIS A 1 318 ? 6.336 -4.077 22.290 1.00 76.38 318 HIS A C 1
ATOM 2599 O O . HIS A 1 318 ? 5.983 -5.159 22.742 1.00 76.38 318 HIS A O 1
ATOM 2605 N N . MET A 1 319 ? 6.360 -2.966 23.029 1.00 84.56 319 MET A N 1
ATOM 2606 C CA . MET A 1 319 ? 5.966 -2.951 24.440 1.00 84.56 319 MET A CA 1
ATOM 2607 C C . MET A 1 319 ? 4.529 -3.446 24.642 1.00 84.56 319 MET A C 1
ATOM 2609 O O . MET A 1 319 ? 4.260 -4.217 25.555 1.00 84.56 319 MET A O 1
ATOM 2613 N N . LEU A 1 320 ? 3.607 -3.011 23.776 1.00 70.38 320 LEU A N 1
ATOM 2614 C CA . LEU A 1 320 ? 2.194 -3.378 23.866 1.00 70.38 320 LEU A CA 1
ATOM 2615 C C . LEU A 1 320 ? 1.901 -4.773 23.308 1.00 70.38 320 LEU A C 1
ATOM 2617 O O . LEU A 1 320 ? 1.018 -5.447 23.822 1.00 70.38 320 LEU A O 1
ATOM 2621 N N . SER A 1 321 ? 2.587 -5.197 22.245 1.00 55.91 321 SER A N 1
ATOM 2622 C CA . SER A 1 321 ? 2.336 -6.494 21.609 1.00 55.91 321 SER A CA 1
ATOM 2623 C C . SER A 1 321 ? 2.962 -7.660 22.363 1.00 55.91 321 SER A C 1
ATOM 2625 O O . SER A 1 321 ? 2.444 -8.767 22.302 1.00 55.91 321 SER A O 1
ATOM 2627 N N . GLU A 1 322 ? 4.099 -7.421 23.013 1.00 77.44 322 GLU A N 1
ATOM 2628 C CA . GLU A 1 322 ? 4.880 -8.440 23.723 1.00 77.44 322 GLU A CA 1
ATOM 2629 C C . GLU A 1 322 ? 4.767 -8.286 25.250 1.00 77.44 322 GLU A C 1
ATOM 2631 O O . GLU A 1 322 ? 5.486 -8.966 25.972 1.00 77.44 322 GLU A O 1
ATOM 2636 N N . GLU A 1 323 ? 3.894 -7.387 25.731 1.00 81.56 323 GLU A N 1
ATOM 2637 C CA . GLU A 1 323 ? 3.657 -7.086 27.156 1.00 81.56 323 GLU A CA 1
ATOM 2638 C C . GLU A 1 323 ? 4.950 -6.907 27.967 1.00 81.56 323 GLU A C 1
ATOM 2640 O O . GLU A 1 323 ? 5.118 -7.444 29.062 1.00 81.56 323 GLU A O 1
ATOM 2645 N N . ARG A 1 324 ? 5.891 -6.136 27.415 1.00 81.19 324 ARG A N 1
ATOM 2646 C CA . ARG A 1 324 ? 7.209 -5.923 28.022 1.00 81.19 324 ARG A CA 1
ATOM 2647 C C . ARG A 1 324 ? 7.609 -4.461 28.084 1.00 81.19 324 ARG A C 1
ATOM 2649 O O . ARG A 1 324 ? 7.084 -3.608 27.368 1.00 81.19 324 ARG A O 1
ATOM 2656 N N . ASP A 1 325 ? 8.605 -4.192 28.917 1.00 86.81 325 ASP A N 1
ATOM 2657 C CA . ASP A 1 325 ? 9.178 -2.861 29.060 1.00 86.81 325 ASP A CA 1
ATOM 2658 C C . ASP A 1 325 ? 9.918 -2.399 27.796 1.00 86.81 325 ASP A C 1
ATOM 2660 O O . ASP A 1 325 ? 10.304 -3.180 26.918 1.00 86.81 325 ASP A O 1
ATOM 2664 N N . PHE A 1 326 ? 10.119 -1.081 27.715 1.00 84.38 326 PHE A N 1
ATOM 2665 C CA . PHE A 1 326 ? 10.869 -0.438 26.640 1.00 84.38 326 PHE A CA 1
ATOM 2666 C C . PHE A 1 326 ? 12.262 -1.054 26.503 1.00 84.38 326 PHE A C 1
ATOM 2668 O O . PHE A 1 326 ? 13.046 -1.022 27.453 1.00 84.38 326 PHE A O 1
ATOM 2675 N N . HIS A 1 327 ? 12.612 -1.497 25.292 1.00 83.06 327 HIS A N 1
ATOM 2676 C CA . HIS A 1 327 ? 13.973 -1.910 24.988 1.00 83.06 327 HIS A CA 1
ATOM 2677 C C . HIS A 1 327 ? 14.578 -1.050 23.861 1.00 83.06 327 HIS A C 1
ATOM 2679 O O . HIS A 1 327 ? 13.979 -0.888 22.792 1.00 83.06 327 HIS A O 1
ATOM 2685 N N . PRO A 1 328 ? 15.798 -0.503 24.033 1.00 78.81 328 PRO A N 1
ATOM 2686 C CA . PRO A 1 328 ? 16.503 0.256 22.994 1.00 78.81 328 PRO A CA 1
ATOM 2687 C C . PRO A 1 328 ? 16.624 -0.468 21.644 1.00 78.81 328 PRO A C 1
ATOM 2689 O O . PRO A 1 328 ? 16.717 0.192 20.598 1.00 78.81 328 PRO A O 1
ATOM 2692 N N . ASP A 1 329 ? 16.594 -1.800 21.669 1.00 76.25 329 ASP A N 1
ATOM 2693 C CA . ASP A 1 329 ? 16.746 -2.646 20.487 1.00 76.25 329 ASP A CA 1
ATOM 2694 C C . ASP A 1 329 ? 15.455 -2.839 19.690 1.00 76.25 329 ASP A C 1
ATOM 2696 O O . ASP A 1 329 ? 15.533 -3.235 18.530 1.00 76.25 329 ASP A O 1
ATOM 2700 N N . ASP A 1 330 ? 14.288 -2.459 20.221 1.00 75.19 330 ASP A N 1
ATOM 2701 C CA . ASP A 1 330 ? 12.990 -2.609 19.535 1.00 75.19 330 ASP A CA 1
ATOM 2702 C C . ASP A 1 330 ? 12.988 -1.945 18.159 1.00 75.19 330 ASP A C 1
ATOM 2704 O O . ASP A 1 330 ? 12.426 -2.432 17.182 1.00 75.19 330 ASP A O 1
ATOM 2708 N N . TYR A 1 331 ? 13.676 -0.810 18.054 1.00 72.38 331 TYR A N 1
ATOM 2709 C CA . TYR A 1 331 ? 13.851 -0.139 16.776 1.00 72.38 331 TYR A CA 1
ATOM 2710 C C . TYR A 1 331 ? 15.059 -0.647 15.980 1.00 72.38 331 TYR A C 1
ATOM 2712 O O . TYR A 1 331 ? 15.041 -0.600 14.746 1.00 72.38 331 TYR A O 1
ATOM 2720 N N . GLU A 1 332 ? 16.127 -1.078 16.657 1.00 70.44 332 GLU A N 1
ATOM 2721 C CA . GLU A 1 332 ? 17.334 -1.605 16.006 1.00 70.44 332 GLU A CA 1
ATOM 2722 C C . GLU A 1 332 ? 17.004 -2.905 15.267 1.00 70.44 332 GLU A C 1
ATOM 2724 O O . GLU A 1 332 ? 17.302 -2.986 14.082 1.00 70.44 332 GLU A O 1
ATOM 2729 N N . ALA A 1 333 ? 16.277 -3.838 15.888 1.00 60.69 333 ALA A N 1
ATOM 2730 C CA . ALA A 1 333 ? 15.863 -5.114 15.301 1.00 60.69 333 ALA A CA 1
ATOM 2731 C C . ALA A 1 333 ? 15.001 -4.947 14.034 1.00 60.69 333 ALA A C 1
ATOM 2733 O O . ALA A 1 333 ? 15.105 -5.719 13.082 1.00 60.69 333 ALA A O 1
ATOM 2734 N N . VAL A 1 334 ? 14.185 -3.889 13.965 1.00 59.03 334 VAL A N 1
ATOM 2735 C CA . VAL A 1 334 ? 13.352 -3.583 12.787 1.00 59.03 334 VAL A CA 1
ATOM 2736 C C . VAL A 1 334 ? 14.168 -2.977 11.633 1.00 59.03 334 VAL A C 1
ATOM 2738 O O . VAL A 1 334 ? 13.806 -3.122 10.460 1.00 59.03 334 VAL A O 1
ATOM 2741 N N . ILE A 1 335 ? 15.251 -2.256 11.938 1.00 55.22 335 ILE A N 1
ATOM 2742 C CA . ILE A 1 335 ? 16.110 -1.576 10.948 1.00 55.22 335 ILE A CA 1
ATOM 2743 C C . ILE A 1 335 ? 17.250 -2.489 10.482 1.00 55.22 335 ILE A C 1
ATOM 2745 O O . ILE A 1 335 ? 17.589 -2.497 9.296 1.00 55.22 335 ILE A O 1
ATOM 2749 N N . TYR A 1 336 ? 17.820 -3.230 11.422 1.00 60.28 336 TYR A N 1
ATOM 2750 C CA . TYR A 1 336 ? 18.920 -4.169 11.297 1.00 60.28 336 TYR A CA 1
ATOM 2751 C C . TYR A 1 336 ? 18.451 -5.488 11.919 1.00 60.28 336 TYR A C 1
ATOM 2753 O O . TYR A 1 336 ? 18.764 -5.764 13.077 1.00 60.28 336 TYR A O 1
ATOM 2761 N N . PRO A 1 337 ? 17.662 -6.293 11.187 1.00 49.53 337 PRO A N 1
ATOM 2762 C CA . PRO A 1 337 ? 17.341 -7.626 11.669 1.00 49.53 337 PRO A CA 1
ATOM 2763 C C . PRO A 1 337 ? 18.659 -8.354 11.965 1.00 49.53 337 PRO A C 1
ATOM 2765 O O . PRO A 1 337 ? 19.595 -8.222 11.161 1.00 49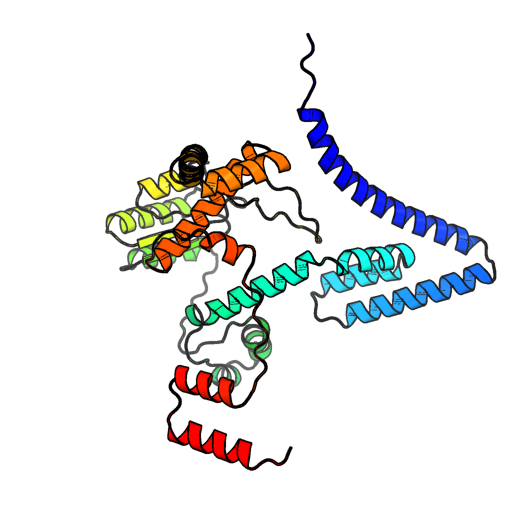.53 337 PRO A O 1
ATOM 2768 N N . PRO A 1 338 ? 18.773 -9.059 13.106 1.00 50.09 338 PRO A N 1
ATOM 2769 C CA . PRO A 1 338 ? 19.984 -9.792 13.434 1.00 50.09 338 PRO A CA 1
ATOM 2770 C C . PRO A 1 338 ? 20.343 -10.688 12.252 1.00 50.09 338 PRO A C 1
ATOM 2772 O O . PRO A 1 338 ? 19.470 -11.314 11.644 1.00 50.09 338 PRO A O 1
ATOM 2775 N N . VAL A 1 339 ? 21.626 -10.696 11.881 1.00 52.81 339 VAL A N 1
ATOM 2776 C CA . VAL A 1 339 ? 22.121 -11.612 10.854 1.00 52.81 339 VAL A CA 1
ATOM 2777 C C . VAL A 1 339 ? 21.814 -13.007 11.369 1.00 52.81 339 VAL A C 1
ATOM 2779 O O . VAL A 1 339 ? 22.383 -13.432 12.373 1.00 52.81 339 VAL A O 1
ATOM 2782 N N . GLN A 1 340 ? 20.872 -13.682 10.719 1.00 47.56 340 GLN A N 1
ATOM 2783 C CA . GLN A 1 340 ? 20.538 -15.060 11.024 1.00 47.56 340 GLN A CA 1
ATOM 2784 C C . GLN A 1 340 ? 21.816 -15.850 10.743 1.00 47.56 340 GLN A C 1
ATOM 2786 O O . GLN A 1 340 ? 22.200 -16.017 9.583 1.00 47.56 340 GLN A O 1
ATOM 2791 N N . LYS A 1 341 ? 22.562 -16.206 11.799 1.00 50.34 341 LYS A N 1
ATOM 2792 C CA . LYS A 1 341 ? 23.736 -17.066 11.653 1.00 50.34 341 LYS A CA 1
ATOM 2793 C C . LYS A 1 341 ? 23.226 -18.315 10.951 1.00 50.34 341 LYS A C 1
ATOM 2795 O O . LYS A 1 341 ? 22.256 -18.910 11.416 1.00 50.34 341 LYS A O 1
ATOM 2800 N N . SER A 1 342 ? 23.824 -18.667 9.816 1.00 47.19 342 SER A N 1
ATOM 2801 C CA . SER A 1 342 ? 23.542 -19.946 9.180 1.00 47.19 342 SER A CA 1
ATOM 2802 C C . SER A 1 342 ? 23.828 -21.019 10.222 1.00 47.19 342 SER A C 1
ATOM 2804 O O . SER A 1 342 ? 24.981 -21.198 10.621 1.00 47.19 342 SER A O 1
ATOM 2806 N N . VAL A 1 343 ? 22.779 -21.665 10.722 1.00 59.56 343 VAL A N 1
ATOM 2807 C CA . VAL A 1 343 ? 22.939 -22.833 11.577 1.00 59.56 343 VAL A CA 1
ATOM 2808 C C . VAL A 1 343 ? 23.573 -23.885 10.678 1.00 59.56 343 VAL A C 1
ATOM 2810 O O . VAL A 1 343 ? 22.981 -24.283 9.676 1.00 59.56 343 VAL A O 1
ATOM 2813 N N . VAL A 1 344 ? 24.821 -24.251 10.965 1.00 71.06 344 VAL A N 1
ATOM 2814 C CA . VAL A 1 344 ? 25.466 -25.383 10.299 1.00 71.06 344 VAL A CA 1
ATOM 2815 C C . VAL A 1 344 ? 24.716 -26.607 10.781 1.00 71.06 344 VAL A C 1
ATOM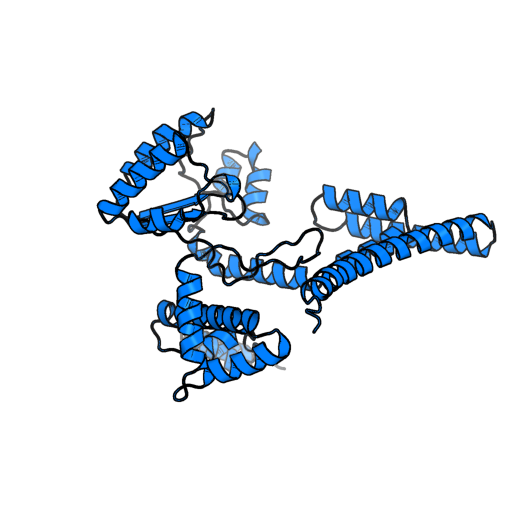 2817 O O . VAL A 1 344 ? 24.916 -26.999 11.922 1.00 71.06 344 VAL A O 1
ATOM 2820 N N . LEU A 1 345 ? 23.810 -27.147 9.967 1.00 71.56 345 LEU A N 1
ATOM 2821 C CA . LEU A 1 345 ? 23.023 -28.322 10.333 1.00 71.56 345 LEU A CA 1
ATOM 2822 C C . LEU A 1 345 ? 23.978 -29.456 10.710 1.00 71.56 345 LEU A C 1
ATOM 2824 O O . LEU A 1 345 ? 24.748 -29.932 9.879 1.00 71.56 345 LEU A O 1
ATOM 2828 N N . ASN A 1 346 ? 23.960 -29.837 11.980 1.00 83.88 346 ASN A N 1
ATOM 2829 C CA . ASN A 1 346 ? 24.686 -30.979 12.505 1.00 83.88 346 ASN A CA 1
ATOM 2830 C C . ASN A 1 346 ? 23.732 -31.802 13.371 1.00 83.88 346 ASN A C 1
ATOM 2832 O O . ASN A 1 346 ? 22.639 -31.351 13.724 1.00 83.88 346 ASN A O 1
ATOM 2836 N N . LEU A 1 347 ? 24.110 -33.044 13.658 1.00 83.69 347 LEU A N 1
ATOM 2837 C CA . LEU A 1 347 ? 23.219 -33.958 14.364 1.00 83.69 347 LEU A CA 1
ATOM 2838 C C . LEU A 1 347 ? 22.789 -33.377 15.719 1.00 83.69 347 LEU A C 1
ATOM 2840 O O . LEU A 1 347 ? 21.604 -33.384 16.041 1.00 83.69 347 LEU A O 1
ATOM 2844 N N . ASP A 1 348 ? 23.720 -32.773 16.454 1.00 82.56 348 ASP A N 1
ATOM 2845 C CA . ASP A 1 348 ? 23.470 -32.243 17.795 1.00 82.56 348 ASP A CA 1
ATOM 2846 C C . ASP A 1 348 ? 22.469 -31.081 17.801 1.00 82.56 348 ASP A C 1
ATOM 2848 O O . ASP A 1 348 ? 21.513 -31.088 18.580 1.00 82.56 348 ASP A O 1
ATOM 2852 N N . ASN A 1 349 ? 22.628 -30.098 16.908 1.00 83.25 349 ASN A N 1
ATOM 2853 C CA . ASN A 1 349 ? 21.705 -28.964 16.842 1.00 83.25 349 ASN A CA 1
ATOM 2854 C C . ASN A 1 349 ? 20.352 -29.332 16.227 1.00 83.25 349 ASN A C 1
ATOM 2856 O O . ASN A 1 349 ? 19.339 -28.732 16.585 1.00 83.25 349 ASN A O 1
ATOM 2860 N N . THR A 1 350 ? 20.312 -30.357 15.376 1.00 84.81 350 THR A N 1
ATOM 2861 C CA . THR A 1 350 ? 19.069 -30.900 14.823 1.00 84.81 350 THR A CA 1
ATOM 2862 C C . THR A 1 350 ? 18.287 -31.648 15.902 1.00 84.81 350 THR A C 1
ATOM 2864 O O . THR A 1 350 ? 17.093 -31.410 16.071 1.00 84.81 350 THR A O 1
ATOM 2867 N N . LEU A 1 351 ? 18.955 -32.492 16.697 1.00 87.50 351 LEU A N 1
ATOM 2868 C CA . LEU A 1 351 ? 18.338 -33.201 17.823 1.00 87.50 351 LEU A CA 1
ATOM 2869 C C . LEU A 1 351 ? 17.870 -32.236 18.918 1.00 87.50 351 LEU A C 1
ATOM 2871 O O . LEU A 1 351 ? 16.794 -32.429 19.485 1.00 87.50 351 LEU A O 1
ATOM 2875 N N . GLN A 1 352 ? 18.642 -31.182 19.203 1.00 84.88 352 GLN A N 1
ATOM 2876 C CA . GLN A 1 352 ? 18.232 -30.139 20.142 1.00 84.88 352 GLN A CA 1
ATOM 2877 C C . GLN A 1 352 ? 16.988 -29.391 19.646 1.00 84.88 352 GLN A C 1
ATOM 2879 O O . GLN A 1 352 ? 16.030 -29.243 20.403 1.00 84.88 352 GLN A O 1
ATOM 2884 N N . PHE A 1 353 ? 16.967 -28.984 18.374 1.00 83.00 353 PHE A N 1
ATOM 2885 C CA . PHE A 1 353 ? 15.811 -28.323 17.771 1.00 83.00 353 PHE A CA 1
ATOM 2886 C C . PHE A 1 353 ? 14.553 -29.200 17.833 1.00 83.00 353 PHE A C 1
ATOM 2888 O O . PHE A 1 353 ? 13.497 -28.738 18.255 1.00 83.00 353 PHE A O 1
ATOM 2895 N N . LEU A 1 354 ? 14.661 -30.480 17.468 1.00 87.25 354 LEU A N 1
ATOM 2896 C CA . LEU A 1 354 ? 13.538 -31.419 17.520 1.00 87.25 354 LEU A CA 1
ATOM 2897 C C . LEU A 1 354 ? 13.011 -31.600 18.950 1.00 87.25 354 LEU A C 1
ATOM 2899 O O . LEU A 1 354 ? 11.799 -31.619 19.157 1.00 87.25 354 LEU A O 1
ATOM 2903 N N . ARG A 1 355 ? 13.902 -31.652 19.948 1.00 87.25 355 ARG A N 1
ATOM 2904 C CA . ARG A 1 355 ? 13.521 -31.711 21.366 1.00 87.25 355 ARG A CA 1
ATOM 2905 C C . ARG A 1 355 ? 12.754 -30.462 21.809 1.00 87.25 355 ARG A C 1
ATOM 2907 O O . ARG A 1 355 ? 11.748 -30.587 22.498 1.00 87.25 355 ARG A O 1
ATOM 2914 N N . GLU A 1 356 ? 13.193 -29.274 21.396 1.00 84.50 356 GLU A N 1
ATOM 2915 C CA . GLU A 1 356 ? 12.513 -28.002 21.694 1.00 84.50 356 GLU A CA 1
ATOM 2916 C C . GLU A 1 356 ? 11.138 -27.887 21.011 1.00 84.50 356 GLU A C 1
ATOM 2918 O O . GLU A 1 356 ? 10.243 -27.235 21.543 1.00 84.50 356 GLU A O 1
ATOM 2923 N N . GLN A 1 357 ? 10.938 -28.557 19.869 1.00 85.06 357 GLN A N 1
ATOM 2924 C CA . GLN A 1 357 ? 9.638 -28.668 19.189 1.00 85.06 357 GLN A CA 1
ATOM 2925 C C . GLN A 1 357 ? 8.739 -29.785 19.751 1.00 85.06 357 GLN A C 1
ATOM 2927 O O . GLN A 1 357 ? 7.641 -30.000 19.240 1.00 85.06 357 GLN A O 1
ATOM 2932 N N . GLY A 1 358 ? 9.177 -30.489 20.801 1.00 85.25 358 GLY A N 1
ATOM 2933 C CA . GLY A 1 358 ? 8.390 -31.525 21.471 1.00 85.25 358 GLY A CA 1
ATOM 2934 C C . GLY A 1 358 ? 8.464 -32.910 20.826 1.00 85.25 358 GLY A C 1
ATOM 2935 O O . GLY A 1 358 ? 7.558 -33.713 21.037 1.00 85.25 358 GLY A O 1
ATOM 2936 N N . ALA A 1 359 ? 9.512 -33.207 20.050 1.00 86.69 359 ALA A N 1
ATOM 2937 C CA . ALA A 1 359 ? 9.741 -34.559 19.543 1.00 86.69 359 ALA A CA 1
ATOM 2938 C C . ALA A 1 359 ? 9.941 -35.553 20.696 1.00 86.69 359 ALA A C 1
ATOM 2940 O O . ALA A 1 359 ? 10.609 -35.254 21.694 1.00 86.69 359 ALA A O 1
ATOM 2941 N N . ASP A 1 360 ? 9.375 -36.747 20.547 1.00 89.31 360 ASP A N 1
ATOM 2942 C CA . ASP A 1 360 ? 9.429 -37.772 21.575 1.00 89.31 360 ASP A CA 1
ATOM 2943 C C . ASP A 1 360 ? 10.861 -38.335 21.751 1.00 89.31 360 ASP A C 1
ATOM 2945 O O . ASP A 1 360 ? 11.652 -38.385 20.799 1.00 89.31 360 ASP A O 1
ATOM 2949 N N . PRO A 1 361 ? 11.236 -38.763 22.972 1.00 88.69 361 PRO A N 1
ATOM 2950 C CA . PRO A 1 361 ? 12.588 -39.248 23.252 1.00 88.69 361 PRO A CA 1
ATOM 2951 C C . PRO A 1 361 ? 13.013 -40.484 22.445 1.00 88.69 361 PRO A C 1
ATOM 2953 O O . PRO A 1 361 ? 14.215 -40.694 22.262 1.00 88.69 361 PRO A O 1
ATOM 2956 N N . GLU A 1 362 ? 12.065 -41.301 21.978 1.00 88.12 362 GLU A N 1
ATOM 2957 C CA . GLU A 1 362 ? 12.355 -42.509 21.198 1.00 88.12 362 GLU A CA 1
ATOM 2958 C C . GLU A 1 362 ? 12.735 -42.156 19.759 1.00 88.12 362 GLU A C 1
ATOM 2960 O O . GLU A 1 362 ? 13.761 -42.622 19.262 1.00 88.12 362 GLU A O 1
ATOM 2965 N N . THR A 1 363 ? 11.997 -41.241 19.132 1.00 84.31 363 THR A N 1
ATOM 2966 C CA . THR A 1 363 ? 12.303 -40.686 17.810 1.00 84.31 363 THR A CA 1
ATOM 2967 C C . THR A 1 363 ? 13.666 -40.001 17.799 1.00 84.31 363 THR A C 1
ATOM 2969 O O . THR A 1 363 ? 14.452 -40.200 16.873 1.00 84.31 363 THR A O 1
ATOM 2972 N N . LEU A 1 364 ? 14.011 -39.249 18.851 1.00 88.19 364 LEU A N 1
ATOM 2973 C CA . LEU A 1 364 ? 15.335 -38.623 18.964 1.00 88.19 364 LEU A CA 1
ATOM 2974 C C . LEU A 1 364 ? 16.466 -39.662 19.046 1.00 88.19 364 LEU A C 1
ATOM 2976 O O . LEU A 1 364 ? 17.503 -39.489 18.404 1.00 88.19 364 LEU A O 1
ATOM 2980 N N . LYS A 1 365 ? 16.267 -40.757 19.795 1.00 87.75 365 LYS A N 1
ATOM 2981 C CA . LYS A 1 365 ? 17.228 -41.871 19.863 1.00 87.75 365 LYS A CA 1
ATOM 2982 C C . LYS A 1 365 ? 17.362 -42.594 18.526 1.00 87.75 365 LYS A C 1
ATOM 2984 O O . LYS A 1 365 ? 18.481 -42.911 18.128 1.00 87.75 365 LYS A O 1
ATOM 2989 N N . LEU A 1 366 ? 16.249 -42.825 17.832 1.00 86.38 366 LEU A N 1
ATOM 2990 C CA . LEU A 1 366 ? 16.237 -43.483 16.529 1.00 86.38 366 LEU A CA 1
ATOM 2991 C C . LEU A 1 366 ? 17.016 -42.668 15.489 1.00 86.38 366 LEU A C 1
ATOM 2993 O O . LEU A 1 366 ? 17.875 -43.214 14.801 1.00 86.38 366 LEU A O 1
ATOM 2997 N N . ILE A 1 367 ? 16.778 -41.354 15.427 1.00 84.88 367 ILE A N 1
ATOM 2998 C CA . ILE A 1 367 ? 17.501 -40.439 14.531 1.00 84.88 367 ILE A CA 1
ATOM 2999 C C . ILE A 1 367 ? 19.001 -40.453 14.850 1.00 84.88 367 ILE A C 1
ATOM 3001 O O . ILE A 1 367 ? 19.829 -40.548 13.945 1.00 84.88 367 ILE A O 1
ATOM 3005 N N . GLN A 1 368 ? 19.367 -40.426 16.134 1.00 87.25 368 GLN A N 1
ATOM 3006 C CA . GLN A 1 368 ? 20.768 -40.473 16.551 1.00 87.25 368 GLN A CA 1
ATOM 3007 C C . GLN A 1 368 ? 21.459 -41.784 16.139 1.00 87.25 368 GLN A C 1
ATOM 3009 O O . GLN A 1 368 ? 22.597 -41.756 15.674 1.00 87.25 368 GLN A O 1
ATOM 3014 N N . GLN A 1 369 ? 20.770 -42.923 16.254 1.00 85.69 369 GLN A N 1
ATOM 3015 C CA . GLN A 1 369 ? 21.286 -44.228 15.829 1.00 85.69 369 GLN A CA 1
ATOM 3016 C C . GLN A 1 369 ? 21.418 -44.338 14.306 1.00 85.69 369 GLN A C 1
ATOM 3018 O O . GLN A 1 369 ? 22.424 -44.845 13.815 1.00 85.69 369 GLN A O 1
ATOM 3023 N N . GLN A 1 370 ? 20.440 -43.831 13.553 1.00 83.06 370 GLN A N 1
ATOM 3024 C CA . GLN A 1 370 ? 20.462 -43.854 12.089 1.00 83.06 370 GLN A CA 1
ATOM 3025 C C . GLN A 1 370 ? 21.581 -42.983 11.514 1.00 83.06 370 GLN A C 1
ATOM 3027 O O . GLN A 1 370 ? 22.258 -43.395 10.575 1.00 83.06 370 GLN A O 1
ATOM 3032 N N . CYS A 1 371 ? 21.823 -41.813 12.107 1.00 79.44 371 CYS A N 1
ATOM 3033 C CA . CYS A 1 371 ? 22.922 -40.945 11.696 1.00 79.44 371 CYS A CA 1
ATOM 3034 C C . CYS A 1 371 ? 24.299 -41.480 12.125 1.00 79.44 371 CYS A C 1
ATOM 3036 O O . CYS A 1 371 ? 25.279 -41.214 11.439 1.00 79.44 371 CYS A O 1
ATOM 3038 N N . ALA A 1 372 ? 24.390 -42.255 13.214 1.00 74.00 372 ALA A N 1
ATOM 3039 C CA . ALA A 1 372 ? 25.629 -42.922 13.632 1.00 74.00 372 ALA A CA 1
ATOM 3040 C C . ALA A 1 372 ? 25.970 -44.170 12.792 1.00 74.00 372 ALA A C 1
ATOM 3042 O O . ALA A 1 372 ? 27.128 -44.578 12.740 1.00 74.00 372 ALA A O 1
ATOM 3043 N N . ALA A 1 373 ? 24.975 -44.779 12.138 1.00 67.00 373 ALA A N 1
ATOM 3044 C CA . ALA A 1 373 ? 25.137 -45.971 11.305 1.00 67.00 373 ALA A CA 1
ATOM 3045 C C . ALA A 1 373 ? 25.555 -45.669 9.850 1.00 67.00 373 ALA A C 1
ATOM 3047 O O . ALA A 1 373 ? 25.832 -46.600 9.093 1.00 67.00 373 ALA A O 1
ATOM 3048 N N . GLN A 1 374 ? 25.607 -44.396 9.443 1.00 56.47 374 GLN A N 1
ATOM 3049 C CA . GLN A 1 374 ? 26.113 -43.994 8.129 1.00 56.47 374 GLN A CA 1
ATOM 3050 C C . GLN A 1 374 ? 27.631 -43.745 8.213 1.00 56.47 374 GLN A C 1
ATOM 3052 O O . GLN A 1 374 ? 28.043 -42.822 8.918 1.00 56.47 374 GLN A O 1
ATOM 3057 N N . PRO A 1 375 ? 28.486 -44.541 7.535 1.00 52.59 375 PRO A N 1
ATOM 3058 C CA . PRO A 1 375 ? 29.904 -44.213 7.422 1.00 52.59 375 PRO A CA 1
ATOM 3059 C C . PRO A 1 375 ? 30.081 -42.933 6.587 1.00 52.59 375 PRO A C 1
ATOM 3061 O O . PRO A 1 375 ? 29.320 -42.699 5.647 1.00 52.59 375 PRO A O 1
ATOM 3064 N N . ALA A 1 376 ? 31.056 -42.113 6.994 1.00 51.41 376 ALA A N 1
ATOM 3065 C CA . ALA A 1 376 ? 31.356 -40.779 6.465 1.00 51.41 376 ALA A CA 1
ATOM 3066 C C . ALA A 1 376 ? 31.666 -40.734 4.961 1.00 51.41 376 ALA A C 1
ATOM 3068 O O . ALA A 1 376 ? 32.291 -41.696 4.455 1.00 51.41 376 ALA A O 1
#

Sequence (376 aa):
MSRKNGWGKMKRSWFRVLLRRRLFVIFLLLLQVAFIIFVFKESYISGILQAVVSAISFLIAFYVISKKDKGANKVAWVFLLLLFPVFGCLFYLLYYFQASTRKFSSKSIRIDEENRKYYILPGDAFDEAERLIPQHLPQIRYLQKFAGYPVYGSTRTEYFSPGEKFLPVLLQELEKAKKYIFMEYFIIQEGVMWNAVLDVLKKKASQGIDVRILYDDIGCFLTLPKNFASQMKTAGIKCEIWAGLTPANNESANKKKSTRCSKAGQYLKPLLIQCALAAVKSKKEPYFAIKYQRLAKRRGKKKAIIAIARMMLTCIYHMLSEERDFHPDDYEAVIYPPVQKSVVLNLDNTLQFLREQGADPETLKLIQQQCAAQPA

pLDDT: mean 80.3, std 16.43, range [29.5, 97.94]

Secondary structure (DSSP, 8-state):
-----SHHHHHHHHHHHHHHHHHHHHHHHHHHHHHHHHHTT--HHHHHHHHHHHHHHHHHHHHHHHSSS-HHHHHHHHHHHHHSHHHHHHHHHHHHT-HHHHHHHHHHHHHHHHHHHHHPPS---HHHHHHH-GGGHHHHHHIIIII-----SS------SSGGGHHHHHHHHHHH-SSEEEEEES----SHHHHHHHHHHHHHHHTT-EEEEEE-TTTTTTTS-TTHHHHHHHTT-EEE---S-SBP--EETTEE--PPBPS--TTHHHHHHHHHHHHTT-SS--HHHHHHHHHHHHH-HHHHHHHHHHHHHHHHHHHHHTT----THHHHHHHS----------HHHHHHHHHHTT--HHHHHHHHHHHHTS--